Protein AF-0000000066237309 (afdb_homodimer)

Sequence (636 aa):
MANTLEQLKLYTTIVADTGDIEAIKRYQPEDATTNPSLILKAAQIPEYESLIDNAIDWAKSQSANLAQQLDDASDKLAVNIGVEILKLVPGRISTEVDARLSFDKEQSIAKAHKLVRLYQEAGVDKSRILIKLASTWEGICAARELEKEGINCNLTLLFSFAQARACAEAGAYLISPFVGRILDWYKKDTGKDYDAVNDPGVVSVTEIYNYYKQHGFNTVVMGASFRNIGEIIELAGCDRLTIGPSLLEELANSQIDITPKLVAATSTVAAEAPLTEAQFRWDFNQDPMAVDKLAEGIRNFAIDQGKLEVMLTAKLANMANTLEQLKLYTTIVADTGDIEAIKRYQPEDATTNPSLILKAAQIPEYESLIDNAIDWAKSQSANLAQQLDDASDKLAVNIGVEILKLVPGRISTEVDARLSFDKEQSIAKAHKLVRLYQEAGVDKSRILIKLASTWEGICAARELEKEGINCNLTLLFSFAQARACAEAGAYLISPFVGRILDWYKKDTGKDYDAVNDPGVVSVTEIYNYYKQHGFNTVVMGASFRNIGEIIELAGCDRLTIGPSLLEELANSQIDITPKLVAATSTVAAEAPLTEAQFRWDFNQDPMAVDKLAEGIRNFAIDQGKLEVMLTAKLAN

Foldseek 3Di:
DAFLLSQLVVQAQEEAAALDLVLCQVLQGQEYEYFLQRLLVVCPDPVLVVLLVVLQVVLVVVDVDLVSSLVSSLLSSQLSSLVSNCVRHVAAYEGEDQLVCQQPLVVLLVSLVVSQVSNVVVVHHLRRYAYEHELDPSRLQSQLVCVVVVRAYEHELAAALLSLLSNLVSLHQEYEHEQVLLQVLCCVVPVDDDFQLRRVSLVGLLVSLAQCLQAVRNYAYEYEHDDACSVVLQQRNGHHYHDYSVRSVVRNPHHDRGDHNRDGDPHHDHDDDRDDPVRSVVRQVVDPSSVVSSVVVSVVSNVSSVVVSVVSSVVSVD/DAFLLSQLVVQAQEEAAALDLVLCLVLQGQEYEYFLQRLLVNCPDPVLVVLLVVLQVVLVVVDVDLVSSLVSSLLSSQLSSLVSNCVRHVAAYEGEDQLVCQQPLVVLLVSLVVSQVSNVVVVHHLRRYAYEHELDPSRLQSQLVCVVVVRAYEHELAAALLSLLSNLVSLHQEYEHEQVLLQVLCCVVPVDDDFQLRRVSLVGLLVSLAQCLQAVRNYAYEYEHDDACSVVLQQRNGHYYHDYSVRSVVRSPHHDRGDHNRDGDPHHDHDDDRDDSVRSVVRQVVDPSSVVSSVVVSVVSNVSSVVVSVVSSVVSVD

Nearest PDB structures (foldseek):
  1ucw-assembly1_B  TM=9.942E-01  e=8.548E-46  Escherichia coli
  1i2q-assembly1_B  TM=9.937E-01  e=9.531E-46  Escherichia coli
  1onr-assembly2_B  TM=9.940E-01  e=1.556E-45  Escherichia coli
  2cwn-assembly2_B  TM=9.593E-01  e=3.914E-38  Mus musculus
  3cq0-assembly3_B  TM=9.584E-01  e=5.860E-36  Saccharomyces cerevisiae

pLDDT: mean 97.41, std 2.62, range [72.19, 98.94]

InterPro domains:
  IPR001585 Transaldolase/Fructose-6-phosphate aldolase [PF00923] (14-309)
  IPR001585 Transaldolase/Fructose-6-phosphate aldolase [PTHR10683] (3-315)
  IPR004730 Transaldolase type 1 [MF_00492] (2-316)
  IPR004730 Transaldolase type 1 [TIGR00874] (3-316)
  IPR004730 Transaldolase type 1 [cd00957] (3-312)
  IPR013785 Aldolase-type TIM barrel [G3DSA:3.20.20.70] (2-315)
  IPR018225 Transaldolase, active site [PS00958] (129-146)
  IPR018225 Transaldolase, active site [PS01054] (31-39)

Structure (mmCIF, N/CA/C/O backbone):
data_AF-0000000066237309-model_v1
#
loop_
_entity.id
_entity.type
_entity.pdbx_description
1 polymer Transaldolase
#
loop_
_atom_site.group_PDB
_atom_site.id
_atom_site.type_symbol
_atom_site.label_atom_id
_atom_site.label_alt_id
_atom_site.label_comp_id
_atom_site.label_asym_id
_atom_site.label_entity_id
_atom_site.label_seq_id
_atom_site.pdbx_PDB_ins_code
_atom_site.Cartn_x
_atom_site.Cartn_y
_atom_site.Cartn_z
_atom_site.occupancy
_atom_site.B_iso_or_equiv
_atom_site.auth_seq_id
_atom_site.auth_comp_id
_atom_site.auth_asym_id
_atom_site.auth_atom_id
_atom_site.pdbx_PDB_model_num
ATOM 1 N N . MET A 1 1 ? -18.328 -45.688 -1.471 1 72.19 1 MET A N 1
ATOM 2 C CA . MET A 1 1 ? -18.891 -44.344 -1.416 1 72.19 1 MET A CA 1
ATOM 3 C C . MET A 1 1 ? -17.859 -43.281 -1.819 1 72.19 1 MET A C 1
ATOM 5 O O . MET A 1 1 ? -16.656 -43.469 -1.579 1 72.19 1 MET A O 1
ATOM 9 N N . ALA A 1 2 ? -18.297 -42.281 -2.594 1 91.94 2 ALA A N 1
ATOM 10 C CA . ALA A 1 2 ? -17.344 -41.25 -3.051 1 91.94 2 ALA A CA 1
ATOM 11 C C . ALA A 1 2 ? -16.734 -40.5 -1.873 1 91.94 2 ALA A C 1
ATOM 13 O O . ALA A 1 2 ? -17.453 -40.094 -0.95 1 91.94 2 ALA A O 1
ATOM 14 N N . ASN A 1 3 ? -15.414 -40.438 -1.745 1 95.88 3 ASN A N 1
ATOM 15 C CA . ASN A 1 3 ? -14.773 -39.656 -0.685 1 95.88 3 ASN A CA 1
ATOM 16 C C . ASN A 1 3 ? -15.016 -38.156 -0.855 1 95.88 3 ASN A C 1
ATOM 18 O O . ASN A 1 3 ? -15.703 -37.75 -1.793 1 95.88 3 ASN A O 1
ATOM 22 N N . THR A 1 4 ? -14.656 -37.406 0.113 1 97.88 4 THR A N 1
ATOM 23 C CA . THR A 1 4 ? -14.961 -35.969 0.14 1 97.88 4 THR A CA 1
ATOM 24 C C . THR A 1 4 ? -14.406 -35.281 -1.102 1 97.88 4 THR A C 1
ATOM 26 O O . THR A 1 4 ? -15.055 -34.406 -1.671 1 97.88 4 THR A O 1
ATOM 29 N N . LEU A 1 5 ? -13.203 -35.625 -1.544 1 98 5 LEU A N 1
ATOM 30 C CA . LEU A 1 5 ? -12.594 -35.031 -2.727 1 98 5 LEU A CA 1
ATOM 31 C C . LEU A 1 5 ? -13.406 -35.344 -3.977 1 98 5 LEU A C 1
ATOM 33 O O . LEU A 1 5 ? -13.648 -34.469 -4.801 1 98 5 LEU A O 1
ATOM 37 N N . GLU A 1 6 ? -13.789 -36.594 -4.125 1 97.38 6 GLU A N 1
ATOM 38 C CA . GLU A 1 6 ? -14.602 -37 -5.262 1 97.38 6 GLU A CA 1
ATOM 39 C C . GLU A 1 6 ? -15.93 -36.25 -5.293 1 97.38 6 GLU A C 1
ATOM 41 O O . GLU A 1 6 ? -16.406 -35.875 -6.359 1 97.38 6 GLU A O 1
ATOM 46 N N . GLN A 1 7 ? -16.5 -36.125 -4.117 1 97.88 7 GLN A N 1
ATOM 47 C CA . GLN A 1 7 ? -17.75 -35.344 -4.031 1 97.88 7 GLN A CA 1
ATOM 48 C C . GLN A 1 7 ? -17.531 -33.906 -4.453 1 97.88 7 GLN A C 1
ATOM 50 O O . GLN A 1 7 ? -18.344 -33.344 -5.188 1 97.88 7 GLN A O 1
ATOM 55 N N . LEU A 1 8 ? -16.453 -33.25 -3.947 1 98 8 LEU A N 1
ATOM 56 C CA . LEU A 1 8 ? -16.141 -31.875 -4.23 1 98 8 LEU A CA 1
ATOM 57 C C . LEU A 1 8 ? -16 -31.641 -5.734 1 98 8 LEU A C 1
ATOM 59 O O . LEU A 1 8 ? -16.438 -30.609 -6.25 1 98 8 LEU A O 1
ATOM 63 N N . LYS A 1 9 ? -15.438 -32.594 -6.473 1 97.06 9 LYS A N 1
ATOM 64 C CA . LYS A 1 9 ? -15.164 -32.5 -7.902 1 97.06 9 LYS A CA 1
ATOM 65 C C . LYS A 1 9 ? -16.453 -32.375 -8.703 1 97.06 9 LYS A C 1
ATOM 67 O O . LYS A 1 9 ? -16.453 -31.953 -9.859 1 97.06 9 LYS A O 1
ATOM 72 N N . LEU A 1 10 ? -17.531 -32.75 -8.141 1 96.81 10 LEU A N 1
ATOM 73 C CA . LEU A 1 10 ? -18.828 -32.688 -8.82 1 96.81 10 LEU A CA 1
ATOM 74 C C . LEU A 1 10 ? -19.312 -31.25 -8.906 1 96.81 10 LEU A C 1
ATOM 76 O O . LEU A 1 10 ? -20.141 -30.922 -9.766 1 96.81 10 LEU A O 1
ATOM 80 N N . TYR A 1 11 ? -18.75 -30.406 -8.016 1 97.19 11 TYR A N 1
ATOM 81 C CA . TYR A 1 11 ? -19.312 -29.062 -7.891 1 97.19 11 TYR A CA 1
ATOM 82 C C . TYR A 1 11 ? -18.281 -28 -8.242 1 97.19 11 TYR A C 1
ATOM 84 O O . TYR A 1 11 ? -18.625 -26.859 -8.57 1 97.19 11 TYR A O 1
ATOM 92 N N . THR A 1 12 ? -17.031 -28.328 -8.047 1 98.44 12 THR A N 1
ATOM 93 C CA . THR A 1 12 ? -15.938 -27.359 -8.18 1 98.44 12 THR A CA 1
ATOM 94 C C . THR A 1 12 ? -14.758 -27.984 -8.93 1 98.44 12 THR A C 1
ATOM 96 O O . THR A 1 12 ? -14.398 -29.141 -8.68 1 98.44 12 THR A O 1
ATOM 99 N N . THR A 1 13 ? -14.227 -27.234 -9.859 1 98.62 13 THR A N 1
ATOM 100 C CA . THR A 1 13 ? -13.031 -27.703 -10.547 1 98.62 13 THR A CA 1
ATOM 101 C C . THR A 1 13 ? -11.82 -27.672 -9.617 1 98.62 13 THR A C 1
ATOM 103 O O . THR A 1 13 ? -11.531 -26.641 -9.008 1 98.62 13 THR A O 1
ATOM 106 N N . ILE A 1 14 ? -11.109 -28.766 -9.562 1 98.44 14 ILE A N 1
ATOM 107 C CA . ILE A 1 14 ? -9.984 -28.875 -8.648 1 98.44 14 ILE A CA 1
ATOM 108 C C . ILE A 1 14 ? -8.688 -28.531 -9.391 1 98.44 14 ILE A C 1
ATOM 110 O O . ILE A 1 14 ? -8.422 -29.078 -10.469 1 98.44 14 ILE A O 1
ATOM 114 N N . VAL A 1 15 ? -7.938 -27.641 -8.852 1 98.62 15 VAL A N 1
ATOM 115 C CA . VAL A 1 15 ? -6.621 -27.219 -9.32 1 98.62 15 VAL A CA 1
ATOM 116 C C . VAL A 1 15 ? -5.566 -27.562 -8.273 1 98.62 15 VAL A C 1
ATOM 118 O O . VAL A 1 15 ? -5.805 -27.438 -7.074 1 98.62 15 VAL A O 1
ATOM 121 N N . ALA A 1 16 ? -4.422 -28.094 -8.672 1 97.81 16 ALA A N 1
ATOM 122 C CA . ALA A 1 16 ? -3.354 -28.406 -7.73 1 97.81 16 ALA A CA 1
ATOM 123 C C . ALA A 1 16 ? -2.424 -27.219 -7.535 1 97.81 16 ALA A C 1
ATOM 125 O O . ALA A 1 16 ? -1.987 -26.594 -8.508 1 97.81 16 ALA A O 1
ATOM 126 N N . ASP A 1 17 ? -2.154 -26.891 -6.301 1 97.31 17 ASP A N 1
ATOM 127 C CA . ASP A 1 17 ? -1.239 -25.812 -5.941 1 97.31 17 ASP A CA 1
ATOM 128 C C . ASP A 1 17 ? 0.15 -26.359 -5.617 1 97.31 17 ASP A C 1
ATOM 130 O O . ASP A 1 17 ? 0.591 -26.297 -4.465 1 97.31 17 ASP A O 1
ATOM 134 N N . THR A 1 18 ? 0.823 -26.828 -6.586 1 94.75 18 THR A N 1
ATOM 135 C CA . THR A 1 18 ? 2.109 -27.469 -6.355 1 94.75 18 THR A CA 1
ATOM 136 C C . THR A 1 18 ? 2.896 -27.594 -7.656 1 94.75 18 THR A C 1
ATOM 138 O O . THR A 1 18 ? 2.311 -27.609 -8.742 1 94.75 18 THR A O 1
ATOM 141 N N . GLY A 1 19 ? 4.207 -27.594 -7.535 1 90.31 19 GLY A N 1
ATOM 142 C CA . GLY A 1 19 ? 5.074 -27.984 -8.633 1 90.31 19 GLY A CA 1
ATOM 143 C C . GLY A 1 19 ? 5.512 -29.438 -8.555 1 90.31 19 GLY A C 1
ATOM 144 O O . GLY A 1 19 ? 6.289 -29.906 -9.391 1 90.31 19 GLY A O 1
ATOM 145 N N . ASP A 1 20 ? 4.973 -30.125 -7.605 1 90.56 20 ASP A N 1
ATOM 146 C CA . ASP A 1 20 ? 5.336 -31.531 -7.375 1 90.56 20 ASP A CA 1
ATOM 147 C C . ASP A 1 20 ? 4.594 -32.469 -8.336 1 90.56 20 ASP A C 1
ATOM 149 O O . ASP A 1 20 ? 3.424 -32.781 -8.117 1 90.56 20 ASP A O 1
ATOM 153 N N . ILE A 1 21 ? 5.297 -33 -9.242 1 89.88 21 ILE A N 1
ATOM 154 C CA . ILE A 1 21 ? 4.723 -33.781 -10.336 1 89.88 21 ILE A CA 1
ATOM 155 C C . ILE A 1 21 ? 4.059 -35.062 -9.781 1 89.88 21 ILE A C 1
ATOM 157 O O . ILE A 1 21 ? 3.043 -35.5 -10.312 1 89.88 21 ILE A O 1
ATOM 161 N N . GLU A 1 22 ? 4.621 -35.594 -8.695 1 90.62 22 GLU A N 1
ATOM 162 C CA . GLU A 1 22 ? 4.043 -36.812 -8.125 1 90.62 22 GLU A CA 1
ATOM 163 C C . GLU A 1 22 ? 2.66 -36.562 -7.539 1 90.62 22 GLU A C 1
ATOM 165 O O . GLU A 1 22 ? 1.753 -37.375 -7.672 1 90.62 22 GLU A O 1
ATOM 170 N N . ALA A 1 23 ? 2.549 -35.469 -6.863 1 90.88 23 ALA A N 1
ATOM 171 C CA . ALA A 1 23 ? 1.246 -35.062 -6.324 1 90.88 23 ALA A CA 1
ATOM 172 C C . ALA A 1 23 ? 0.232 -34.875 -7.445 1 90.88 23 ALA A C 1
ATOM 174 O O . ALA A 1 23 ? -0.938 -35.219 -7.309 1 90.88 23 ALA A O 1
ATOM 175 N N . ILE A 1 24 ? 0.676 -34.312 -8.531 1 93.94 24 ILE A N 1
ATOM 176 C CA . ILE A 1 24 ? -0.199 -34.031 -9.664 1 93.94 24 ILE A CA 1
ATOM 177 C C . ILE A 1 24 ? -0.647 -35.344 -10.305 1 93.94 24 ILE A C 1
ATOM 179 O O . ILE A 1 24 ? -1.818 -35.5 -10.656 1 93.94 24 ILE A O 1
ATOM 183 N N . LYS A 1 25 ? 0.236 -36.281 -10.422 1 93.94 25 LYS A N 1
ATOM 184 C CA . LYS A 1 25 ? -0.105 -37.594 -10.969 1 93.94 25 LYS A CA 1
ATOM 185 C C . LYS A 1 25 ? -1.142 -38.281 -10.094 1 93.94 25 LYS A C 1
ATOM 187 O O . LYS A 1 25 ? -2.061 -38.938 -10.609 1 93.94 25 LYS A O 1
ATOM 192 N N . ARG A 1 26 ? -0.981 -38.125 -8.891 1 93.94 26 ARG A N 1
ATOM 193 C CA . ARG A 1 26 ? -1.795 -38.844 -7.926 1 93.94 26 ARG A CA 1
ATOM 194 C C . ARG A 1 26 ? -3.227 -38.312 -7.902 1 93.94 26 ARG A C 1
ATOM 196 O O . ARG A 1 26 ? -4.18 -39.094 -7.883 1 93.94 26 ARG A O 1
ATOM 203 N N . TYR A 1 27 ? -3.414 -37 -7.949 1 93.69 27 TYR A N 1
ATOM 204 C CA . TYR A 1 27 ? -4.73 -36.469 -7.66 1 93.69 27 TYR A CA 1
ATOM 205 C C . TYR A 1 27 ? -5.41 -35.969 -8.938 1 93.69 27 TYR A C 1
ATOM 207 O O . TYR A 1 27 ? -6.574 -35.562 -8.906 1 93.69 27 TYR A O 1
ATOM 215 N N . GLN A 1 28 ? -4.766 -36 -10.008 1 92.62 28 GLN A N 1
ATOM 216 C CA . GLN A 1 28 ? -5.273 -35.75 -11.352 1 92.62 28 GLN A CA 1
ATOM 217 C C . GLN A 1 28 ? -6.129 -34.469 -11.391 1 92.62 28 GLN A C 1
ATOM 219 O O . GLN A 1 28 ? -7.273 -34.5 -11.844 1 92.62 28 GLN A O 1
ATOM 224 N N . PRO A 1 29 ? -5.574 -33.375 -10.977 1 96.56 29 PRO A N 1
ATOM 225 C CA . PRO A 1 29 ? -6.305 -32.094 -11.047 1 96.56 29 PRO A CA 1
ATOM 226 C C . PRO A 1 29 ? -6.527 -31.625 -12.484 1 96.56 29 PRO A C 1
ATOM 228 O O . PRO A 1 29 ? -5.863 -32.125 -13.406 1 96.56 29 PRO A O 1
ATOM 231 N N . GLU A 1 30 ? -7.504 -30.766 -12.672 1 97.75 30 GLU A N 1
ATOM 232 C CA . GLU A 1 30 ? -7.777 -30.188 -13.984 1 97.75 30 GLU A CA 1
ATOM 233 C C . GLU A 1 30 ? -6.656 -29.25 -14.422 1 97.75 30 GLU A C 1
ATOM 235 O O . GLU A 1 30 ? -6.246 -29.266 -15.586 1 97.75 30 GLU A O 1
ATOM 240 N N . ASP A 1 31 ? -6.219 -28.359 -13.578 1 98.06 31 ASP A N 1
ATOM 241 C CA . ASP A 1 31 ? -5.195 -27.344 -13.766 1 98.06 31 ASP A CA 1
ATOM 242 C C . ASP A 1 31 ? -4.152 -27.391 -12.656 1 98.06 31 ASP A C 1
ATOM 244 O O . ASP A 1 31 ? -4.301 -28.156 -11.688 1 98.06 31 ASP A O 1
ATOM 248 N N . ALA A 1 32 ? -3.088 -26.656 -12.773 1 97.88 32 ALA A N 1
ATOM 249 C CA . ALA A 1 32 ? -2.084 -26.484 -11.727 1 97.88 32 ALA A CA 1
ATOM 250 C C . ALA A 1 32 ? -1.626 -25.031 -11.633 1 97.88 32 ALA A C 1
ATOM 252 O O . ALA A 1 32 ? -1.638 -24.297 -12.633 1 97.88 32 ALA A O 1
ATOM 253 N N . THR A 1 33 ? -1.374 -24.609 -10.461 1 97.69 33 THR A N 1
ATOM 254 C CA . THR A 1 33 ? -0.82 -23.281 -10.25 1 97.69 33 THR A CA 1
ATOM 255 C C . THR A 1 33 ? 0.576 -23.359 -9.641 1 97.69 33 THR A C 1
ATOM 257 O O . THR A 1 33 ? 0.844 -24.234 -8.812 1 97.69 33 THR A O 1
ATOM 260 N N . THR A 1 34 ? 1.423 -22.469 -10.102 1 95.38 34 THR A N 1
ATOM 261 C CA . THR A 1 34 ? 2.727 -22.312 -9.461 1 95.38 34 THR A CA 1
ATOM 262 C C . THR A 1 34 ? 2.908 -20.875 -8.961 1 95.38 34 THR A C 1
ATOM 264 O O . THR A 1 34 ? 2.096 -20 -9.258 1 95.38 34 THR A O 1
ATOM 267 N N . ASN A 1 35 ? 3.83 -20.672 -8.125 1 95.38 35 ASN A N 1
ATOM 268 C CA . ASN A 1 35 ? 4.348 -19.391 -7.641 1 95.38 35 ASN A CA 1
ATOM 269 C C . ASN A 1 35 ? 5.82 -19.5 -7.258 1 95.38 35 ASN A C 1
ATOM 271 O O . ASN A 1 35 ? 6.414 -20.578 -7.332 1 95.38 35 ASN A O 1
ATOM 275 N N . PRO A 1 36 ? 6.469 -18.391 -7.023 1 94.81 36 PRO A N 1
ATOM 276 C CA . PRO A 1 36 ? 7.902 -18.438 -6.738 1 94.81 36 PRO A CA 1
ATOM 277 C C . PRO A 1 36 ? 8.25 -19.406 -5.613 1 94.81 36 PRO A C 1
ATOM 279 O O . PRO A 1 36 ? 9.266 -20.109 -5.695 1 94.81 36 PRO A O 1
ATOM 282 N N . SER A 1 37 ? 7.41 -19.547 -4.664 1 95.62 37 SER A N 1
ATOM 283 C CA . SER A 1 37 ? 7.668 -20.469 -3.555 1 95.62 37 SER A CA 1
ATOM 284 C C . SER A 1 37 ? 7.605 -21.922 -4.016 1 95.62 37 SER A C 1
ATOM 286 O O . SER A 1 37 ? 8.438 -22.734 -3.617 1 95.62 37 SER A O 1
ATOM 288 N N . LEU A 1 38 ? 6.664 -22.203 -4.805 1 95.44 38 LEU A N 1
ATOM 289 C CA . LEU A 1 38 ? 6.48 -23.578 -5.266 1 95.44 38 LEU A CA 1
ATOM 290 C C . LEU A 1 38 ? 7.562 -23.969 -6.266 1 95.44 38 LEU A C 1
ATOM 292 O O . LEU A 1 38 ? 7.992 -25.125 -6.305 1 95.44 38 LEU A O 1
ATOM 296 N N . ILE A 1 39 ? 7.988 -23 -7.086 1 95 39 ILE A N 1
ATOM 297 C CA . ILE A 1 39 ? 9.078 -23.25 -8.023 1 95 39 ILE A CA 1
ATOM 298 C C . ILE A 1 39 ? 10.375 -23.516 -7.254 1 95 39 ILE A C 1
ATOM 300 O O . ILE A 1 39 ? 11.141 -24.422 -7.594 1 95 39 ILE A O 1
ATOM 304 N N . LEU A 1 40 ? 10.625 -22.656 -6.191 1 95.56 40 LEU A N 1
ATOM 305 C CA . LEU A 1 40 ? 11.789 -22.844 -5.34 1 95.56 40 LEU A CA 1
ATOM 306 C C . LEU A 1 40 ? 11.789 -24.234 -4.715 1 95.56 40 LEU A C 1
ATOM 308 O O . LEU A 1 40 ? 12.812 -24.938 -4.719 1 95.56 40 LEU A O 1
ATOM 312 N N . LYS A 1 41 ? 10.641 -24.672 -4.242 1 94.19 41 LYS A N 1
ATOM 313 C CA . LYS A 1 41 ? 10.516 -26 -3.643 1 94.19 41 LYS A CA 1
ATOM 314 C C . LYS A 1 41 ? 10.742 -27.094 -4.68 1 94.19 41 LYS A C 1
ATOM 316 O O . LYS A 1 41 ? 11.43 -28.078 -4.41 1 94.19 41 LYS A O 1
ATOM 321 N N . ALA A 1 42 ? 10.172 -26.906 -5.84 1 91.88 42 ALA A N 1
ATOM 322 C CA . ALA A 1 42 ? 10.312 -27.906 -6.906 1 91.88 42 ALA A CA 1
ATOM 323 C C . ALA A 1 42 ? 11.773 -28.016 -7.348 1 91.88 42 ALA A C 1
ATOM 325 O O . ALA A 1 42 ? 12.242 -29.125 -7.672 1 91.88 42 ALA A O 1
ATOM 326 N N . ALA A 1 43 ? 12.469 -26.891 -7.332 1 92.25 43 ALA A N 1
ATOM 327 C CA . ALA A 1 43 ? 13.859 -26.844 -7.781 1 92.25 43 ALA A CA 1
ATOM 328 C C . ALA A 1 43 ? 14.758 -27.672 -6.859 1 92.25 43 ALA A C 1
ATOM 330 O O . ALA A 1 43 ? 15.883 -2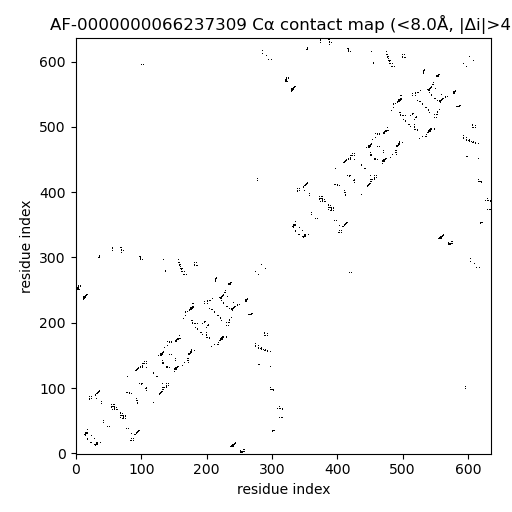8 -7.223 1 92.25 43 ALA A O 1
ATOM 331 N N . GLN A 1 44 ? 14.25 -27.953 -5.73 1 92.06 44 GLN A N 1
ATOM 332 C CA . GLN A 1 44 ? 15.031 -28.719 -4.766 1 92.06 44 GLN A CA 1
ATOM 333 C C . GLN A 1 44 ? 14.797 -30.219 -4.938 1 92.06 44 GLN A C 1
ATOM 335 O O . GLN A 1 44 ? 15.477 -31.031 -4.312 1 92.06 44 GLN A O 1
ATOM 340 N N . ILE A 1 45 ? 13.859 -30.594 -5.793 1 90.69 45 ILE A N 1
ATOM 341 C CA . ILE A 1 45 ? 13.562 -32 -6.059 1 90.69 45 ILE A CA 1
ATOM 342 C C . ILE A 1 45 ? 14.609 -32.562 -7.012 1 90.69 45 ILE A C 1
ATOM 344 O O . ILE A 1 45 ? 14.82 -32.031 -8.102 1 90.69 45 ILE A O 1
ATOM 348 N N . PRO A 1 46 ? 15.242 -33.656 -6.656 1 91.69 46 PRO A N 1
ATOM 349 C CA . PRO A 1 46 ? 16.312 -34.25 -7.48 1 91.69 46 PRO A CA 1
ATOM 350 C C . PRO A 1 46 ? 15.859 -34.531 -8.914 1 91.69 46 PRO A C 1
ATOM 352 O O . PRO A 1 46 ? 16.641 -34.344 -9.852 1 91.69 46 PRO A O 1
ATOM 355 N N . GLU A 1 47 ? 14.641 -34.875 -9.086 1 89.88 47 GLU A N 1
ATOM 356 C CA . GLU A 1 47 ? 14.094 -35.219 -10.398 1 89.88 47 GLU A CA 1
ATOM 357 C C . GLU A 1 47 ? 14.055 -34 -11.312 1 89.88 47 GLU A C 1
ATOM 359 O O . GLU A 1 47 ? 13.906 -34.156 -12.531 1 89.88 47 GLU A O 1
ATOM 364 N N . TYR A 1 48 ? 14.227 -32.812 -10.727 1 92.94 48 TYR A N 1
ATOM 365 C CA . TYR A 1 48 ? 14.109 -31.594 -11.523 1 92.94 48 TYR A CA 1
ATOM 366 C C . TYR A 1 48 ? 15.484 -31.078 -11.922 1 92.94 48 TYR A C 1
ATOM 368 O O . TYR A 1 48 ? 15.594 -30.031 -12.578 1 92.94 48 TYR A O 1
ATOM 376 N N . GLU A 1 49 ? 16.531 -31.797 -11.562 1 95.19 49 GLU A N 1
ATOM 377 C CA . GLU A 1 49 ? 17.906 -31.359 -11.828 1 95.19 49 GLU A CA 1
ATOM 378 C C . GLU A 1 49 ? 18.125 -31.125 -13.32 1 95.19 49 GLU A C 1
ATOM 380 O O . GLU A 1 49 ? 18.781 -30.172 -13.711 1 95.19 49 GLU A O 1
ATOM 385 N N . SER A 1 50 ? 17.609 -32.031 -14.109 1 96.69 50 SER A N 1
ATOM 386 C CA . SER A 1 50 ? 17.797 -31.922 -15.555 1 96.69 50 SER A CA 1
ATOM 387 C C . SER A 1 50 ? 17.109 -30.672 -16.109 1 96.69 50 SER A C 1
ATOM 389 O O . SER A 1 50 ? 17.578 -30.078 -17.078 1 96.69 50 SER A O 1
ATOM 391 N N . LEU A 1 51 ? 15.977 -30.312 -15.516 1 97.06 51 LEU A N 1
ATOM 392 C CA . LEU A 1 51 ? 15.258 -29.109 -15.93 1 97.06 51 LEU A CA 1
ATOM 393 C C . LEU A 1 51 ? 16.062 -27.859 -15.609 1 97.06 51 LEU A C 1
ATOM 395 O O . LEU A 1 51 ? 16.047 -26.891 -16.359 1 97.06 51 LEU A O 1
ATOM 399 N N . ILE A 1 52 ? 16.781 -27.906 -14.492 1 97.38 52 ILE A N 1
ATOM 400 C CA . ILE A 1 52 ? 17.641 -26.812 -14.078 1 97.38 52 ILE A CA 1
ATOM 401 C C . ILE A 1 52 ? 18.828 -26.688 -15.031 1 97.38 52 ILE A C 1
ATOM 403 O O . ILE A 1 52 ? 19.141 -25.594 -15.508 1 97.38 52 ILE A O 1
ATOM 407 N N . ASP A 1 53 ? 19.406 -27.812 -15.32 1 97.56 53 ASP A N 1
ATOM 408 C CA . ASP A 1 53 ? 20.547 -27.812 -16.234 1 97.56 53 ASP A CA 1
ATOM 409 C C . ASP A 1 53 ? 20.172 -27.281 -17.594 1 97.56 53 ASP A C 1
ATOM 411 O O . ASP A 1 53 ? 20.906 -26.5 -18.203 1 97.56 53 ASP A O 1
ATOM 415 N N . ASN A 1 54 ? 19.047 -27.719 -18.031 1 98.19 54 ASN A N 1
ATOM 416 C CA . ASN A 1 54 ? 18.547 -27.234 -19.312 1 98.19 54 ASN A CA 1
ATOM 417 C C . ASN A 1 54 ? 18.375 -25.719 -19.312 1 98.19 54 ASN A C 1
ATOM 419 O O . ASN A 1 54 ? 18.75 -25.047 -20.266 1 98.19 54 ASN A O 1
ATOM 423 N N . ALA A 1 55 ? 17.797 -25.172 -18.25 1 98.44 55 ALA A N 1
ATOM 424 C CA . ALA A 1 55 ? 17.562 -23.734 -18.125 1 98.44 55 ALA A CA 1
ATOM 425 C C . ALA A 1 55 ? 18.891 -22.969 -18.125 1 98.44 55 ALA A C 1
ATOM 427 O O . ALA A 1 55 ? 19 -21.922 -18.766 1 98.44 55 ALA A O 1
ATOM 428 N N . ILE A 1 56 ? 19.859 -23.531 -17.453 1 98.06 56 ILE A N 1
ATOM 429 C CA . ILE A 1 56 ? 21.172 -22.922 -17.344 1 98.06 56 ILE A CA 1
ATOM 430 C C . ILE A 1 56 ? 21.844 -22.891 -18.719 1 98.06 56 ILE A C 1
ATOM 432 O O . ILE A 1 56 ? 22.328 -21.844 -19.156 1 98.06 56 ILE A O 1
ATOM 436 N N . ASP A 1 57 ? 21.844 -24 -19.344 1 98.06 57 ASP A N 1
ATOM 437 C CA . ASP A 1 57 ? 22.469 -24.094 -20.641 1 98.06 57 ASP A CA 1
ATOM 438 C C . ASP A 1 57 ? 21.812 -23.156 -21.656 1 98.06 57 ASP A C 1
ATOM 440 O O . ASP A 1 57 ? 22.484 -22.484 -22.422 1 98.06 57 ASP A O 1
ATOM 444 N N . TRP A 1 58 ? 20.547 -23.172 -21.625 1 98.31 58 TRP A N 1
ATOM 445 C CA . TRP A 1 58 ? 19.812 -22.281 -22.531 1 98.31 58 TRP A CA 1
ATOM 446 C C . TRP A 1 58 ? 20.156 -20.828 -22.266 1 98.31 58 TRP A C 1
ATOM 448 O O . TRP A 1 58 ? 20.422 -20.062 -23.203 1 98.31 58 TRP A O 1
ATOM 458 N N . ALA A 1 59 ? 20.156 -20.422 -21 1 98.38 59 ALA A N 1
ATOM 459 C CA . ALA A 1 59 ? 20.438 -19.047 -20.625 1 98.38 59 ALA A CA 1
ATOM 460 C C . ALA A 1 59 ? 21.828 -18.625 -21.094 1 98.38 59 ALA A C 1
ATOM 462 O O . ALA A 1 59 ? 22.016 -17.516 -21.594 1 98.38 59 ALA A O 1
ATOM 463 N N . LYS A 1 60 ? 22.766 -19.531 -20.906 1 97.62 60 LYS A N 1
ATOM 464 C CA . LYS A 1 60 ? 24.125 -19.266 -21.344 1 97.62 60 LYS A CA 1
ATOM 465 C C . LYS A 1 60 ? 24.203 -19.062 -22.859 1 97.62 60 LYS A C 1
ATOM 467 O O . LYS A 1 60 ? 25.031 -18.297 -23.344 1 97.62 60 LYS A O 1
ATOM 472 N N . SER A 1 61 ? 23.359 -19.734 -23.547 1 97.94 61 SER A N 1
ATOM 473 C CA . SER A 1 61 ? 23.359 -19.625 -25 1 97.94 61 SER A CA 1
ATOM 474 C C . SER A 1 61 ? 22.688 -18.312 -25.453 1 97.94 61 SER A C 1
ATOM 476 O O . SER A 1 61 ? 22.891 -17.891 -26.578 1 97.94 61 SER A O 1
ATOM 478 N N . GLN A 1 62 ? 21.891 -17.688 -24.625 1 97.44 62 GLN A N 1
ATOM 479 C CA . GLN A 1 62 ? 21.125 -16.5 -25 1 97.44 62 GLN A CA 1
ATOM 480 C C . GLN A 1 62 ? 21.938 -15.227 -24.812 1 97.44 62 GLN A C 1
ATOM 482 O O . GLN A 1 62 ? 21.703 -14.227 -25.5 1 97.44 62 GLN A O 1
ATOM 487 N N . SER A 1 63 ? 22.844 -15.25 -23.828 1 97 63 SER A N 1
ATOM 488 C CA . SER A 1 63 ? 23.562 -14.031 -23.484 1 97 63 SER A CA 1
ATOM 489 C C . SER A 1 63 ? 24.875 -14.344 -22.766 1 97 63 SER A C 1
ATOM 491 O O . SER A 1 63 ? 24.984 -15.375 -22.109 1 97 63 SER A O 1
ATOM 493 N N . ALA A 1 64 ? 25.828 -13.367 -22.891 1 95.88 64 ALA A N 1
ATOM 494 C CA . ALA A 1 64 ? 27.094 -13.484 -22.156 1 95.88 64 ALA A CA 1
ATOM 495 C C . ALA A 1 64 ? 27.016 -12.711 -20.828 1 95.88 64 ALA A C 1
ATOM 497 O O . ALA A 1 64 ? 27.891 -12.859 -19.969 1 95.88 64 ALA A O 1
ATOM 498 N N . ASN A 1 65 ? 26 -12.008 -20.672 1 96.88 65 ASN A N 1
ATOM 499 C CA . ASN A 1 65 ? 25.812 -11.211 -19.453 1 96.88 65 ASN A CA 1
ATOM 500 C C . ASN A 1 65 ? 25.234 -12.039 -18.312 1 96.88 65 ASN A C 1
ATOM 502 O O . ASN A 1 65 ? 24.141 -12.586 -18.438 1 96.88 65 ASN A O 1
ATOM 506 N N . LEU A 1 66 ? 25.938 -12.055 -17.219 1 95.88 66 LEU A N 1
ATOM 507 C CA . LEU A 1 66 ? 25.562 -12.93 -16.109 1 95.88 66 LEU A CA 1
ATOM 508 C C . LEU A 1 66 ? 24.219 -12.539 -15.531 1 95.88 66 LEU A C 1
ATOM 510 O O . LEU A 1 66 ? 23.422 -13.406 -15.164 1 95.88 66 LEU A O 1
ATOM 514 N N . ALA A 1 67 ? 23.969 -11.258 -15.406 1 96.06 67 ALA A N 1
ATOM 515 C CA . ALA A 1 67 ? 22.688 -10.805 -14.875 1 96.06 67 ALA A CA 1
ATOM 516 C C . ALA A 1 67 ? 21.531 -11.227 -15.789 1 96.06 67 ALA A C 1
ATOM 518 O O . ALA A 1 67 ? 20.469 -11.633 -15.312 1 96.06 67 ALA A O 1
ATOM 519 N N . GLN A 1 68 ? 21.781 -11.102 -17.062 1 97.25 68 GLN A N 1
ATOM 520 C CA . GLN A 1 68 ? 20.781 -11.523 -18.031 1 97.25 68 GLN A CA 1
ATOM 521 C C . GLN A 1 68 ? 20.609 -13.039 -18.016 1 97.25 68 GLN A C 1
ATOM 523 O O . GLN A 1 68 ? 19.484 -13.539 -18.141 1 97.25 68 GLN A O 1
ATOM 528 N N . GLN A 1 69 ? 21.703 -13.758 -17.875 1 98.12 69 GLN A N 1
ATOM 529 C CA . GLN A 1 69 ? 21.625 -15.211 -17.797 1 98.12 69 GLN A CA 1
ATOM 530 C C . GLN A 1 69 ? 20.781 -15.648 -16.609 1 98.12 69 GLN A C 1
ATOM 532 O O . GLN A 1 69 ? 19.984 -16.594 -16.719 1 98.12 69 GLN A O 1
ATOM 537 N N . LEU A 1 70 ? 20.953 -14.977 -15.508 1 98.06 70 LEU A N 1
ATOM 538 C CA . LEU A 1 70 ? 20.219 -15.312 -14.305 1 98.06 70 LEU A CA 1
ATOM 539 C C . LEU A 1 70 ? 18.719 -15.109 -14.508 1 98.06 70 LEU A C 1
ATOM 541 O O . LEU A 1 70 ? 17.922 -15.969 -14.133 1 98.06 70 LEU A O 1
ATOM 545 N N . ASP A 1 71 ? 18.391 -13.992 -15.062 1 97.69 71 ASP A N 1
ATOM 546 C CA . ASP A 1 71 ? 17 -13.695 -15.367 1 97.69 71 ASP A CA 1
ATOM 547 C C . ASP A 1 71 ? 16.406 -14.734 -16.328 1 97.69 71 ASP A C 1
ATOM 549 O O . ASP A 1 71 ? 15.312 -15.242 -16.094 1 97.69 71 ASP A O 1
ATOM 553 N N . ASP A 1 72 ? 17.141 -15.047 -17.344 1 98.25 72 ASP A N 1
ATOM 554 C CA . ASP A 1 72 ? 16.719 -16 -18.375 1 98.25 72 ASP A CA 1
ATOM 555 C C . ASP A 1 72 ? 16.578 -17.406 -17.781 1 98.25 72 ASP A C 1
ATOM 557 O O . ASP A 1 72 ? 15.617 -18.109 -18.078 1 98.25 72 ASP A O 1
ATOM 561 N N . ALA A 1 73 ? 17.547 -17.781 -16.969 1 98.44 73 ALA A N 1
ATOM 562 C CA . ALA A 1 73 ? 17.516 -19.125 -16.375 1 98.44 73 ALA A CA 1
ATOM 563 C C . ALA A 1 73 ? 16.297 -19.281 -15.461 1 98.44 73 ALA A C 1
ATOM 565 O O . ALA A 1 73 ? 15.672 -20.344 -15.438 1 98.44 73 ALA A O 1
ATOM 566 N N . SER A 1 74 ? 16.016 -18.266 -14.742 1 98.12 74 SER A N 1
ATOM 567 C CA . SER A 1 74 ? 14.859 -18.281 -13.844 1 98.12 74 SER A CA 1
ATOM 568 C C . SER A 1 74 ? 13.562 -18.484 -14.617 1 98.12 74 SER A C 1
ATOM 570 O O . SER A 1 74 ? 12.742 -19.344 -14.273 1 98.12 74 SER A O 1
ATOM 572 N N . ASP A 1 75 ? 13.391 -17.734 -15.656 1 98.31 75 ASP A N 1
ATOM 573 C CA . ASP A 1 75 ? 12.188 -17.812 -16.469 1 98.31 75 ASP A CA 1
ATOM 574 C C . ASP A 1 75 ? 12.086 -19.172 -17.156 1 98.31 75 ASP A C 1
ATOM 576 O O . ASP A 1 75 ? 11.016 -19.797 -17.172 1 98.31 75 ASP A O 1
ATOM 580 N N . LYS A 1 76 ? 13.203 -19.594 -17.719 1 98.62 76 LYS A N 1
ATOM 581 C CA . LYS A 1 76 ? 13.234 -20.859 -18.438 1 98.62 76 LYS A CA 1
ATOM 582 C C . LYS A 1 76 ? 12.93 -22.031 -17.516 1 98.62 76 LYS A C 1
ATOM 584 O O . LYS A 1 76 ? 12.234 -22.969 -17.891 1 98.62 76 LYS A O 1
ATOM 589 N N . LEU A 1 77 ? 13.453 -21.984 -16.328 1 98.06 77 LEU A N 1
ATOM 590 C CA . LEU A 1 77 ? 13.18 -23.047 -15.367 1 98.06 77 LEU A CA 1
ATOM 591 C C . LEU A 1 77 ? 11.695 -23.109 -15.031 1 98.06 77 LEU A C 1
ATOM 593 O O . LEU A 1 77 ? 11.109 -24.188 -14.992 1 98.06 77 LEU A O 1
ATOM 597 N N . ALA A 1 78 ? 11.102 -21.953 -14.75 1 97.88 78 ALA A N 1
ATOM 598 C CA . ALA A 1 78 ? 9.672 -21.922 -14.469 1 97.88 78 ALA A CA 1
ATOM 599 C C . ALA A 1 78 ? 8.867 -22.531 -15.617 1 97.88 78 ALA A C 1
ATOM 601 O O . ALA A 1 78 ? 7.93 -23.297 -15.383 1 97.88 78 ALA A O 1
ATOM 602 N N . VAL A 1 79 ? 9.25 -22.234 -16.812 1 98.5 79 VAL A N 1
ATOM 603 C CA . VAL A 1 79 ? 8.555 -22.734 -17.984 1 98.5 79 VAL A CA 1
ATOM 604 C C . VAL A 1 79 ? 8.805 -24.234 -18.141 1 98.5 79 VAL A C 1
ATOM 606 O O . VAL A 1 79 ? 7.891 -25 -18.453 1 98.5 79 VAL A O 1
ATOM 609 N N . ASN A 1 80 ? 10.078 -24.672 -17.906 1 98.12 80 ASN A N 1
ATOM 610 C CA . ASN A 1 80 ? 10.375 -26.094 -17.953 1 98.12 80 ASN A CA 1
ATOM 611 C C . ASN A 1 80 ? 9.477 -26.891 -17.016 1 98.12 80 ASN A C 1
ATOM 613 O O . ASN A 1 80 ? 8.945 -27.938 -17.391 1 98.12 80 ASN A O 1
ATOM 617 N N . ILE A 1 81 ? 9.344 -26.406 -15.844 1 96.75 81 ILE A N 1
ATOM 618 C CA . ILE A 1 81 ? 8.508 -27.062 -14.852 1 96.75 81 ILE A CA 1
ATOM 619 C C . ILE A 1 81 ? 7.047 -27.031 -15.305 1 96.75 81 ILE A C 1
ATOM 621 O O . ILE A 1 81 ? 6.34 -28.031 -15.219 1 96.75 81 ILE A O 1
ATOM 625 N N . GLY A 1 82 ? 6.633 -25.891 -15.836 1 97.5 82 GLY A N 1
ATOM 626 C CA . GLY A 1 82 ? 5.285 -25.781 -16.375 1 97.5 82 GLY A CA 1
ATOM 627 C C . GLY A 1 82 ? 5 -26.766 -17.484 1 97.5 82 GLY A C 1
ATOM 628 O O . GLY A 1 82 ? 3.922 -27.359 -17.531 1 97.5 82 GLY A O 1
ATOM 629 N N . VAL A 1 83 ? 5.93 -26.953 -18.375 1 97.75 83 VAL A N 1
ATOM 630 C CA . VAL A 1 83 ? 5.777 -27.875 -19.5 1 97.75 83 VAL A CA 1
ATOM 631 C C . VAL A 1 83 ? 5.621 -29.297 -18.969 1 97.75 83 VAL A C 1
ATOM 633 O O . VAL A 1 83 ? 4.789 -30.062 -19.469 1 97.75 83 VAL A O 1
ATOM 636 N N . GLU A 1 84 ? 6.418 -29.656 -17.984 1 96.06 84 GLU A N 1
ATOM 637 C CA . GLU A 1 84 ? 6.316 -30.984 -17.391 1 96.06 84 GLU A CA 1
ATOM 638 C C . GLU A 1 84 ? 4.949 -31.203 -16.75 1 96.06 84 GLU A C 1
ATOM 640 O O . GLU A 1 84 ? 4.359 -32.281 -16.906 1 96.06 84 GLU A O 1
ATOM 645 N N . ILE A 1 85 ? 4.504 -30.203 -16.094 1 96.69 85 ILE A N 1
ATOM 646 C CA . ILE A 1 85 ? 3.211 -30.281 -15.422 1 96.69 85 ILE A CA 1
ATOM 647 C C . ILE A 1 85 ? 2.098 -30.406 -16.453 1 96.69 85 ILE A C 1
ATOM 649 O O . ILE A 1 85 ? 1.146 -31.172 -16.266 1 96.69 85 ILE A O 1
ATOM 653 N N . LEU A 1 86 ? 2.211 -29.75 -17.562 1 97.81 86 LEU A N 1
ATOM 654 C CA . LEU A 1 86 ? 1.193 -29.734 -18.609 1 97.81 86 LEU A CA 1
ATOM 655 C C . LEU A 1 86 ? 1.062 -31.094 -19.266 1 97.81 86 LEU A C 1
ATOM 657 O O . LEU A 1 86 ? 0.045 -31.391 -19.891 1 97.81 86 LEU A O 1
ATOM 661 N N . LYS A 1 87 ? 2.053 -31.953 -19.141 1 96.88 87 LYS A N 1
ATOM 662 C CA . LYS A 1 87 ? 1.963 -33.312 -19.641 1 96.88 87 LYS A CA 1
ATOM 663 C C . LYS A 1 87 ? 0.996 -34.156 -18.812 1 96.88 87 LYS A C 1
ATOM 665 O O . LYS A 1 87 ? 0.517 -35.188 -19.266 1 96.88 87 LYS A O 1
ATOM 670 N N . LEU A 1 88 ? 0.719 -33.656 -17.625 1 96.56 88 LEU A N 1
ATOM 671 C CA . LEU A 1 88 ? -0.037 -34.469 -16.688 1 96.56 88 LEU A CA 1
ATOM 672 C C . LEU A 1 88 ? -1.439 -33.906 -16.484 1 96.56 88 LEU A C 1
ATOM 674 O O . LEU A 1 88 ? -2.357 -34.625 -16.094 1 96.56 88 LEU A O 1
ATOM 678 N N . VAL A 1 89 ? -1.644 -32.625 -16.672 1 97.44 89 VAL A N 1
ATOM 679 C CA . VAL A 1 89 ? -2.951 -32 -16.453 1 97.44 89 VAL A CA 1
ATOM 680 C C . VAL A 1 89 ? -3.617 -31.719 -17.797 1 97.44 89 VAL A C 1
ATOM 682 O O . VAL A 1 89 ? -2.951 -31.297 -18.75 1 97.44 89 VAL A O 1
ATOM 685 N N . PRO A 1 90 ? -4.875 -31.906 -17.891 1 97.88 90 PRO A N 1
ATOM 686 C CA . PRO A 1 90 ? -5.562 -31.656 -19.172 1 97.88 90 PRO A CA 1
ATOM 687 C C . PRO A 1 90 ? -5.82 -30.172 -19.422 1 97.88 90 PRO A C 1
ATOM 689 O O . PRO A 1 90 ? -6.062 -29.766 -20.547 1 97.88 90 PRO A O 1
ATOM 692 N N . GLY A 1 91 ? -5.805 -29.344 -18.391 1 98.12 91 GLY A N 1
ATOM 693 C CA . GLY A 1 91 ? -6.172 -27.938 -18.5 1 98.12 91 GLY A CA 1
ATOM 694 C C . GLY A 1 91 ? -4.973 -27.031 -18.656 1 98.12 91 GLY A C 1
ATOM 695 O O . GLY A 1 91 ? -4.176 -27.188 -19.578 1 98.12 91 GLY A O 1
ATOM 696 N N . ARG A 1 92 ? -4.797 -26.172 -17.656 1 98.5 92 ARG A N 1
ATOM 697 C CA . ARG A 1 92 ? -3.859 -25.062 -17.828 1 98.5 92 ARG A CA 1
ATOM 698 C C . ARG A 1 92 ? -2.854 -25.016 -16.672 1 98.5 92 ARG A C 1
ATOM 700 O O . ARG A 1 92 ? -3.072 -25.625 -15.633 1 98.5 92 ARG A O 1
ATOM 707 N N . ILE A 1 93 ? -1.729 -24.328 -16.922 1 98.44 93 ILE A N 1
ATOM 708 C CA . ILE A 1 93 ? -0.73 -24.062 -15.891 1 98.44 93 ILE A CA 1
ATOM 709 C C . ILE A 1 93 ? -0.602 -22.562 -15.672 1 98.44 93 ILE A C 1
ATOM 711 O O . ILE A 1 93 ? -0.56 -21.797 -16.641 1 98.44 93 ILE A O 1
ATOM 715 N N . SER A 1 94 ? -0.66 -22.125 -14.414 1 98.69 94 SER A N 1
ATOM 716 C CA . SER A 1 94 ? -0.362 -20.734 -14.062 1 98.69 94 SER A CA 1
ATOM 717 C C . SER A 1 94 ? 1.121 -20.547 -13.758 1 98.69 94 SER A C 1
ATOM 719 O O . SER A 1 94 ? 1.66 -21.188 -12.859 1 98.69 94 SER A O 1
ATOM 721 N N . THR A 1 95 ? 1.763 -19.688 -14.469 1 98.5 95 THR A N 1
ATOM 722 C CA . THR A 1 95 ? 3.152 -19.312 -14.227 1 98.5 95 THR A CA 1
ATOM 723 C C . THR A 1 95 ? 3.254 -17.844 -13.836 1 98.5 95 THR A C 1
ATOM 725 O O . THR A 1 95 ? 2.723 -16.969 -14.523 1 98.5 95 THR A O 1
ATOM 728 N N . GLU A 1 96 ? 3.93 -17.594 -12.734 1 98.19 96 GLU A N 1
ATOM 729 C CA . GLU A 1 96 ? 3.854 -16.266 -12.109 1 98.19 96 GLU A CA 1
ATOM 730 C C . GLU A 1 96 ? 5.008 -15.383 -12.562 1 98.19 96 GLU A C 1
ATOM 732 O O . G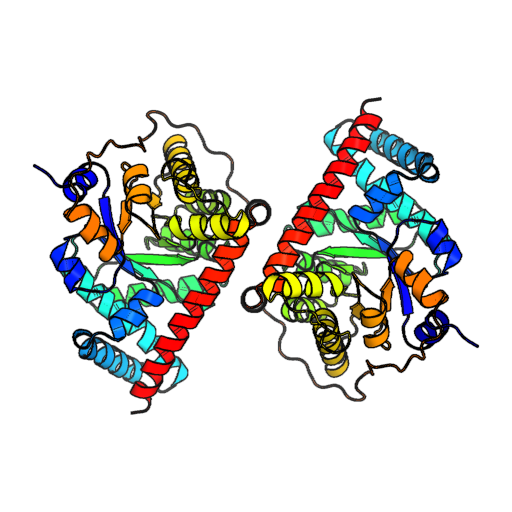LU A 1 96 ? 6.16 -15.82 -12.609 1 98.19 96 GLU A O 1
ATOM 737 N N . VAL A 1 97 ? 4.688 -14.188 -12.969 1 98.31 97 VAL A N 1
ATOM 738 C CA . VAL A 1 97 ? 5.656 -13.133 -13.25 1 98.31 97 VAL A CA 1
ATOM 739 C C . VAL A 1 97 ? 6.379 -12.742 -11.961 1 98.31 97 VAL A C 1
ATOM 741 O O . VAL A 1 97 ? 5.781 -12.734 -10.883 1 98.31 97 VAL A O 1
ATOM 744 N N . ASP A 1 98 ? 7.684 -12.406 -12.102 1 97.88 98 ASP A N 1
ATOM 745 C CA . ASP A 1 98 ? 8.523 -11.992 -10.984 1 97.88 98 ASP A CA 1
ATOM 746 C C . ASP A 1 98 ? 7.836 -10.914 -10.148 1 97.88 98 ASP A C 1
ATOM 748 O O . ASP A 1 98 ? 7.453 -9.867 -10.672 1 97.88 98 ASP A O 1
ATOM 752 N N . ALA A 1 99 ? 7.789 -11.172 -8.82 1 98.19 99 ALA A N 1
ATOM 753 C CA . ALA A 1 99 ? 7.059 -10.289 -7.91 1 98.19 99 ALA A CA 1
ATOM 754 C C . ALA A 1 99 ? 7.707 -8.914 -7.844 1 98.19 99 ALA A C 1
ATOM 756 O O . ALA A 1 99 ? 7.047 -7.922 -7.531 1 98.19 99 ALA A O 1
ATOM 757 N N . ARG A 1 100 ? 9.008 -8.781 -8.211 1 98.5 100 ARG A N 1
ATOM 758 C CA . ARG A 1 100 ? 9.719 -7.504 -8.203 1 98.5 100 ARG A CA 1
ATOM 759 C C . ARG A 1 100 ? 9.141 -6.543 -9.234 1 98.5 100 ARG A C 1
ATOM 761 O O . ARG A 1 100 ? 9.375 -5.336 -9.164 1 98.5 100 ARG A O 1
ATOM 768 N N . LEU A 1 101 ? 8.289 -7.043 -10.164 1 98.75 101 LEU A N 1
ATOM 769 C CA . LEU A 1 101 ? 7.707 -6.25 -11.242 1 98.75 101 LEU A CA 1
ATOM 770 C C . LEU A 1 101 ? 6.27 -5.863 -10.906 1 98.75 101 LEU A C 1
ATOM 772 O O . LEU A 1 101 ? 5.586 -5.242 -11.727 1 98.75 101 LEU A O 1
ATOM 776 N N . SER A 1 102 ? 5.793 -6.164 -9.695 1 98.81 102 SER A N 1
ATOM 777 C CA . SER A 1 102 ? 4.387 -6.055 -9.32 1 98.81 102 SER A CA 1
ATOM 778 C C . SER A 1 102 ? 3.883 -4.621 -9.469 1 98.81 102 SER A C 1
ATOM 780 O O . SER A 1 102 ? 2.676 -4.387 -9.547 1 98.81 102 SER A O 1
ATOM 782 N N . PHE A 1 103 ? 4.793 -3.635 -9.5 1 98.88 103 PHE A N 1
ATOM 783 C CA . PHE A 1 103 ? 4.367 -2.242 -9.578 1 98.88 103 PHE A CA 1
ATOM 784 C C . PHE A 1 103 ? 4.777 -1.622 -10.906 1 98.88 103 PHE A C 1
ATOM 786 O O . PHE A 1 103 ? 4.762 -0.399 -11.055 1 98.88 103 PHE A O 1
ATOM 793 N N . ASP A 1 104 ? 5.164 -2.428 -11.867 1 98.81 104 ASP A N 1
ATOM 794 C CA . ASP A 1 104 ? 5.598 -1.984 -13.188 1 98.81 104 ASP A CA 1
ATOM 795 C C . ASP A 1 104 ? 4.773 -2.646 -14.289 1 98.81 104 ASP A C 1
ATOM 797 O O . ASP A 1 104 ? 5.09 -3.75 -14.734 1 98.81 104 ASP A O 1
ATOM 801 N N . LYS A 1 105 ? 3.766 -1.894 -14.734 1 98.81 105 LYS A N 1
ATOM 802 C CA . LYS A 1 105 ? 2.846 -2.432 -15.727 1 98.81 105 LYS A CA 1
ATOM 803 C C . LYS A 1 105 ? 3.594 -2.902 -16.969 1 98.81 105 LYS A C 1
ATOM 805 O O . LYS A 1 105 ? 3.436 -4.047 -17.406 1 98.81 105 LYS A O 1
ATOM 810 N N . GLU A 1 106 ? 4.461 -2.088 -17.5 1 98.88 106 GLU A N 1
ATOM 811 C CA . GLU A 1 106 ? 5.125 -2.365 -18.766 1 98.88 106 GLU A CA 1
ATOM 812 C C . GLU A 1 106 ? 6.078 -3.551 -18.656 1 98.88 106 GLU A C 1
ATOM 814 O O . GLU A 1 106 ? 6.113 -4.418 -19.531 1 98.88 106 GLU A O 1
ATOM 819 N N . GLN A 1 107 ? 6.812 -3.57 -17.562 1 98.81 107 GLN A N 1
ATOM 820 C CA . GLN A 1 107 ? 7.754 -4.672 -17.406 1 98.81 107 GLN A CA 1
ATOM 821 C C . GLN A 1 107 ? 7.027 -5.98 -17.109 1 98.81 107 GLN A C 1
ATOM 823 O O . GLN A 1 107 ? 7.5 -7.059 -17.469 1 98.81 107 GLN A O 1
ATOM 828 N N . SER A 1 108 ? 5.883 -5.906 -16.438 1 98.88 108 SER A N 1
ATOM 829 C CA . SER A 1 108 ? 5.062 -7.098 -16.234 1 98.88 108 SER A CA 1
ATOM 830 C C . SER A 1 108 ? 4.594 -7.672 -17.578 1 98.88 108 SER A C 1
ATOM 832 O O . SER A 1 108 ? 4.633 -8.891 -17.781 1 98.88 108 SER A O 1
ATOM 834 N N . ILE A 1 109 ? 4.156 -6.785 -18.453 1 98.94 109 ILE A N 1
ATOM 835 C CA . ILE A 1 109 ? 3.689 -7.203 -19.781 1 98.94 109 ILE A CA 1
ATOM 836 C C . ILE A 1 109 ? 4.844 -7.824 -20.562 1 98.94 109 ILE A C 1
ATOM 838 O O . ILE A 1 109 ? 4.688 -8.883 -21.172 1 98.94 109 ILE A O 1
ATOM 842 N N . ALA A 1 110 ? 5.984 -7.16 -20.516 1 98.88 110 ALA A N 1
ATOM 843 C CA . ALA A 1 110 ? 7.152 -7.668 -21.219 1 98.88 110 ALA A CA 1
ATOM 844 C C . ALA A 1 110 ? 7.539 -9.062 -20.734 1 98.88 110 ALA A C 1
ATOM 846 O O . ALA A 1 110 ? 7.863 -9.945 -21.531 1 98.88 110 ALA A O 1
ATOM 847 N N . LYS A 1 111 ? 7.543 -9.219 -19.438 1 98.81 111 LYS A N 1
ATOM 848 C CA . LYS A 1 111 ? 7.867 -10.516 -18.844 1 98.81 111 LYS A CA 1
ATOM 849 C C . LYS A 1 111 ? 6.84 -11.578 -19.25 1 98.81 111 LYS A C 1
ATOM 851 O O . LYS A 1 111 ? 7.199 -12.727 -19.516 1 98.81 111 LYS A O 1
ATOM 856 N N . ALA A 1 112 ? 5.578 -11.203 -19.25 1 98.88 112 ALA A N 1
ATOM 857 C CA . ALA A 1 112 ? 4.516 -12.109 -19.688 1 98.88 112 ALA A CA 1
ATOM 858 C C . ALA A 1 112 ? 4.754 -12.578 -21.125 1 98.88 112 ALA A C 1
ATOM 860 O O . ALA A 1 112 ? 4.637 -13.766 -21.422 1 98.88 112 ALA A O 1
ATOM 861 N N . HIS A 1 113 ? 5.066 -11.664 -22 1 98.88 113 HIS A N 1
ATOM 862 C CA . HIS A 1 113 ? 5.355 -12 -23.391 1 98.88 113 HIS A CA 1
ATOM 863 C C . HIS A 1 113 ? 6.523 -12.984 -23.484 1 98.88 113 HIS A C 1
ATOM 865 O O . HIS A 1 113 ? 6.488 -13.922 -24.297 1 98.88 113 HIS A O 1
ATOM 871 N N . LYS A 1 114 ? 7.512 -12.719 -22.688 1 98.75 114 LYS A N 1
ATOM 872 C CA . LYS A 1 114 ? 8.664 -13.609 -22.688 1 98.75 114 LYS A CA 1
ATOM 873 C C . LYS A 1 114 ? 8.273 -15.023 -22.266 1 98.75 114 LYS A C 1
ATOM 875 O O . LYS A 1 114 ? 8.672 -16 -22.906 1 98.75 114 LYS A O 1
ATOM 880 N N . LEU A 1 115 ? 7.531 -15.164 -21.203 1 98.81 115 LEU A N 1
ATOM 881 C CA . LEU A 1 115 ? 7.098 -16.469 -20.719 1 98.81 115 LEU A CA 1
ATOM 882 C C . LEU A 1 115 ? 6.27 -17.188 -21.766 1 98.81 115 LEU A C 1
ATOM 884 O O . LEU A 1 115 ? 6.484 -18.375 -22.016 1 98.81 115 LEU A O 1
ATOM 888 N N . VAL A 1 116 ? 5.332 -16.469 -22.391 1 98.88 116 VAL A N 1
ATOM 889 C CA . VAL A 1 116 ? 4.48 -17.078 -23.406 1 98.88 116 VAL A CA 1
ATOM 890 C C . VAL A 1 116 ? 5.336 -17.562 -24.578 1 98.88 116 VAL A C 1
ATOM 892 O O . VAL A 1 116 ? 5.105 -18.641 -25.109 1 98.88 116 VAL A O 1
ATOM 895 N N . ARG A 1 117 ? 6.32 -16.75 -24.953 1 98.75 117 ARG A N 1
ATOM 896 C CA . ARG A 1 117 ? 7.223 -17.141 -26.031 1 98.75 117 ARG A CA 1
ATOM 897 C C . ARG A 1 117 ? 7.984 -18.422 -25.672 1 98.75 117 ARG A C 1
ATOM 899 O O . ARG A 1 117 ? 8.133 -19.312 -26.516 1 98.75 117 ARG A O 1
ATOM 906 N N . LEU A 1 118 ? 8.484 -18.5 -24.484 1 98.81 118 LEU A N 1
ATOM 907 C CA . LEU A 1 118 ? 9.219 -19.672 -24.031 1 98.81 118 LEU A CA 1
ATOM 908 C C . LEU A 1 118 ? 8.336 -20.922 -24.078 1 98.81 118 LEU A C 1
ATOM 910 O O . LEU A 1 118 ? 8.789 -22 -24.469 1 98.81 118 LEU A O 1
ATOM 914 N N . TYR A 1 119 ? 7.102 -20.797 -23.656 1 98.88 119 TYR A N 1
ATOM 915 C CA . TYR A 1 119 ? 6.164 -21.922 -23.75 1 98.88 119 TYR A CA 1
ATOM 916 C C . TYR A 1 119 ? 5.934 -22.312 -25.203 1 98.88 119 TYR A C 1
ATOM 918 O O . TYR A 1 119 ? 5.91 -23.5 -25.531 1 98.88 119 TYR A O 1
ATOM 926 N N . GLN A 1 120 ? 5.73 -21.281 -26.031 1 98.69 120 GLN A N 1
ATOM 927 C CA . GLN A 1 120 ? 5.504 -21.531 -27.453 1 98.69 120 GLN A CA 1
ATOM 928 C C . GLN A 1 120 ? 6.68 -22.281 -28.078 1 98.69 120 GLN A C 1
ATOM 930 O O . GLN A 1 120 ? 6.484 -23.219 -28.859 1 98.69 120 GLN A O 1
ATOM 935 N N . GLU A 1 121 ? 7.828 -21.906 -27.719 1 98.31 121 GLU A N 1
ATOM 936 C CA . GLU A 1 121 ? 9.039 -22.547 -28.219 1 98.31 121 GLU A CA 1
ATOM 937 C C . GLU A 1 121 ? 9.109 -24 -27.75 1 98.31 121 GLU A C 1
ATOM 939 O O . GLU A 1 121 ? 9.742 -24.844 -28.406 1 98.31 121 GLU A O 1
ATOM 944 N N . ALA A 1 122 ? 8.484 -24.266 -26.672 1 98.38 122 ALA A N 1
ATOM 945 C CA . ALA A 1 122 ? 8.453 -25.625 -26.141 1 98.38 122 ALA A CA 1
ATOM 946 C C . ALA A 1 122 ? 7.254 -26.406 -26.688 1 98.38 122 ALA A C 1
ATOM 948 O O . ALA A 1 122 ? 6.98 -27.516 -26.25 1 98.38 122 ALA A O 1
ATOM 949 N N . GLY A 1 123 ? 6.449 -25.812 -27.516 1 98.38 123 GLY A N 1
ATOM 950 C CA . GLY A 1 123 ? 5.352 -26.484 -28.188 1 98.38 123 GLY A CA 1
ATOM 951 C C . GLY A 1 123 ? 4.027 -26.344 -27.453 1 98.38 123 GLY A C 1
ATOM 952 O O . GLY A 1 123 ? 3.098 -27.109 -27.703 1 98.38 123 GLY A O 1
ATOM 953 N N . VAL A 1 124 ? 3.951 -25.422 -26.578 1 98.69 124 VAL A N 1
ATOM 954 C CA . VAL A 1 124 ? 2.73 -25.234 -25.797 1 98.69 124 VAL A CA 1
ATOM 955 C C . VAL A 1 124 ? 2 -23.984 -26.281 1 98.69 124 VAL A C 1
ATOM 957 O O . VAL A 1 124 ? 2.578 -22.891 -26.328 1 98.69 124 VAL A O 1
ATOM 960 N N . ASP A 1 125 ? 0.774 -24.141 -26.656 1 98.19 125 ASP A N 1
ATOM 961 C CA . ASP A 1 125 ? -0.05 -23.016 -27.094 1 98.19 125 ASP A CA 1
ATOM 962 C C . ASP A 1 125 ? -0.443 -22.125 -25.906 1 98.19 125 ASP A C 1
ATOM 964 O O . ASP A 1 125 ? -0.667 -22.625 -24.797 1 98.19 125 ASP A O 1
ATOM 968 N N . LYS A 1 126 ? -0.593 -20.828 -26.141 1 98.06 126 LYS A N 1
ATOM 969 C CA . LYS A 1 126 ? -0.901 -19.875 -25.078 1 98.06 126 LYS A CA 1
ATOM 970 C C . LYS A 1 126 ? -2.252 -20.188 -24.438 1 98.06 126 LYS A C 1
ATOM 972 O O . LYS A 1 126 ? -2.525 -19.766 -23.312 1 98.06 126 LYS A O 1
ATOM 977 N N . SER A 1 127 ? -3.098 -20.906 -25.109 1 98.31 127 SER A N 1
ATOM 978 C CA . SER A 1 127 ? -4.406 -21.25 -24.562 1 98.31 127 SER A CA 1
ATOM 979 C C . SER A 1 127 ? -4.273 -22.188 -23.359 1 98.31 127 SER A C 1
ATOM 981 O O . SER A 1 127 ? -5.23 -22.375 -22.609 1 98.31 127 SER A O 1
ATOM 983 N N . ARG A 1 128 ? -3.123 -22.797 -23.125 1 98.5 128 ARG A N 1
ATOM 984 C CA . ARG A 1 128 ? -2.891 -23.719 -22 1 98.5 128 ARG A CA 1
ATOM 985 C C . ARG A 1 128 ? -2.148 -23.016 -20.875 1 98.5 128 ARG A C 1
ATOM 987 O O . ARG A 1 128 ? -1.777 -23.656 -19.875 1 98.5 128 ARG A O 1
ATOM 994 N N . ILE A 1 129 ? -1.949 -21.688 -21.078 1 98.38 129 ILE A N 1
ATOM 995 C CA . ILE A 1 129 ? -1.111 -20.938 -20.141 1 98.38 129 ILE A CA 1
ATOM 996 C C . ILE A 1 129 ? -1.926 -19.828 -19.484 1 98.38 129 ILE A C 1
ATOM 998 O O . ILE A 1 129 ? -2.701 -19.141 -20.156 1 98.38 129 ILE A O 1
ATOM 1002 N N . LEU A 1 130 ? -1.789 -19.688 -18.188 1 98.88 130 LEU A N 1
ATOM 1003 C CA . LEU A 1 130 ? -2.205 -18.469 -17.469 1 98.88 130 LEU A CA 1
ATOM 1004 C C . LEU A 1 130 ? -0.995 -17.719 -16.922 1 98.88 130 LEU A C 1
ATOM 1006 O O . LEU A 1 130 ? -0.168 -18.297 -16.219 1 98.88 130 LEU A O 1
ATOM 1010 N N . ILE A 1 131 ? -0.871 -16.484 -17.312 1 98.94 131 ILE A N 1
ATOM 1011 C CA . ILE A 1 131 ? 0.143 -15.625 -16.719 1 98.94 131 ILE A CA 1
ATOM 1012 C C . ILE A 1 131 ? -0.358 -15.094 -15.375 1 98.94 131 ILE A C 1
ATOM 1014 O O . ILE A 1 131 ? -1.388 -14.414 -15.32 1 98.94 131 ILE A O 1
ATOM 1018 N N . LYS A 1 132 ? 0.34 -15.461 -14.352 1 98.88 132 LYS A N 1
ATOM 1019 C CA . LYS A 1 132 ? -0.045 -15.078 -12.992 1 98.88 132 LYS A CA 1
ATOM 1020 C C . LYS A 1 132 ? 0.611 -13.766 -12.586 1 98.88 132 LYS A C 1
ATOM 1022 O O . LYS A 1 132 ? 1.833 -13.625 -12.664 1 98.88 132 LYS A O 1
ATOM 1027 N N . LEU A 1 133 ? -0.18 -12.789 -12.219 1 98.88 133 LEU A N 1
ATOM 1028 C CA . LEU A 1 133 ? 0.262 -11.453 -11.828 1 98.88 133 LEU A CA 1
ATOM 1029 C C . LEU A 1 133 ? -0.316 -11.062 -10.469 1 98.88 133 LEU A C 1
ATOM 1031 O O . LEU A 1 133 ? -1.438 -11.453 -10.133 1 98.88 133 LEU A O 1
ATOM 1035 N N . ALA A 1 134 ? 0.47 -10.281 -9.672 1 98.88 134 ALA A N 1
ATOM 1036 C CA . ALA A 1 134 ? -0.063 -9.742 -8.422 1 98.88 134 ALA A CA 1
ATOM 1037 C C . ALA A 1 134 ? -1.188 -8.75 -8.688 1 98.88 134 ALA A C 1
ATOM 1039 O O . ALA A 1 134 ? -1.129 -7.98 -9.648 1 98.88 134 ALA A O 1
ATOM 1040 N N . SER A 1 135 ? -2.189 -8.734 -7.793 1 98.94 135 SER A N 1
ATOM 1041 C CA . SER A 1 135 ? -3.352 -7.867 -7.984 1 98.94 135 SER A CA 1
ATOM 1042 C C . SER A 1 135 ? -3.092 -6.465 -7.441 1 98.94 135 SER A C 1
ATOM 1044 O O . SER A 1 135 ? -3.883 -5.941 -6.652 1 98.94 135 SER A O 1
ATOM 1046 N N . THR A 1 136 ? -1.971 -5.855 -7.75 1 98.94 136 THR A N 1
ATOM 1047 C CA . THR A 1 136 ? -1.78 -4.414 -7.648 1 98.94 136 THR A CA 1
ATOM 1048 C C . THR A 1 136 ? -2.506 -3.693 -8.781 1 98.94 136 THR A C 1
ATOM 1050 O O . THR A 1 136 ? -2.957 -4.324 -9.742 1 98.94 136 THR A O 1
ATOM 1053 N N . TRP A 1 137 ? -2.701 -2.379 -8.633 1 98.88 137 TRP A N 1
ATOM 1054 C CA . TRP A 1 137 ? -3.301 -1.638 -9.734 1 98.88 137 TRP A CA 1
ATOM 1055 C C . TRP A 1 137 ? -2.52 -1.856 -11.031 1 98.88 137 TRP A C 1
ATOM 1057 O O . TRP A 1 137 ? -3.109 -2.062 -12.094 1 98.88 137 TRP A O 1
ATOM 1067 N N . GLU A 1 138 ? -1.186 -1.839 -10.938 1 98.94 138 GLU A N 1
ATOM 1068 C CA . GLU A 1 138 ? -0.314 -2.014 -12.094 1 98.94 138 GLU A CA 1
ATOM 1069 C C . GLU A 1 138 ? -0.46 -3.41 -12.688 1 98.94 138 GLU A C 1
ATOM 1071 O O . GLU A 1 138 ? -0.506 -3.568 -13.914 1 98.94 138 GLU A O 1
ATOM 1076 N N . GLY A 1 139 ? -0.516 -4.422 -11.789 1 98.94 139 GLY A N 1
ATOM 1077 C CA . GLY A 1 139 ? -0.744 -5.777 -12.266 1 98.94 139 GLY A CA 1
ATOM 1078 C C . GLY A 1 139 ? -2.076 -5.945 -12.969 1 98.94 139 GLY A C 1
ATOM 1079 O O . GLY A 1 139 ? -2.16 -6.629 -13.992 1 98.94 139 GLY A O 1
ATOM 1080 N N . ILE A 1 140 ? -3.105 -5.32 -12.453 1 98.94 140 ILE A N 1
ATOM 1081 C CA . ILE A 1 140 ? -4.441 -5.387 -13.031 1 98.94 140 ILE A CA 1
ATOM 1082 C C . ILE A 1 140 ? -4.445 -4.703 -14.398 1 98.94 140 ILE A C 1
ATOM 1084 O O . ILE A 1 140 ? -5.039 -5.215 -15.352 1 98.94 140 ILE A O 1
ATOM 1088 N N . CYS A 1 141 ? -3.766 -3.605 -14.477 1 98.94 141 CYS A N 1
ATOM 1089 C CA . CYS A 1 141 ? -3.656 -2.912 -15.75 1 98.94 141 CYS A CA 1
ATOM 1090 C C . CYS A 1 141 ? -2.885 -3.752 -16.766 1 98.94 141 CYS A C 1
ATOM 1092 O O . CYS A 1 141 ? -3.223 -3.768 -17.953 1 98.94 141 CYS A O 1
ATOM 1094 N N . ALA A 1 142 ? -1.823 -4.395 -16.312 1 98.94 142 ALA A N 1
ATOM 1095 C CA . ALA A 1 142 ? -1.087 -5.301 -17.203 1 98.94 142 ALA A CA 1
ATOM 1096 C C . ALA A 1 142 ? -1.988 -6.418 -17.719 1 98.94 142 ALA A C 1
ATOM 1098 O O . ALA A 1 142 ? -1.972 -6.734 -18.906 1 98.94 142 ALA A O 1
ATOM 1099 N N . ALA A 1 143 ? -2.771 -6.973 -16.828 1 98.94 143 ALA A N 1
ATOM 1100 C CA . ALA A 1 143 ? -3.684 -8.047 -17.203 1 98.94 143 ALA A CA 1
ATOM 1101 C C . ALA A 1 143 ? -4.695 -7.57 -18.25 1 98.94 143 ALA A C 1
ATOM 1103 O O . ALA A 1 143 ? -5.023 -8.305 -19.188 1 98.94 143 ALA A O 1
ATOM 1104 N N . ARG A 1 144 ? -5.242 -6.363 -18.047 1 98.88 144 ARG A N 1
ATOM 1105 C CA . ARG A 1 144 ? -6.191 -5.793 -19 1 98.88 144 ARG A CA 1
ATOM 1106 C C . ARG A 1 144 ? -5.617 -5.797 -20.422 1 98.88 144 ARG A C 1
ATOM 1108 O O . ARG A 1 144 ? -6.301 -6.172 -21.375 1 98.88 144 ARG A O 1
ATOM 1115 N N . GLU A 1 145 ? -4.398 -5.414 -20.547 1 98.88 145 GLU A N 1
ATOM 1116 C CA . GLU A 1 145 ? -3.748 -5.344 -21.859 1 98.88 145 GLU A CA 1
ATOM 1117 C C . GLU A 1 145 ? -3.461 -6.738 -22.406 1 98.88 145 GLU A C 1
ATOM 1119 O O . GLU A 1 145 ? -3.676 -7 -23.594 1 98.88 145 GLU A O 1
ATOM 1124 N N . LEU A 1 146 ? -2.938 -7.586 -21.562 1 98.94 146 LEU A N 1
ATOM 1125 C CA . LEU A 1 146 ? -2.586 -8.938 -21.969 1 98.94 146 LEU A CA 1
ATOM 1126 C C . LEU A 1 146 ? -3.82 -9.703 -22.438 1 98.94 146 LEU A C 1
ATOM 1128 O O . LEU A 1 146 ? -3.76 -10.438 -23.438 1 98.94 146 LEU A O 1
ATOM 1132 N N . GLU A 1 147 ? -4.938 -9.5 -21.734 1 98.88 147 GLU A N 1
ATOM 1133 C CA . GLU A 1 147 ? -6.176 -10.172 -22.109 1 98.88 147 GLU A CA 1
ATOM 1134 C C . GLU A 1 147 ? -6.613 -9.766 -23.516 1 98.88 147 GLU A C 1
ATOM 1136 O O . GLU A 1 147 ? -7.152 -10.586 -24.266 1 98.88 147 GLU A O 1
ATOM 1141 N N . LYS A 1 148 ? -6.402 -8.555 -23.906 1 98.62 148 LYS A N 1
ATOM 1142 C CA . LYS A 1 148 ? -6.738 -8.078 -25.25 1 98.62 148 LYS A CA 1
ATOM 1143 C C . LYS A 1 148 ? -5.91 -8.797 -26.312 1 98.62 148 LYS A C 1
ATOM 1145 O O . LYS A 1 148 ? -6.332 -8.914 -27.469 1 98.62 148 LYS A O 1
ATOM 1150 N N . GLU A 1 149 ? -4.762 -9.289 -25.906 1 98.44 149 GLU A N 1
ATOM 1151 C CA . GLU A 1 149 ? -3.863 -10 -26.812 1 98.44 149 GLU A CA 1
ATOM 1152 C C . GLU A 1 149 ? -4.176 -11.492 -26.844 1 98.44 149 GLU A C 1
ATOM 1154 O O . GLU A 1 149 ? -3.535 -12.25 -27.578 1 98.44 149 GLU A O 1
ATOM 1159 N N . GLY A 1 150 ? -5.09 -11.883 -26.031 1 98.5 150 GLY A N 1
ATOM 1160 C CA . GLY A 1 150 ? -5.426 -13.297 -25.938 1 98.5 150 GLY A CA 1
ATOM 1161 C C . GLY A 1 150 ? -4.559 -14.055 -24.953 1 98.5 150 GLY A C 1
ATOM 1162 O O . GLY A 1 150 ? -4.555 -15.289 -24.938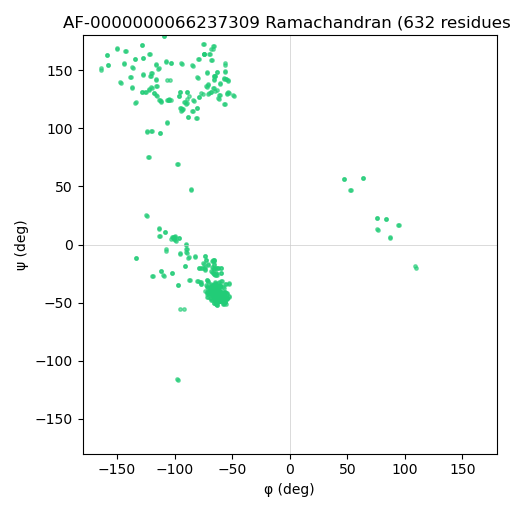 1 98.5 150 GLY A O 1
ATOM 1163 N N . ILE A 1 151 ? -3.73 -13.359 -24.219 1 98.88 151 ILE A N 1
ATOM 1164 C CA . ILE A 1 151 ? -2.963 -13.961 -23.125 1 98.88 151 ILE A CA 1
ATOM 1165 C C . ILE A 1 151 ? -3.766 -13.906 -21.828 1 98.88 151 ILE A C 1
ATOM 1167 O O . ILE A 1 151 ? -3.936 -12.836 -21.25 1 98.88 151 ILE A O 1
ATOM 1171 N N . ASN A 1 152 ? -4.219 -15.031 -21.375 1 98.88 152 ASN A N 1
ATOM 1172 C CA . ASN A 1 152 ? -5.086 -15.078 -20.203 1 98.88 152 ASN A CA 1
ATOM 1173 C C . ASN A 1 152 ? -4.281 -14.977 -18.906 1 98.88 152 ASN A C 1
ATOM 1175 O O . ASN A 1 152 ? -3.18 -15.516 -18.812 1 98.88 152 ASN A O 1
ATOM 1179 N N . CYS A 1 153 ? -4.879 -14.297 -17.953 1 98.94 153 CYS A N 1
ATOM 1180 C CA . CYS A 1 153 ? -4.145 -13.977 -16.734 1 98.94 153 CYS A CA 1
ATOM 1181 C C . CYS A 1 153 ? -4.844 -14.555 -15.516 1 98.94 153 CYS A C 1
ATOM 1183 O O . CYS A 1 153 ? -6.066 -14.695 -15.508 1 98.94 153 CYS A O 1
ATOM 1185 N N . ASN A 1 154 ? -4.059 -14.992 -14.523 1 98.94 154 ASN A N 1
ATOM 1186 C CA . ASN A 1 154 ? -4.441 -15.336 -13.156 1 98.94 154 ASN A CA 1
ATOM 1187 C C . ASN A 1 154 ? -3.975 -14.281 -12.156 1 98.94 154 ASN A C 1
ATOM 1189 O O . ASN A 1 154 ? -2.791 -14.211 -11.828 1 98.94 154 ASN A O 1
ATOM 1193 N N . LEU A 1 155 ? -4.875 -13.453 -11.672 1 98.94 155 LEU A N 1
ATOM 1194 C CA . LEU A 1 155 ? -4.5 -12.398 -10.734 1 98.94 155 LEU A CA 1
ATOM 1195 C C . LEU A 1 155 ? -4.449 -12.93 -9.305 1 98.94 155 LEU A C 1
ATOM 1197 O O . LEU A 1 155 ? -5.477 -13.32 -8.75 1 98.94 155 LEU A O 1
ATOM 1201 N N . THR A 1 156 ? -3.264 -12.93 -8.727 1 98.88 156 THR A N 1
ATOM 1202 C CA . THR A 1 156 ? -2.977 -13.523 -7.426 1 98.88 156 THR A CA 1
ATOM 1203 C C . THR A 1 156 ? -2.713 -12.438 -6.383 1 98.88 156 THR A C 1
ATOM 1205 O O . THR A 1 156 ? -2.836 -11.242 -6.676 1 98.88 156 THR A O 1
ATOM 1208 N N . LEU A 1 157 ? -2.445 -12.852 -5.145 1 98.81 157 LEU A N 1
ATOM 1209 C CA . LEU A 1 157 ? -2.287 -11.922 -4.035 1 98.81 157 LEU A CA 1
ATOM 1210 C C . LEU A 1 157 ? -3.48 -10.977 -3.943 1 98.81 157 LEU A C 1
ATOM 1212 O O . LEU A 1 157 ? -3.312 -9.758 -3.92 1 98.81 157 LEU A O 1
ATOM 1216 N N . LEU A 1 158 ? -4.602 -11.617 -4.031 1 98.94 158 LEU A N 1
ATOM 1217 C CA . LEU A 1 158 ? -5.875 -10.906 -3.965 1 98.94 158 LEU A CA 1
ATOM 1218 C C . LEU A 1 158 ? -6.543 -11.109 -2.607 1 98.94 158 LEU A C 1
ATOM 1220 O O . LEU A 1 158 ? -6.809 -12.242 -2.205 1 98.94 158 LEU A O 1
ATOM 1224 N N . PHE A 1 159 ? -6.871 -9.977 -1.912 1 98.94 159 PHE A N 1
ATOM 1225 C CA . PHE A 1 159 ? -7.277 -10.047 -0.514 1 98.94 159 PHE A CA 1
ATOM 1226 C C . PHE A 1 159 ? -8.523 -9.203 -0.267 1 98.94 159 PHE A C 1
ATOM 1228 O O . PHE A 1 159 ? -9.148 -9.297 0.792 1 98.94 159 PHE A O 1
ATOM 1235 N N . SER A 1 160 ? -8.922 -8.344 -1.255 1 98.75 160 SER A N 1
ATOM 1236 C CA . SER A 1 160 ? -10.016 -7.418 -0.975 1 98.75 160 SER A CA 1
ATOM 1237 C C . SER A 1 160 ? -11.023 -7.395 -2.115 1 98.75 160 SER A C 1
ATOM 1239 O O . SER A 1 160 ? -10.711 -7.793 -3.238 1 98.75 160 SER A O 1
ATOM 1241 N N . PHE A 1 161 ? -12.188 -6.938 -1.78 1 98.81 161 PHE A N 1
ATOM 1242 C CA . PHE A 1 161 ? -13.242 -6.777 -2.775 1 98.81 161 PHE A CA 1
ATOM 1243 C C . PHE A 1 161 ? -12.836 -5.762 -3.836 1 98.81 161 PHE A C 1
ATOM 1245 O O . PHE A 1 161 ? -13.172 -5.914 -5.012 1 98.81 161 PHE A O 1
ATOM 1252 N N . ALA A 1 162 ? -12.117 -4.688 -3.471 1 98.81 162 ALA A N 1
ATOM 1253 C CA . ALA A 1 162 ? -11.656 -3.688 -4.43 1 98.81 162 ALA A CA 1
ATOM 1254 C C . ALA A 1 162 ? -10.766 -4.32 -5.5 1 98.81 162 ALA A C 1
ATOM 1256 O O . ALA A 1 162 ? -10.906 -4.023 -6.688 1 98.81 162 ALA A O 1
ATOM 1257 N N . GLN A 1 163 ? -9.875 -5.145 -5.082 1 98.94 163 GLN A N 1
ATOM 1258 C CA . GLN A 1 163 ? -9.031 -5.863 -6.035 1 98.94 163 GLN A CA 1
ATOM 1259 C C . GLN A 1 163 ? -9.875 -6.727 -6.969 1 98.94 163 GLN A C 1
ATOM 1261 O O . GLN A 1 163 ? -9.688 -6.703 -8.188 1 98.94 163 GLN A O 1
ATOM 1266 N N . ALA A 1 164 ? -10.766 -7.484 -6.332 1 98.94 164 ALA A N 1
ATOM 1267 C CA . ALA A 1 164 ? -11.594 -8.406 -7.109 1 98.94 164 ALA A CA 1
ATOM 1268 C C . ALA A 1 164 ? -12.414 -7.656 -8.156 1 98.94 164 ALA A C 1
ATOM 1270 O O . ALA A 1 164 ? -12.461 -8.055 -9.32 1 98.94 164 ALA A O 1
ATOM 1271 N N . ARG A 1 165 ? -13.047 -6.594 -7.727 1 98.88 165 ARG A N 1
ATOM 1272 C CA . ARG A 1 165 ? -13.852 -5.789 -8.633 1 98.88 165 ARG A CA 1
ATOM 1273 C C . ARG A 1 165 ? -13.008 -5.258 -9.789 1 98.88 165 ARG A C 1
ATOM 1275 O O . ARG A 1 165 ? -13.406 -5.367 -10.953 1 98.88 165 ARG A O 1
ATOM 1282 N N . ALA A 1 166 ? -11.867 -4.727 -9.469 1 98.94 166 ALA A N 1
ATOM 1283 C CA . ALA A 1 166 ? -10.992 -4.156 -10.5 1 98.94 166 ALA A CA 1
ATOM 1284 C C . ALA A 1 166 ? -10.531 -5.227 -11.484 1 98.94 166 ALA A C 1
ATOM 1286 O O . ALA A 1 166 ? -10.406 -4.965 -12.68 1 98.94 166 ALA A O 1
ATOM 1287 N N . CYS A 1 167 ? -10.25 -6.418 -11 1 98.94 167 CYS A N 1
ATOM 1288 C CA . CYS A 1 167 ? -9.805 -7.508 -11.867 1 98.94 167 CYS A CA 1
ATOM 1289 C C . CYS A 1 167 ? -10.906 -7.902 -12.844 1 98.94 167 CYS A C 1
ATOM 1291 O O . CYS A 1 167 ? -10.641 -8.094 -14.031 1 98.94 167 CYS A O 1
ATOM 1293 N N . ALA A 1 168 ? -12.125 -8.047 -12.32 1 98.81 168 ALA A N 1
ATOM 1294 C CA . ALA A 1 168 ? -13.25 -8.383 -13.195 1 98.81 168 ALA A CA 1
ATOM 1295 C C . ALA A 1 168 ? -13.461 -7.309 -14.258 1 98.81 168 ALA A C 1
ATOM 1297 O O . ALA A 1 168 ? -13.672 -7.617 -15.43 1 98.81 168 ALA A O 1
ATOM 1298 N N . GLU A 1 169 ? -13.391 -6.105 -13.844 1 98.75 169 GLU A N 1
ATOM 1299 C CA . GLU A 1 169 ? -13.602 -4.973 -14.734 1 98.75 169 GLU A CA 1
ATOM 1300 C C . GLU A 1 169 ? -12.5 -4.887 -15.789 1 98.75 169 GLU A C 1
ATOM 1302 O O . GLU A 1 169 ? -12.711 -4.355 -16.875 1 98.75 169 GLU A O 1
ATOM 1307 N N . ALA A 1 170 ? -11.32 -5.426 -15.477 1 98.69 170 ALA A N 1
ATOM 1308 C CA . ALA A 1 170 ? -10.195 -5.461 -16.406 1 98.69 170 ALA A CA 1
ATOM 1309 C C . ALA A 1 170 ? -10.312 -6.637 -17.375 1 98.69 170 ALA A C 1
ATOM 1311 O O . ALA A 1 170 ? -9.539 -6.75 -18.328 1 98.69 170 ALA A O 1
ATOM 1312 N N . GLY A 1 171 ? -11.242 -7.512 -17.109 1 98.69 171 GLY A N 1
ATOM 1313 C CA . GLY A 1 171 ? -11.453 -8.648 -18 1 98.69 171 GLY A CA 1
ATOM 1314 C C . GLY A 1 171 ? -10.508 -9.805 -17.719 1 98.69 171 GLY A C 1
ATOM 1315 O O . GLY A 1 171 ? -10.242 -10.617 -18.609 1 98.69 171 GLY A O 1
ATOM 1316 N N . ALA A 1 172 ? -9.961 -9.867 -16.531 1 98.88 172 ALA A N 1
ATOM 1317 C CA . ALA A 1 172 ? -9.07 -10.969 -16.188 1 98.88 172 ALA A CA 1
ATOM 1318 C C . ALA A 1 172 ? -9.766 -12.312 -16.359 1 98.88 172 ALA A C 1
ATOM 1320 O O . ALA A 1 172 ? -10.945 -12.453 -16.016 1 98.88 172 ALA A O 1
ATOM 1321 N N . TYR A 1 173 ? -9.047 -13.289 -16.812 1 98.88 173 TYR A N 1
ATOM 1322 C CA . TYR A 1 173 ? -9.609 -14.625 -17 1 98.88 173 TYR A CA 1
ATOM 1323 C C . TYR A 1 173 ? -9.969 -15.258 -15.664 1 98.88 173 TYR A C 1
ATOM 1325 O O . TYR A 1 173 ? -11.055 -15.836 -15.516 1 98.88 173 TYR A O 1
ATOM 1333 N N . LEU A 1 174 ? -9.094 -15.125 -14.742 1 98.88 174 LEU A N 1
ATOM 1334 C CA . LEU A 1 174 ? -9.172 -15.836 -13.469 1 98.88 174 LEU A CA 1
ATOM 1335 C C . LEU A 1 174 ? -8.594 -14.984 -12.336 1 98.88 174 LEU A C 1
ATOM 1337 O O . LEU A 1 174 ? -7.621 -14.258 -12.539 1 98.88 174 LEU A O 1
ATOM 1341 N N . ILE A 1 175 ? -9.25 -14.992 -11.156 1 98.94 175 ILE A N 1
ATOM 1342 C CA . ILE A 1 175 ? -8.633 -14.438 -9.961 1 98.94 175 ILE A CA 1
ATOM 1343 C C . ILE A 1 175 ? -8.414 -15.539 -8.93 1 98.94 175 ILE A C 1
ATOM 1345 O O . ILE A 1 175 ? -9.148 -16.531 -8.898 1 98.94 175 ILE A O 1
ATOM 1349 N N . SER A 1 176 ? -7.422 -15.281 -8.062 1 98.88 176 SER A N 1
ATOM 1350 C CA . SER A 1 176 ? -7.109 -16.188 -6.969 1 98.88 176 SER A CA 1
ATOM 1351 C C . SER A 1 176 ? -7.199 -15.484 -5.621 1 98.88 176 SER A C 1
ATOM 1353 O O . SER A 1 176 ? -6.176 -15.211 -4.988 1 98.88 176 SER A O 1
ATOM 1355 N N . PRO A 1 177 ? -8.398 -15.227 -5.113 1 98.94 177 PRO A N 1
ATOM 1356 C CA . PRO A 1 177 ? -8.492 -14.672 -3.76 1 98.94 177 PRO A CA 1
ATOM 1357 C C . PRO A 1 177 ? -7.973 -15.641 -2.695 1 98.94 177 PRO A C 1
ATOM 1359 O O . PRO A 1 177 ? -8.289 -16.828 -2.73 1 98.94 177 PRO A O 1
ATOM 1362 N N . PHE A 1 178 ? -7.152 -15.164 -1.812 1 98.88 178 PHE A N 1
ATOM 1363 C CA . PHE A 1 178 ? -6.488 -15.984 -0.814 1 98.88 178 PHE A CA 1
ATOM 1364 C C . PHE A 1 178 ? -7.355 -16.141 0.431 1 98.88 178 PHE A C 1
ATOM 1366 O O . PHE A 1 178 ? -7.746 -15.141 1.044 1 98.88 178 PHE A O 1
ATOM 1373 N N . VAL A 1 179 ? -7.598 -17.312 0.879 1 98.88 179 VAL A N 1
ATOM 1374 C CA . VAL A 1 179 ? -8.508 -17.609 1.979 1 98.88 179 VAL A CA 1
ATOM 1375 C C . VAL A 1 179 ? -7.723 -17.703 3.287 1 98.88 179 VAL A C 1
ATOM 1377 O O . VAL A 1 179 ? -8 -16.969 4.238 1 98.88 179 VAL A O 1
ATOM 1380 N N . GLY A 1 180 ? -6.73 -18.562 3.27 1 98.69 180 GLY A N 1
ATOM 1381 C CA . GLY A 1 180 ? -5.996 -18.859 4.484 1 98.69 180 GLY A CA 1
ATOM 1382 C C . GLY A 1 180 ? -5.191 -17.688 5.012 1 98.69 180 GLY A C 1
ATOM 1383 O O . GLY A 1 180 ? -5.09 -17.5 6.223 1 98.69 180 GLY A O 1
ATOM 1384 N N . ARG A 1 181 ? -4.586 -16.922 4.141 1 98.75 181 ARG A N 1
ATOM 1385 C CA . ARG A 1 181 ? -3.779 -15.781 4.57 1 98.75 181 ARG A CA 1
ATOM 1386 C C . ARG A 1 181 ? -4.648 -14.703 5.195 1 98.75 181 ARG A C 1
ATOM 1388 O O . ARG A 1 181 ? -4.219 -14.008 6.117 1 98.75 181 ARG A O 1
ATOM 1395 N N . ILE A 1 182 ? -5.875 -14.516 4.641 1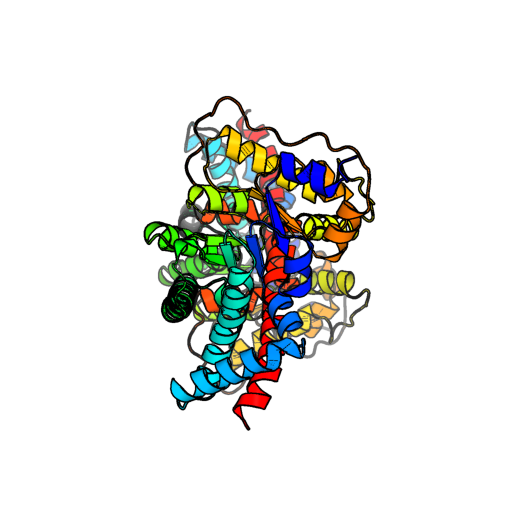 98.88 182 ILE A N 1
ATOM 1396 C CA . ILE A 1 182 ? -6.824 -13.617 5.281 1 98.88 182 ILE A CA 1
ATOM 1397 C C . ILE A 1 182 ? -7.117 -14.094 6.703 1 98.88 182 ILE A C 1
ATOM 1399 O O . ILE A 1 182 ? -7.074 -13.305 7.648 1 98.88 182 ILE A O 1
ATOM 1403 N N . LEU A 1 183 ? -7.352 -15.375 6.875 1 98.81 183 LEU A N 1
ATOM 1404 C CA . LEU A 1 183 ? -7.598 -15.961 8.188 1 98.81 183 LEU A CA 1
ATOM 1405 C C . LEU A 1 183 ? -6.422 -15.695 9.133 1 98.81 183 LEU A C 1
ATOM 1407 O O . LEU A 1 183 ? -6.621 -15.297 10.281 1 98.81 183 LEU A O 1
ATOM 1411 N N . ASP A 1 184 ? -5.199 -15.93 8.609 1 98.69 184 ASP A N 1
ATOM 1412 C CA . ASP A 1 184 ? -4 -15.711 9.414 1 98.69 184 ASP A CA 1
ATOM 1413 C C . ASP A 1 184 ? -3.963 -14.297 9.969 1 98.69 184 ASP A C 1
ATOM 1415 O O . ASP A 1 184 ? -3.645 -14.094 11.148 1 98.69 184 ASP A O 1
ATOM 1419 N N . TRP A 1 185 ? -4.242 -13.328 9.148 1 98.5 185 TRP A N 1
ATOM 1420 C CA . TRP A 1 185 ? -4.184 -11.93 9.562 1 98.5 185 TRP A CA 1
ATOM 1421 C C . TRP A 1 185 ? -5.203 -11.641 10.656 1 98.5 185 TRP A C 1
ATOM 1423 O O . TRP A 1 185 ? -4.875 -11.016 11.664 1 98.5 185 TRP A O 1
ATOM 1433 N N . TYR A 1 186 ? -6.434 -12.055 10.461 1 98.56 186 TYR A N 1
ATOM 1434 C CA . TYR A 1 186 ? -7.496 -11.75 11.414 1 98.56 186 TYR A CA 1
ATOM 1435 C C . TYR A 1 186 ? -7.258 -12.469 12.742 1 98.56 186 TYR A C 1
ATOM 1437 O O . TYR A 1 186 ? -7.551 -11.922 13.812 1 98.56 186 TYR A O 1
ATOM 1445 N N . LYS A 1 187 ? -6.758 -13.734 12.68 1 98.38 187 LYS A N 1
ATOM 1446 C CA . LYS A 1 187 ? -6.418 -14.422 13.922 1 98.38 187 LYS A CA 1
ATOM 1447 C C . LYS A 1 187 ? -5.367 -13.648 14.711 1 98.38 187 LYS A C 1
ATOM 1449 O O . LYS A 1 187 ? -5.477 -13.5 15.93 1 98.38 187 LYS A O 1
ATOM 1454 N N . LYS A 1 188 ? -4.363 -13.172 14.023 1 96.75 188 LYS A N 1
ATOM 1455 C CA . LYS A 1 188 ? -3.307 -12.398 14.672 1 96.75 188 LYS A CA 1
ATOM 1456 C C . LYS A 1 188 ? -3.846 -11.078 15.211 1 96.75 188 LYS A C 1
ATOM 1458 O O . LYS A 1 188 ? -3.484 -10.656 16.312 1 96.75 188 LYS A O 1
ATOM 1463 N N . ASP A 1 189 ? -4.672 -10.461 14.445 1 96 189 ASP A N 1
ATOM 1464 C CA . ASP A 1 189 ? -5.18 -9.133 14.781 1 96 189 ASP A CA 1
ATOM 1465 C C . ASP A 1 189 ? -6.16 -9.195 15.945 1 96 189 ASP A C 1
ATOM 1467 O O . ASP A 1 189 ? -6.109 -8.367 16.859 1 96 189 ASP A O 1
ATOM 1471 N N . THR A 1 190 ? -7.047 -10.219 15.977 1 97.12 190 THR A N 1
ATOM 1472 C CA . THR A 1 190 ? -8.148 -10.242 16.938 1 97.12 190 THR A CA 1
ATOM 1473 C C . THR A 1 190 ? -7.84 -11.18 18.094 1 97.12 190 THR A C 1
ATOM 1475 O O . THR A 1 190 ? -8.469 -11.102 19.141 1 97.12 190 THR A O 1
ATOM 1478 N N . GLY A 1 191 ? -6.984 -12.133 17.859 1 96.75 191 GLY A N 1
ATOM 1479 C CA . GLY A 1 191 ? -6.715 -13.172 18.844 1 96.75 191 GLY A CA 1
ATOM 1480 C C . GLY A 1 191 ? -7.809 -14.219 18.922 1 96.75 191 GLY A C 1
ATOM 1481 O O . GLY A 1 191 ? -7.82 -15.047 19.828 1 96.75 191 GLY A O 1
ATOM 1482 N N . LYS A 1 192 ? -8.664 -14.188 17.953 1 97.25 192 LYS A N 1
ATOM 1483 C CA . LYS A 1 192 ? -9.82 -15.086 17.984 1 97.25 192 LYS A CA 1
ATOM 1484 C C . LYS A 1 192 ? -9.625 -16.266 17.031 1 97.25 192 LYS A C 1
ATOM 1486 O O . LYS A 1 192 ? -8.781 -16.203 16.125 1 97.25 192 LYS A O 1
ATOM 1491 N N . ASP A 1 193 ? -10.32 -17.312 17.344 1 96.75 193 ASP A N 1
ATOM 1492 C CA . ASP A 1 193 ? -10.461 -18.391 16.375 1 96.75 193 ASP A CA 1
ATOM 1493 C C . ASP A 1 193 ? -11.742 -18.219 15.547 1 96.75 193 ASP A C 1
ATOM 1495 O O . ASP A 1 193 ? -12.664 -17.516 15.961 1 96.75 193 ASP A O 1
ATOM 1499 N N . TYR A 1 194 ? -11.68 -18.812 14.383 1 97.81 194 TYR A N 1
ATOM 1500 C CA . TYR A 1 194 ? -12.82 -18.719 13.477 1 97.81 194 TYR A CA 1
ATOM 1501 C C . TYR A 1 194 ? -13.25 -20.094 12.992 1 97.81 194 TYR A C 1
ATOM 1503 O O . TYR A 1 194 ? -12.406 -20.938 12.641 1 97.81 194 TYR A O 1
ATOM 1511 N N . ASP A 1 195 ? -14.523 -20.375 13.07 1 97.25 195 ASP A N 1
ATOM 1512 C CA . ASP A 1 195 ? -15 -21.594 12.414 1 97.25 195 ASP A CA 1
ATOM 1513 C C . ASP A 1 195 ? -15.055 -21.422 10.898 1 97.25 195 ASP A C 1
ATOM 1515 O O . ASP A 1 195 ? -14.867 -20.312 10.391 1 97.25 195 ASP A O 1
ATOM 1519 N N . ALA A 1 196 ? -15.32 -22.453 10.172 1 95.94 196 ALA A N 1
ATOM 1520 C CA . ALA A 1 196 ? -15.203 -22.469 8.719 1 95.94 196 ALA A CA 1
ATOM 1521 C C . ALA A 1 196 ? -16.188 -21.5 8.086 1 95.94 196 ALA A C 1
ATOM 1523 O O . ALA A 1 196 ? -15.859 -20.812 7.113 1 95.94 196 ALA A O 1
ATOM 1524 N N . VAL A 1 197 ? -17.406 -21.391 8.602 1 96.06 197 VAL A N 1
ATOM 1525 C CA . VAL A 1 197 ? -18.469 -20.578 8.016 1 96.06 197 VAL A CA 1
ATOM 1526 C C . VAL A 1 197 ? -18.156 -19.094 8.211 1 96.06 197 VAL A C 1
ATOM 1528 O O . VAL A 1 197 ? -18.422 -18.281 7.324 1 96.06 197 VAL A O 1
ATOM 1531 N N . ASN A 1 198 ? -17.562 -18.766 9.367 1 97.69 198 ASN A N 1
ATOM 1532 C CA . ASN A 1 198 ? -17.281 -17.375 9.703 1 97.69 198 ASN A CA 1
ATOM 1533 C C . ASN A 1 198 ? -15.828 -17.016 9.43 1 97.69 198 ASN A C 1
ATOM 1535 O O . ASN A 1 198 ? -15.352 -15.953 9.836 1 97.69 198 ASN A O 1
ATOM 1539 N N . ASP A 1 199 ? -15.156 -17.969 8.82 1 98.62 199 ASP A N 1
ATOM 1540 C CA . ASP A 1 199 ? -13.789 -17.688 8.398 1 98.62 199 ASP A CA 1
ATOM 1541 C C . ASP A 1 199 ? -13.734 -16.469 7.473 1 98.62 199 ASP A C 1
ATOM 1543 O O . ASP A 1 199 ? -14.367 -16.469 6.414 1 98.62 199 ASP A O 1
ATOM 1547 N N . PRO A 1 200 ? -12.969 -15.422 7.867 1 98.81 200 PRO A N 1
ATOM 1548 C CA . PRO A 1 200 ? -12.977 -14.195 7.066 1 98.81 200 PRO A CA 1
ATOM 1549 C C . PRO A 1 200 ? -12.531 -14.422 5.629 1 98.81 200 PRO A C 1
ATOM 1551 O O . PRO A 1 200 ? -12.945 -13.695 4.723 1 98.81 200 PRO A O 1
ATOM 1554 N N . GLY A 1 201 ? -11.641 -15.375 5.395 1 98.88 201 GLY A N 1
ATOM 1555 C CA . GLY A 1 201 ? -11.281 -15.734 4.031 1 98.88 201 GLY A CA 1
ATOM 1556 C C . GLY A 1 201 ? -12.438 -16.328 3.252 1 98.88 201 GLY A C 1
ATOM 1557 O O . GLY A 1 201 ? -12.633 -16.016 2.078 1 98.88 201 GLY A O 1
ATOM 1558 N N . VAL A 1 202 ? -13.188 -17.203 3.889 1 98.88 202 VAL A N 1
ATOM 1559 C CA . VAL A 1 202 ? -14.359 -17.812 3.27 1 98.88 202 VAL A CA 1
ATOM 1560 C C . VAL A 1 202 ? -15.398 -16.75 2.967 1 98.88 202 VAL A C 1
ATOM 1562 O O . VAL A 1 202 ? -15.977 -16.719 1.878 1 98.88 202 VAL A O 1
ATOM 1565 N N . VAL A 1 203 ? -15.641 -15.844 3.904 1 98.88 203 VAL A N 1
ATOM 1566 C CA . VAL A 1 203 ? -16.594 -14.758 3.734 1 98.88 203 VAL A CA 1
ATOM 1567 C C . VAL A 1 203 ? -16.188 -13.891 2.543 1 98.88 203 VAL A C 1
ATOM 1569 O O . VAL A 1 203 ? -17.031 -13.508 1.726 1 98.88 203 VAL A O 1
ATOM 1572 N N . SER A 1 204 ? -14.914 -13.641 2.443 1 98.81 204 SER A N 1
ATOM 1573 C CA . SER A 1 204 ? -14.398 -12.797 1.368 1 98.81 204 SER A CA 1
ATOM 1574 C C . SER A 1 204 ? -14.641 -13.438 0.003 1 98.81 204 SER A C 1
ATOM 1576 O O . SER A 1 204 ? -15.172 -12.789 -0.901 1 98.81 204 SER A O 1
ATOM 1578 N N . VAL A 1 205 ? -14.266 -14.68 -0.161 1 98.88 205 VAL A N 1
ATOM 1579 C CA . VAL A 1 205 ? -14.406 -15.367 -1.442 1 98.88 205 VAL A CA 1
ATOM 1580 C C . VAL A 1 205 ? -15.883 -15.508 -1.795 1 98.88 205 VAL A C 1
ATOM 1582 O O . VAL A 1 205 ? -16.266 -15.367 -2.959 1 98.88 205 VAL A O 1
ATOM 1585 N N . THR A 1 206 ? -16.688 -15.781 -0.796 1 98.88 206 THR A N 1
ATOM 1586 C CA . THR A 1 206 ? -18.125 -15.898 -1.009 1 98.88 206 THR A CA 1
ATOM 1587 C C . THR A 1 206 ? -18.703 -14.594 -1.546 1 98.88 206 THR A C 1
ATOM 1589 O O . THR A 1 206 ? -19.484 -14.594 -2.508 1 98.88 206 THR A O 1
ATOM 1592 N N . GLU A 1 207 ? -18.328 -13.516 -0.926 1 98.69 207 GLU A N 1
ATOM 1593 C CA . GLU A 1 207 ? -18.812 -12.211 -1.366 1 98.69 207 GLU A CA 1
ATOM 1594 C C . GLU A 1 207 ? -18.375 -11.914 -2.797 1 98.69 207 GLU A C 1
ATOM 1596 O O . GLU A 1 207 ? -19.156 -11.414 -3.604 1 98.69 207 GLU A O 1
ATOM 1601 N N . ILE A 1 208 ? -17.156 -12.203 -3.127 1 98.88 208 ILE A N 1
ATOM 1602 C CA . ILE A 1 208 ? -16.594 -11.953 -4.449 1 98.88 208 ILE A CA 1
ATOM 1603 C C . ILE A 1 208 ? -17.312 -12.805 -5.488 1 98.88 208 ILE A C 1
ATOM 1605 O O . ILE A 1 208 ? -17.766 -12.289 -6.52 1 98.88 208 ILE A O 1
ATOM 1609 N N . TYR A 1 209 ? -17.453 -14.086 -5.18 1 98.81 209 TYR A N 1
ATOM 1610 C CA . TYR A 1 209 ? -18.141 -15.008 -6.086 1 98.81 209 TYR A CA 1
ATOM 1611 C C . TYR A 1 209 ? -19.547 -14.531 -6.387 1 98.81 209 TYR A C 1
ATOM 1613 O O . TYR A 1 209 ? -19.953 -14.445 -7.551 1 98.81 209 TYR A O 1
ATOM 1621 N N . ASN A 1 210 ? -20.266 -14.203 -5.336 1 98.56 210 ASN A N 1
ATOM 1622 C CA . ASN A 1 210 ? -21.641 -13.758 -5.5 1 98.56 210 ASN A CA 1
ATOM 1623 C C . ASN A 1 210 ? -21.719 -12.477 -6.328 1 98.56 210 ASN A C 1
ATOM 1625 O O . ASN A 1 210 ? -22.594 -12.344 -7.191 1 98.56 210 ASN A O 1
ATOM 1629 N N . TYR A 1 211 ? -20.859 -11.57 -6.066 1 98.44 211 TYR A N 1
ATOM 1630 C CA . TYR A 1 211 ? -20.844 -10.32 -6.828 1 98.44 211 TYR A CA 1
ATOM 1631 C C . TYR A 1 211 ? -20.594 -10.594 -8.305 1 98.44 211 TYR A C 1
ATOM 1633 O O . TYR A 1 211 ? -21.266 -10.031 -9.172 1 98.44 211 TYR A O 1
ATOM 1641 N N . TYR A 1 212 ? -19.547 -11.43 -8.617 1 98.56 212 TYR A N 1
ATOM 1642 C CA . TYR A 1 212 ? -19.203 -11.734 -10 1 98.56 212 TYR A CA 1
ATOM 1643 C C . TYR A 1 212 ? -20.391 -12.359 -10.727 1 98.56 212 TYR A C 1
ATOM 1645 O O . TYR A 1 212 ? -20.734 -11.938 -11.836 1 98.56 212 TYR A O 1
ATOM 1653 N N . LYS A 1 213 ? -21.031 -13.32 -10.102 1 98.25 213 LYS A N 1
ATOM 1654 C CA . LYS A 1 213 ? -22.141 -14.023 -10.727 1 98.25 213 LYS A CA 1
ATOM 1655 C C . LYS A 1 213 ? -23.359 -13.102 -10.867 1 98.25 213 LYS A C 1
ATOM 1657 O O . LYS A 1 213 ? -24.031 -13.109 -11.906 1 98.25 213 LYS A O 1
ATOM 1662 N N . GLN A 1 214 ? -23.562 -12.297 -9.852 1 97.94 214 GLN A N 1
ATOM 1663 C CA . GLN A 1 214 ? -24.703 -11.391 -9.859 1 97.94 214 GLN A CA 1
ATOM 1664 C C . GLN A 1 214 ? -24.562 -10.336 -10.961 1 97.94 214 GLN A C 1
ATOM 1666 O O . GLN A 1 214 ? -25.562 -9.859 -11.508 1 97.94 214 GLN A O 1
ATOM 1671 N N . HIS A 1 215 ? -23.406 -10.055 -11.344 1 98.12 215 HIS A N 1
ATOM 1672 C CA . HIS A 1 215 ? -23.219 -8.969 -12.297 1 98.12 215 HIS A CA 1
ATOM 1673 C C . HIS A 1 215 ? -22.719 -9.492 -13.641 1 98.12 215 HIS A C 1
ATOM 1675 O O . HIS A 1 215 ? -22.297 -8.711 -14.5 1 98.12 215 HIS A O 1
ATOM 1681 N N . GLY A 1 216 ? -22.672 -10.742 -13.812 1 97.25 216 GLY A N 1
ATOM 1682 C CA . GLY A 1 216 ? -22.422 -11.383 -15.094 1 97.25 216 GLY A CA 1
ATOM 1683 C C . GLY A 1 216 ? -20.969 -11.32 -15.531 1 97.25 216 GLY A C 1
ATOM 1684 O O . GLY A 1 216 ? -20.688 -11.281 -16.719 1 97.25 216 GLY A O 1
ATOM 1685 N N . PHE A 1 217 ? -20.078 -11.148 -14.547 1 97.88 217 PHE A N 1
ATOM 1686 C CA . PHE A 1 217 ? -18.656 -11.195 -14.898 1 97.88 217 PHE A CA 1
ATOM 1687 C C . PHE A 1 217 ? -18.234 -12.617 -15.258 1 97.88 217 PHE A C 1
ATOM 1689 O O . PHE A 1 217 ? -18.641 -13.578 -14.602 1 97.88 217 PHE A O 1
ATOM 1696 N N . ASN A 1 218 ? -17.453 -12.758 -16.266 1 97.12 218 ASN A N 1
ATOM 1697 C CA . ASN A 1 218 ? -17.016 -14.062 -16.75 1 97.12 218 ASN A CA 1
ATOM 1698 C C . ASN A 1 218 ? -15.742 -14.516 -16.047 1 97.12 218 ASN A C 1
ATOM 1700 O O . ASN A 1 218 ? -15.344 -15.672 -16.172 1 97.12 218 ASN A O 1
ATOM 1704 N N . THR A 1 219 ? -15.078 -13.648 -15.32 1 98.81 219 THR A N 1
ATOM 1705 C CA . THR A 1 219 ? -13.852 -13.969 -14.609 1 98.81 219 THR A CA 1
ATOM 1706 C C . THR A 1 219 ? -14.055 -15.164 -13.688 1 98.81 219 THR A C 1
ATOM 1708 O O . THR A 1 219 ? -15 -15.188 -12.891 1 98.81 219 THR A O 1
ATOM 1711 N N . VAL A 1 220 ? -13.18 -16.141 -13.766 1 98.88 220 VAL A N 1
ATOM 1712 C CA . VAL A 1 220 ? -13.242 -17.344 -12.938 1 98.88 220 VAL A CA 1
ATOM 1713 C C . VAL A 1 220 ? -12.75 -17.031 -11.531 1 98.88 220 VAL A C 1
ATOM 1715 O O . VAL A 1 220 ? -11.711 -16.391 -11.352 1 98.88 220 VAL A O 1
ATOM 1718 N N . VAL A 1 221 ? -13.508 -17.406 -10.516 1 98.94 221 VAL A N 1
ATOM 1719 C CA . VAL A 1 221 ? -13.086 -17.25 -9.125 1 98.94 221 VAL A CA 1
ATOM 1720 C C . VAL A 1 221 ? -12.445 -18.547 -8.633 1 98.94 221 VAL A C 1
ATOM 1722 O O . VAL A 1 221 ? -13.109 -19.578 -8.578 1 98.94 221 VAL A O 1
ATOM 1725 N N . MET A 1 222 ? -11.156 -18.469 -8.266 1 98.94 222 MET A N 1
ATOM 1726 C CA . MET A 1 222 ? -10.445 -19.641 -7.762 1 98.94 222 MET A CA 1
ATOM 1727 C C . MET A 1 222 ? -9.93 -19.391 -6.352 1 98.94 222 MET A C 1
ATOM 1729 O O . MET A 1 222 ? -8.891 -18.75 -6.168 1 98.94 222 MET A O 1
ATOM 1733 N N . GLY A 1 223 ? -10.711 -19.891 -5.395 1 98.88 223 GLY A N 1
ATOM 1734 C CA . GLY A 1 223 ? -10.18 -19.812 -4.043 1 98.88 223 GLY A CA 1
ATOM 1735 C C . GLY A 1 223 ? -8.797 -20.422 -3.9 1 98.88 223 GLY A C 1
ATOM 1736 O O . GLY A 1 223 ? -8.508 -21.453 -4.508 1 98.88 223 GLY A O 1
ATOM 1737 N N . ALA A 1 224 ? -7.934 -19.781 -3.104 1 98.75 224 ALA A N 1
ATOM 1738 C CA . ALA A 1 224 ? -6.535 -20.188 -3.002 1 98.75 224 ALA A CA 1
ATOM 1739 C C . ALA A 1 224 ? -6.023 -20.047 -1.571 1 98.75 224 ALA A C 1
ATOM 1741 O O . ALA A 1 224 ? -6.688 -19.438 -0.725 1 98.75 224 ALA A O 1
ATOM 1742 N N . SER A 1 225 ? -4.871 -20.641 -1.282 1 98.31 225 SER A N 1
ATOM 1743 C CA . SER A 1 225 ? -4.141 -20.438 -0.036 1 98.31 225 SER A CA 1
ATOM 1744 C C . SER A 1 225 ? -4.941 -20.938 1.162 1 98.31 225 SER A C 1
ATOM 1746 O O . SER A 1 225 ? -5.168 -20.188 2.117 1 98.31 225 SER A O 1
ATOM 1748 N N . PHE A 1 226 ? -5.297 -22.172 1.147 1 98.75 226 PHE A N 1
ATOM 1749 C CA . PHE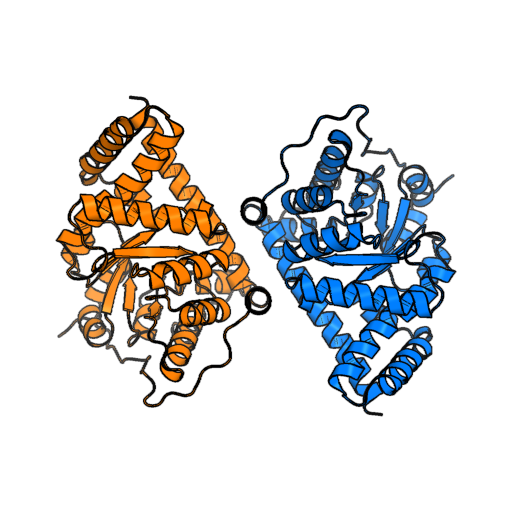 A 1 226 ? -6.117 -22.75 2.201 1 98.75 226 PHE A CA 1
ATOM 1750 C C . PHE A 1 226 ? -5.254 -23.203 3.375 1 98.75 226 PHE A C 1
ATOM 1752 O O . PHE A 1 226 ? -4.102 -23.594 3.189 1 98.75 226 PHE A O 1
ATOM 1759 N N . ARG A 1 227 ? -5.887 -23.234 4.57 1 98.25 227 ARG A N 1
ATOM 1760 C CA . ARG A 1 227 ? -5.227 -23.688 5.789 1 98.25 227 ARG A CA 1
ATOM 1761 C C . ARG A 1 227 ? -5.828 -25 6.277 1 98.25 227 ARG A C 1
ATOM 1763 O O . ARG A 1 227 ? -5.184 -25.75 7.016 1 98.25 227 ARG A O 1
ATOM 1770 N N . ASN A 1 228 ? -7.062 -25.281 5.879 1 98.44 228 ASN A N 1
ATOM 1771 C CA . ASN A 1 228 ? -7.762 -26.469 6.359 1 98.44 228 ASN A CA 1
ATOM 1772 C C . ASN A 1 228 ? -8.898 -26.875 5.418 1 98.44 228 ASN A C 1
ATOM 1774 O O . ASN A 1 228 ? -9.328 -26.078 4.586 1 98.44 228 ASN A O 1
ATOM 1778 N N . ILE A 1 229 ? -9.375 -28.078 5.531 1 98.44 229 ILE A N 1
ATOM 1779 C CA . ILE A 1 229 ? -10.359 -28.594 4.586 1 98.44 229 ILE A CA 1
ATOM 1780 C C . ILE A 1 229 ? -11.727 -27.969 4.867 1 98.44 229 ILE A C 1
ATOM 1782 O O . ILE A 1 229 ? -12.609 -27.984 4.012 1 98.44 229 ILE A O 1
ATOM 1786 N N . GLY A 1 230 ? -11.953 -27.406 6.137 1 98.38 230 GLY A N 1
ATOM 1787 C CA . GLY A 1 230 ? -13.188 -26.688 6.41 1 98.38 230 GLY A CA 1
ATOM 1788 C C . GLY A 1 230 ? -13.414 -25.516 5.473 1 98.38 230 GLY A C 1
ATOM 1789 O O . GLY A 1 230 ? -14.523 -25.297 4.996 1 98.38 230 GLY A O 1
ATOM 1790 N N . GLU A 1 231 ? -12.344 -24.719 5.238 1 98.75 231 GLU A N 1
ATOM 1791 C CA . GLU A 1 231 ? -12.398 -23.625 4.273 1 98.75 231 GLU A CA 1
ATOM 1792 C C . GLU A 1 231 ? -12.844 -24.109 2.902 1 98.75 231 GLU A C 1
ATOM 1794 O O . GLU A 1 231 ? -13.703 -23.5 2.262 1 98.75 231 GLU A O 1
ATOM 1799 N N . ILE A 1 232 ? -12.25 -25.203 2.471 1 98.81 232 ILE A N 1
ATOM 1800 C CA . ILE A 1 232 ? -12.461 -25.766 1.144 1 98.81 232 ILE A CA 1
ATOM 1801 C C . ILE A 1 232 ? -13.906 -26.234 1.008 1 98.81 232 ILE A C 1
ATOM 1803 O O . ILE A 1 232 ? -14.578 -25.922 0.019 1 98.81 232 ILE A O 1
ATOM 1807 N N . ILE A 1 233 ? -14.367 -26.938 2.012 1 98.56 233 ILE A N 1
ATOM 1808 C CA . ILE A 1 233 ? -15.711 -27.5 1.996 1 98.56 233 ILE A CA 1
ATOM 1809 C C . ILE A 1 233 ? -16.734 -26.375 1.98 1 98.56 233 ILE A C 1
ATOM 1811 O O . ILE A 1 233 ? -17.75 -26.453 1.275 1 98.56 233 ILE A O 1
ATOM 1815 N N . GLU A 1 234 ? -16.469 -25.266 2.689 1 98.5 234 GLU A N 1
ATOM 1816 C CA . GLU A 1 234 ? -17.391 -24.141 2.771 1 98.5 234 GLU A CA 1
ATOM 1817 C C . GLU A 1 234 ? -17.422 -23.359 1.466 1 98.5 234 GLU A C 1
ATOM 1819 O O . GLU A 1 234 ? -18.297 -22.516 1.263 1 98.5 234 GLU A O 1
ATOM 1824 N N . LEU A 1 235 ? -16.484 -23.609 0.601 1 98.81 235 LEU A N 1
ATOM 1825 C CA . LEU A 1 235 ? -16.438 -22.906 -0.672 1 98.81 235 LEU A CA 1
ATOM 1826 C C . LEU A 1 235 ? -16.812 -23.828 -1.824 1 98.81 235 LEU A C 1
ATOM 1828 O O . LEU A 1 235 ? -16.578 -23.5 -2.99 1 98.81 235 LEU A O 1
ATOM 1832 N N . ALA A 1 236 ? -17.344 -25.047 -1.476 1 98.69 236 ALA A N 1
ATOM 1833 C CA . ALA A 1 236 ? -17.859 -25.938 -2.516 1 98.69 236 ALA A CA 1
ATOM 1834 C C . ALA A 1 236 ? -18.875 -25.203 -3.391 1 98.69 236 ALA A C 1
ATOM 1836 O O . ALA A 1 236 ? -19.781 -24.547 -2.879 1 98.69 236 ALA A O 1
ATOM 1837 N N . GLY A 1 237 ? -18.703 -25.312 -4.648 1 98.62 237 GLY A N 1
ATOM 1838 C CA . GLY A 1 237 ? -19.516 -24.594 -5.605 1 98.62 237 GLY A CA 1
ATOM 1839 C C . GLY A 1 237 ? -18.766 -23.469 -6.301 1 98.62 237 GLY A C 1
ATOM 1840 O O . GLY A 1 237 ? -19.219 -22.969 -7.34 1 98.62 237 GLY A O 1
ATOM 1841 N N . CYS A 1 238 ? -17.641 -23.047 -5.703 1 98.75 238 CYS A N 1
ATOM 1842 C CA . CYS A 1 238 ? -16.781 -22.078 -6.359 1 98.75 238 CYS A CA 1
ATOM 1843 C C . CYS A 1 238 ? -16.344 -22.562 -7.734 1 98.75 238 CYS A C 1
ATOM 1845 O O . CYS A 1 238 ? -16.312 -23.766 -7.984 1 98.75 238 CYS A O 1
ATOM 1847 N N . ASP A 1 239 ? -16.016 -21.641 -8.641 1 98.75 239 ASP A N 1
ATOM 1848 C CA . ASP A 1 239 ? -15.617 -22.062 -9.984 1 98.75 239 ASP A CA 1
ATOM 1849 C C . ASP A 1 239 ? -14.445 -23.047 -9.922 1 98.75 239 ASP A C 1
ATOM 1851 O O . ASP A 1 239 ? -14.461 -24.078 -10.586 1 98.75 239 ASP A O 1
ATOM 1855 N N . ARG A 1 240 ? -13.438 -22.672 -9.211 1 98.88 240 ARG A N 1
ATOM 1856 C CA . ARG A 1 240 ? -12.234 -23.484 -9.016 1 98.88 240 ARG A CA 1
ATOM 1857 C C . ARG A 1 240 ? -11.68 -23.312 -7.613 1 98.88 240 ARG A C 1
ATOM 1859 O O . ARG A 1 240 ? -11.953 -22.312 -6.945 1 98.88 240 ARG A O 1
ATOM 1866 N N . LEU A 1 241 ? -10.953 -24.266 -7.141 1 98.88 241 LEU A N 1
ATOM 1867 C CA . LEU A 1 241 ? -10.156 -24.203 -5.926 1 98.88 241 LEU A CA 1
ATOM 1868 C C . LEU A 1 241 ? -8.758 -24.781 -6.16 1 98.88 241 LEU A C 1
ATOM 1870 O O . LEU A 1 241 ? -8.617 -25.891 -6.664 1 98.88 241 LEU A O 1
ATOM 1874 N N . THR A 1 242 ? -7.723 -23.984 -5.918 1 98.88 242 THR A N 1
ATOM 1875 C CA . THR A 1 242 ? -6.363 -24.5 -5.996 1 98.88 242 THR A CA 1
ATOM 1876 C C . THR A 1 242 ? -5.875 -24.953 -4.625 1 98.88 242 THR A C 1
ATOM 1878 O O . THR A 1 242 ? -5.754 -24.141 -3.705 1 98.88 242 THR A O 1
ATOM 1881 N N . ILE A 1 243 ? -5.629 -26.25 -4.504 1 98.69 243 ILE A N 1
ATOM 1882 C CA . ILE A 1 243 ? -5.477 -26.922 -3.217 1 98.69 243 ILE A CA 1
ATOM 1883 C C . ILE A 1 243 ? -4.109 -27.594 -3.146 1 98.69 243 ILE A C 1
ATOM 1885 O O . ILE A 1 243 ? -3.674 -28.234 -4.105 1 98.69 243 ILE A O 1
ATOM 1889 N N . GLY A 1 244 ? -3.4 -27.422 -2.055 1 97.88 244 GLY A N 1
ATOM 1890 C CA . GLY A 1 244 ? -2.109 -28.062 -1.857 1 97.88 244 GLY A CA 1
ATOM 1891 C C . GLY A 1 244 ? -2.211 -29.562 -1.662 1 97.88 244 GLY A C 1
ATOM 1892 O O . GLY A 1 244 ? -3.275 -30.078 -1.311 1 97.88 244 GLY A O 1
ATOM 1893 N N . PRO A 1 245 ? -1.094 -30.219 -1.81 1 96.88 245 PRO A N 1
ATOM 1894 C CA . PRO A 1 245 ? -1.107 -31.688 -1.773 1 96.88 245 PRO A CA 1
ATOM 1895 C C . PRO A 1 245 ? -1.572 -32.25 -0.429 1 96.88 245 PRO A C 1
ATOM 1897 O O . PRO A 1 245 ? -2.301 -33.25 -0.385 1 96.88 245 PRO A O 1
ATOM 1900 N N . SER A 1 246 ? -1.18 -31.609 0.658 1 97.75 246 SER A N 1
ATOM 1901 C CA . SER A 1 246 ? -1.548 -32.094 1.982 1 97.75 246 SER A CA 1
ATOM 1902 C C . SER A 1 246 ? -3.059 -32.062 2.191 1 97.75 246 SER A C 1
ATOM 1904 O O . SER A 1 246 ? -3.645 -33 2.746 1 97.75 246 SER A O 1
ATOM 1906 N N . LEU A 1 247 ? -3.68 -31.016 1.731 1 98.56 247 LEU A N 1
ATOM 1907 C CA . LEU A 1 247 ? -5.121 -30.875 1.899 1 98.56 247 LEU A CA 1
ATOM 1908 C C . LEU A 1 247 ? -5.879 -31.75 0.904 1 98.56 247 LEU A C 1
ATOM 1910 O O . LEU A 1 247 ? -6.965 -32.25 1.209 1 98.56 247 LEU A O 1
ATOM 1914 N N . LEU A 1 248 ? -5.332 -31.969 -0.311 1 98.06 248 LEU A N 1
ATOM 1915 C CA . LEU A 1 248 ? -5.91 -32.906 -1.245 1 98.06 248 LEU A CA 1
ATOM 1916 C C . LEU A 1 248 ? -5.953 -34.312 -0.636 1 98.06 248 LEU A C 1
ATOM 1918 O O . LEU A 1 248 ? -6.965 -35 -0.745 1 98.06 248 LEU A O 1
ATOM 1922 N N . GLU A 1 249 ? -4.855 -34.656 -0.017 1 97.88 249 GLU A N 1
ATOM 1923 C CA . GLU A 1 249 ? -4.773 -35.969 0.639 1 97.88 249 GLU A CA 1
ATOM 1924 C C . GLU A 1 249 ? -5.816 -36.094 1.747 1 97.88 249 GLU A C 1
ATOM 1926 O O . GLU A 1 249 ? -6.488 -37.125 1.86 1 97.88 249 GLU A O 1
ATOM 1931 N N . GLU A 1 250 ? -5.902 -35.062 2.516 1 98.56 250 GLU A N 1
ATOM 1932 C CA . GLU A 1 250 ? -6.879 -35.062 3.6 1 98.56 250 GLU A CA 1
ATOM 1933 C C . GLU A 1 250 ? -8.297 -35.219 3.062 1 98.56 250 GLU A C 1
ATOM 1935 O O . GLU A 1 250 ? -9.102 -35.969 3.6 1 98.56 250 GLU A O 1
ATOM 1940 N N . LEU A 1 251 ? -8.641 -34.5 2.047 1 98.44 251 LEU A N 1
ATOM 1941 C CA . LEU A 1 251 ? -9.961 -34.562 1.425 1 98.44 251 LEU A CA 1
ATOM 1942 C C . LEU A 1 251 ? -10.219 -35.969 0.867 1 98.44 251 LEU A C 1
ATOM 1944 O O . LEU A 1 251 ? -11.32 -36.5 1.009 1 98.44 251 LEU A O 1
ATOM 1948 N N . ALA A 1 252 ? -9.203 -36.562 0.263 1 97.31 252 ALA A N 1
ATOM 1949 C CA . ALA A 1 252 ? -9.32 -37.875 -0.348 1 97.31 252 ALA A CA 1
ATOM 1950 C C . ALA A 1 252 ? -9.531 -38.969 0.711 1 97.31 252 ALA A C 1
ATOM 1952 O O . ALA A 1 252 ? -10.109 -40 0.429 1 97.31 252 ALA A O 1
ATOM 1953 N N . ASN A 1 253 ? -9.094 -38.656 1.923 1 97.62 253 ASN A N 1
ATOM 1954 C CA . ASN A 1 253 ? -9.188 -39.625 3.012 1 97.62 253 ASN A CA 1
ATOM 1955 C C . ASN A 1 253 ? -10.367 -39.312 3.934 1 97.62 253 ASN A C 1
ATOM 1957 O O . ASN A 1 253 ? -10.492 -39.906 5.004 1 97.62 253 ASN A O 1
ATOM 1961 N N . SER A 1 254 ? -11.102 -38.375 3.531 1 97.12 254 SER A N 1
ATOM 1962 C CA . SER A 1 254 ? -12.258 -37.969 4.32 1 97.12 254 SER A CA 1
ATOM 1963 C C . SER A 1 254 ? -13.555 -38.406 3.662 1 97.12 254 SER A C 1
ATOM 1965 O O . SER A 1 254 ? -13.586 -38.688 2.463 1 97.12 254 SER A O 1
ATOM 1967 N N . GLN A 1 255 ? -14.656 -38.531 4.539 1 97 255 GLN A N 1
ATOM 1968 C CA . GLN A 1 255 ? -15.961 -38.969 4.047 1 97 255 GLN A CA 1
ATOM 1969 C C . GLN A 1 255 ? -17.031 -37.938 4.402 1 97 255 GLN A C 1
ATOM 1971 O O . GLN A 1 255 ? -18.203 -38.281 4.551 1 97 255 GLN A O 1
ATOM 1976 N N . ILE A 1 256 ? -16.578 -36.719 4.586 1 97 256 ILE A N 1
ATOM 1977 C CA . ILE A 1 256 ? -17.516 -35.656 4.887 1 97 256 ILE A CA 1
ATOM 1978 C C . ILE A 1 256 ? -18.391 -35.375 3.668 1 97 256 ILE A C 1
ATOM 1980 O O . ILE A 1 256 ? -17.891 -35.219 2.555 1 97 256 ILE A O 1
ATOM 1984 N N . ASP A 1 257 ? -19.688 -35.312 3.918 1 96.56 257 ASP A N 1
ATOM 1985 C CA . ASP A 1 257 ? -20.625 -35.031 2.836 1 96.56 257 ASP A CA 1
ATOM 1986 C C . ASP A 1 257 ? -20.516 -33.562 2.402 1 96.56 257 ASP A C 1
ATOM 1988 O O . ASP A 1 257 ? -20.453 -32.656 3.242 1 96.56 257 ASP A O 1
ATOM 1992 N N . ILE A 1 258 ? -20.5 -33.375 1.094 1 96.06 258 ILE A N 1
ATOM 1993 C CA . ILE A 1 258 ? -20.375 -32.031 0.534 1 96.06 258 ILE A CA 1
ATOM 1994 C C . ILE A 1 258 ? -21.734 -31.547 0.025 1 96.06 258 ILE A C 1
ATOM 1996 O O . ILE A 1 258 ? -22.422 -32.281 -0.701 1 96.06 258 ILE A O 1
ATOM 2000 N N . THR A 1 259 ? -22.141 -30.422 0.509 1 95 259 THR A N 1
ATOM 2001 C CA . THR A 1 259 ? -23.219 -29.641 -0.086 1 95 259 THR A CA 1
ATOM 2002 C C . THR A 1 259 ? -22.688 -28.328 -0.643 1 95 259 THR A C 1
ATOM 2004 O O . THR A 1 259 ? -22.047 -27.562 0.076 1 95 259 THR A O 1
ATOM 2007 N N . PRO A 1 260 ? -22.953 -28.094 -1.943 1 96.19 260 PRO A N 1
ATOM 2008 C CA . PRO A 1 260 ? -22.438 -26.828 -2.486 1 96.19 260 PRO A CA 1
ATOM 2009 C C . PRO A 1 260 ? -23 -25.609 -1.771 1 96.19 260 PRO A C 1
ATOM 2011 O O . PRO A 1 260 ? -24.219 -25.5 -1.582 1 96.19 260 PRO A O 1
ATOM 2014 N N . LYS A 1 261 ? -22.125 -24.734 -1.344 1 96.69 261 LYS A N 1
ATOM 2015 C CA . LYS A 1 261 ? -22.531 -23.516 -0.641 1 96.69 261 LYS A CA 1
ATOM 2016 C C . LYS A 1 261 ? -22.594 -22.328 -1.595 1 96.69 261 LYS A C 1
ATOM 2018 O O . LYS A 1 261 ? -23.359 -21.375 -1.375 1 96.69 261 LYS A O 1
ATOM 2023 N N . LEU A 1 262 ? -21.734 -22.25 -2.584 1 98 262 LEU A N 1
ATOM 2024 C CA . LEU A 1 262 ? -21.734 -21.203 -3.586 1 98 262 LEU A CA 1
ATOM 2025 C C . LEU A 1 262 ? -22.531 -21.609 -4.812 1 98 262 LEU A C 1
ATOM 2027 O O . LEU A 1 262 ? -22.203 -22.594 -5.473 1 98 262 LEU A O 1
ATOM 2031 N N . VAL A 1 263 ? -23.594 -20.906 -5.09 1 96.06 263 VAL A N 1
ATOM 2032 C CA . VAL A 1 263 ? -24.5 -21.172 -6.203 1 96.06 263 VAL A CA 1
ATOM 2033 C C . VAL A 1 263 ? -24.641 -19.922 -7.07 1 96.06 263 VAL A C 1
ATOM 2035 O O . VAL A 1 263 ? -24.922 -18.828 -6.559 1 96.06 263 VAL A O 1
ATOM 2038 N N . ALA A 1 264 ? -24.5 -20.109 -8.328 1 93.94 264 ALA A N 1
ATOM 2039 C CA . ALA A 1 264 ? -24.531 -18.984 -9.25 1 93.94 264 ALA A CA 1
ATOM 2040 C C . ALA A 1 264 ? -25.906 -18.328 -9.266 1 93.94 264 ALA A C 1
ATOM 2042 O O . ALA A 1 264 ? -26.938 -19.016 -9.219 1 93.94 264 ALA A O 1
ATOM 2043 N N . ALA A 1 265 ? -25.922 -17.016 -9.359 1 90.88 265 ALA A N 1
ATOM 2044 C CA . ALA A 1 265 ? -27.172 -16.266 -9.477 1 90.88 265 ALA A CA 1
ATOM 2045 C C . ALA A 1 265 ? -27.906 -16.625 -10.766 1 90.88 265 ALA A C 1
ATOM 2047 O O . ALA A 1 265 ? -27.281 -16.906 -11.789 1 90.88 265 ALA A O 1
ATOM 2048 N N . THR A 1 266 ? -29.172 -16.578 -10.742 1 91.88 266 THR A N 1
ATOM 2049 C CA . THR A 1 266 ? -30 -16.953 -11.883 1 91.88 266 THR A CA 1
ATOM 2050 C C . THR A 1 266 ? -30.281 -15.75 -12.773 1 91.88 266 THR A C 1
ATOM 2052 O O . THR A 1 266 ? -30.734 -15.906 -13.906 1 91.88 266 THR A O 1
ATOM 2055 N N . SER A 1 267 ? -30.109 -14.617 -12.281 1 93.94 267 SER A N 1
ATOM 2056 C CA . SER A 1 267 ? -30.25 -13.383 -13.047 1 93.94 267 SER A CA 1
ATOM 2057 C C . SER A 1 267 ? -29.125 -12.406 -12.727 1 93.94 267 SER A C 1
ATOM 2059 O O . SER A 1 267 ? -28.516 -12.484 -11.664 1 93.94 267 SER A O 1
ATOM 2061 N N . THR A 1 268 ? -28.875 -11.594 -13.758 1 94.88 268 THR A N 1
ATOM 2062 C CA . THR A 1 268 ? -27.781 -10.648 -13.57 1 94.88 268 THR A CA 1
ATOM 2063 C C . THR A 1 268 ? -28.297 -9.219 -13.547 1 94.88 268 THR A C 1
ATOM 2065 O O . THR A 1 268 ? -29.375 -8.93 -14.07 1 94.88 268 THR A O 1
ATOM 2068 N N . VAL A 1 269 ? -27.594 -8.391 -12.859 1 96.81 269 VAL A N 1
ATOM 2069 C CA . VAL A 1 269 ? -27.828 -6.949 -12.844 1 96.81 269 VAL A CA 1
ATOM 2070 C C . VAL A 1 269 ? -26.578 -6.219 -13.32 1 96.81 269 VAL A C 1
ATOM 2072 O O . VAL A 1 269 ? -25.453 -6.703 -13.133 1 96.81 269 VAL A O 1
ATOM 2075 N N . ALA A 1 270 ? -26.828 -5.086 -13.969 1 95.56 270 ALA A N 1
ATOM 2076 C CA . ALA A 1 270 ? -25.703 -4.32 -14.492 1 95.56 270 ALA A CA 1
ATOM 2077 C C . ALA A 1 270 ? -24.766 -3.885 -13.375 1 95.56 270 ALA A C 1
ATOM 2079 O O . ALA A 1 270 ? -25.219 -3.488 -12.297 1 95.56 270 ALA A O 1
ATOM 2080 N N . ALA A 1 271 ? -23.469 -3.984 -13.648 1 94.94 271 ALA A N 1
ATOM 2081 C CA . ALA A 1 271 ? -22.484 -3.51 -12.68 1 94.94 271 ALA A CA 1
ATOM 2082 C C . ALA A 1 271 ? -22.328 -1.995 -12.75 1 94.94 271 ALA A C 1
ATOM 2084 O O . ALA A 1 271 ? -22.688 -1.374 -13.75 1 94.94 271 ALA A O 1
ATOM 2085 N N . GLU A 1 272 ? -21.797 -1.392 -11.688 1 95.12 272 GLU A N 1
ATOM 2086 C CA . GLU A 1 272 ? -21.469 0.031 -11.68 1 95.12 272 GLU A CA 1
ATOM 2087 C C . GLU A 1 272 ? -20.312 0.336 -12.625 1 95.12 272 GLU A C 1
ATOM 2089 O O . GLU A 1 272 ? -19.688 -0.58 -13.156 1 95.12 272 GLU A O 1
ATOM 2094 N N . ALA A 1 273 ? -20.094 1.66 -12.875 1 97.25 273 ALA A N 1
ATOM 2095 C CA . ALA A 1 273 ? -18.953 2.086 -13.68 1 97.25 273 ALA A CA 1
ATOM 2096 C C . ALA A 1 273 ? -17.641 1.553 -13.109 1 97.25 273 ALA A C 1
ATOM 2098 O O . ALA A 1 273 ? -17.484 1.481 -11.891 1 97.25 273 ALA A O 1
ATOM 2099 N N . PRO A 1 274 ? -16.719 1.17 -13.977 1 97.94 274 PRO A N 1
ATOM 2100 C CA . PRO A 1 274 ? -15.438 0.644 -13.5 1 97.94 274 PRO A CA 1
ATOM 2101 C C . PRO A 1 274 ? -14.711 1.614 -12.578 1 97.94 274 PRO A C 1
ATOM 2103 O O . PRO A 1 274 ? -14.781 2.83 -12.773 1 97.94 274 PRO A O 1
ATOM 2106 N N . LEU A 1 275 ? -13.992 1.081 -11.68 1 98.5 275 LEU A N 1
ATOM 2107 C CA . LEU A 1 275 ? -13.211 1.888 -10.75 1 98.5 275 LEU A CA 1
ATOM 2108 C C . LEU A 1 275 ? -12.102 2.641 -11.484 1 98.5 275 LEU A C 1
ATOM 2110 O O . LEU A 1 275 ? -11.422 2.072 -12.336 1 98.5 275 LEU A O 1
ATOM 2114 N N . THR A 1 276 ? -11.961 3.902 -11.164 1 98.56 276 THR A N 1
ATOM 2115 C CA . THR A 1 276 ? -10.734 4.609 -11.531 1 98.56 276 THR A CA 1
ATOM 2116 C C . THR A 1 276 ? -9.578 4.18 -10.641 1 98.56 276 THR A C 1
ATOM 2118 O O . THR A 1 276 ? -9.781 3.543 -9.609 1 98.56 276 THR A O 1
ATOM 2121 N N . GLU A 1 277 ? -8.367 4.484 -11.07 1 98.75 277 GLU A N 1
ATOM 2122 C CA . GLU A 1 277 ? -7.203 4.172 -10.242 1 98.75 277 GLU A CA 1
ATOM 2123 C C . GLU A 1 277 ? -7.344 4.77 -8.844 1 98.75 277 GLU A C 1
ATOM 2125 O O . GLU A 1 277 ? -7.062 4.102 -7.848 1 98.75 277 GLU A O 1
ATOM 2130 N N . ALA A 1 278 ? -7.727 6.012 -8.773 1 98.75 278 ALA A N 1
ATOM 2131 C CA . ALA A 1 278 ? -7.871 6.691 -7.488 1 98.75 278 ALA A CA 1
ATOM 2132 C C . ALA A 1 278 ? -8.906 5.992 -6.609 1 98.75 278 ALA A C 1
ATOM 2134 O O . ALA A 1 278 ? -8.688 5.805 -5.41 1 98.75 278 ALA A O 1
ATOM 2135 N N . GLN A 1 279 ? -10.055 5.652 -7.211 1 98.69 279 GLN A N 1
ATOM 2136 C CA . GLN A 1 279 ? -11.094 4.953 -6.469 1 98.69 279 GLN A CA 1
ATOM 2137 C C . GLN A 1 279 ? -10.602 3.594 -5.977 1 98.69 279 GLN A C 1
ATOM 2139 O O . GLN A 1 279 ? -10.875 3.203 -4.844 1 98.69 279 GLN A O 1
ATOM 2144 N N . PHE A 1 280 ? -9.906 2.887 -6.875 1 98.88 280 PHE A N 1
ATOM 2145 C CA . PHE A 1 280 ? -9.352 1.591 -6.504 1 98.88 280 PHE A CA 1
ATOM 2146 C C . PHE A 1 280 ? -8.422 1.725 -5.305 1 98.88 280 PHE A C 1
ATOM 2148 O O . PHE A 1 280 ? -8.555 0.991 -4.324 1 98.88 280 PHE A O 1
ATOM 2155 N N . ARG A 1 281 ? -7.5 2.635 -5.395 1 98.88 281 ARG A N 1
ATOM 2156 C CA . ARG A 1 281 ? -6.496 2.783 -4.344 1 98.88 281 ARG A CA 1
ATOM 2157 C C . ARG A 1 281 ? -7.137 3.236 -3.035 1 98.88 281 ARG A C 1
ATOM 2159 O O . ARG A 1 281 ? -6.719 2.816 -1.954 1 98.88 281 ARG A O 1
ATOM 2166 N N . TRP A 1 282 ? -8.117 4.09 -3.09 1 98.81 282 TRP A N 1
ATOM 2167 C CA . TRP A 1 282 ? -8.836 4.516 -1.893 1 98.81 282 TRP A CA 1
ATOM 2168 C C . TRP A 1 282 ? -9.555 3.336 -1.243 1 98.81 282 TRP A C 1
ATOM 2170 O O . TRP A 1 282 ? -9.398 3.09 -0.045 1 98.81 282 TRP A O 1
ATOM 2180 N N . ASP A 1 283 ? -10.359 2.604 -2.084 1 98.75 283 ASP A N 1
ATOM 2181 C CA . ASP A 1 283 ? -11.117 1.465 -1.567 1 98.75 283 ASP A CA 1
ATOM 2182 C C . ASP A 1 283 ? -10.18 0.4 -0.997 1 98.75 283 ASP A C 1
ATOM 2184 O O . ASP A 1 283 ? -10.469 -0.193 0.044 1 98.75 283 ASP A O 1
ATOM 2188 N N . PHE A 1 284 ? -9.094 0.143 -1.696 1 98.88 284 PHE A N 1
ATOM 2189 C CA . PHE A 1 284 ? -8.109 -0.829 -1.234 1 98.88 284 PHE A CA 1
ATOM 2190 C C . PHE A 1 284 ? -7.512 -0.402 0.101 1 98.88 284 PHE A C 1
ATOM 2192 O O . PHE A 1 284 ? -7.359 -1.221 1.01 1 98.88 284 PHE A O 1
ATOM 2199 N N . ASN A 1 285 ? -7.172 0.851 0.256 1 98.88 285 ASN A N 1
ATOM 2200 C CA . ASN A 1 285 ? -6.574 1.401 1.469 1 98.88 285 ASN A CA 1
ATOM 2201 C C . ASN A 1 285 ? -7.492 1.22 2.676 1 98.88 285 ASN A C 1
ATOM 2203 O O . ASN A 1 285 ? -7.02 1.164 3.814 1 98.88 285 ASN A O 1
ATOM 2207 N N . GLN A 1 286 ? -8.797 1.091 2.484 1 98.56 286 GLN A N 1
ATOM 2208 C CA . GLN A 1 286 ? -9.773 1.003 3.568 1 98.56 286 GLN A CA 1
ATOM 2209 C C . GLN A 1 286 ? -9.711 -0.359 4.254 1 98.56 286 GLN A C 1
ATOM 2211 O O . GLN A 1 286 ? -10.281 -0.544 5.332 1 98.56 286 GLN A O 1
ATOM 2216 N N . ASP A 1 287 ? -8.969 -1.285 3.654 1 98.62 287 ASP A N 1
ATOM 2217 C CA . ASP A 1 287 ? -8.859 -2.637 4.199 1 98.62 287 ASP A CA 1
ATOM 2218 C C . ASP A 1 287 ? -7.441 -2.916 4.695 1 98.62 287 ASP A C 1
ATOM 2220 O O . ASP A 1 287 ? -6.602 -3.416 3.947 1 98.62 287 ASP A O 1
ATOM 2224 N N . PRO A 1 288 ? -7.227 -2.727 6.035 1 98.56 288 PRO A N 1
ATOM 2225 C CA . PRO A 1 288 ? -5.867 -2.891 6.555 1 98.56 288 PRO A CA 1
ATOM 2226 C C . PRO A 1 288 ? -5.312 -4.297 6.328 1 98.56 288 PRO A C 1
ATOM 2228 O O . PRO A 1 288 ? -4.113 -4.461 6.098 1 98.56 288 PRO A O 1
ATOM 2231 N N . MET A 1 289 ? -6.195 -5.285 6.414 1 98.81 289 MET A N 1
ATOM 2232 C CA . MET A 1 289 ? -5.781 -6.66 6.164 1 98.81 289 MET A CA 1
ATOM 2233 C C . MET A 1 289 ? -5.262 -6.82 4.738 1 98.81 289 MET A C 1
ATOM 2235 O O . MET A 1 289 ? -4.188 -7.391 4.523 1 98.81 289 MET A O 1
ATOM 2239 N N . ALA A 1 290 ? -5.945 -6.309 3.764 1 98.88 290 ALA A N 1
ATOM 2240 C CA . ALA A 1 290 ? -5.562 -6.438 2.359 1 98.88 290 ALA A CA 1
ATOM 2241 C C . ALA A 1 290 ? -4.262 -5.691 2.078 1 98.88 290 ALA A C 1
ATOM 2243 O O . ALA A 1 290 ? -3.393 -6.195 1.36 1 98.88 290 ALA A O 1
ATOM 2244 N N . VAL A 1 291 ? -4.133 -4.496 2.646 1 98.88 291 VAL A N 1
ATOM 2245 C CA . VAL A 1 291 ? -2.93 -3.691 2.469 1 98.88 291 VAL A CA 1
ATOM 2246 C C . VAL A 1 291 ? -1.714 -4.461 2.982 1 98.88 291 VAL A C 1
ATOM 2248 O O . VAL A 1 291 ? -0.707 -4.582 2.283 1 98.88 291 VAL A O 1
ATOM 2251 N N . ASP A 1 292 ? -1.875 -4.996 4.137 1 98.69 292 ASP A N 1
ATOM 2252 C CA . ASP A 1 292 ? -0.784 -5.723 4.781 1 98.69 292 ASP A CA 1
ATOM 2253 C C . ASP A 1 292 ? -0.418 -6.977 3.994 1 98.69 292 ASP A C 1
ATOM 2255 O O . ASP A 1 292 ? 0.757 -7.219 3.711 1 98.69 292 ASP A O 1
ATOM 2259 N N . LYS A 1 293 ? -1.375 -7.719 3.629 1 98.88 293 LYS A N 1
ATOM 2260 C CA . LYS A 1 293 ? -1.121 -9.047 3.078 1 98.88 293 LYS A CA 1
ATOM 2261 C C . LYS A 1 293 ? -0.638 -8.961 1.634 1 98.88 293 LYS A C 1
ATOM 2263 O O . LYS A 1 293 ? 0.169 -9.781 1.192 1 98.88 293 LYS A O 1
ATOM 2268 N N . LEU A 1 294 ? -1.141 -7.961 0.869 1 98.94 294 LEU A N 1
ATOM 2269 C CA . LEU A 1 294 ? -0.603 -7.781 -0.476 1 98.94 294 LEU A CA 1
ATOM 2270 C C . LEU A 1 294 ? 0.883 -7.445 -0.427 1 98.94 294 LEU A C 1
ATOM 2272 O O . LEU A 1 294 ? 1.688 -8.062 -1.125 1 98.94 294 LEU A O 1
ATOM 2276 N N . ALA A 1 295 ? 1.204 -6.469 0.419 1 98.94 295 ALA A N 1
ATOM 2277 C CA . ALA A 1 295 ? 2.592 -6.027 0.531 1 98.94 295 ALA A CA 1
ATOM 2278 C C . ALA A 1 295 ? 3.492 -7.164 1.003 1 98.94 295 ALA A C 1
ATOM 2280 O O . ALA A 1 295 ? 4.566 -7.391 0.441 1 98.94 295 ALA A O 1
ATOM 2281 N N . GLU A 1 296 ? 3.047 -7.844 1.983 1 98.81 296 GLU A N 1
ATOM 2282 C CA . GLU A 1 296 ? 3.809 -8.961 2.531 1 98.81 296 GLU A CA 1
ATOM 2283 C C . GLU A 1 296 ? 4.004 -10.062 1.489 1 98.81 296 GLU A C 1
ATOM 2285 O O . GLU A 1 296 ? 5.09 -10.633 1.378 1 98.81 296 GLU A O 1
ATOM 2290 N N . GLY A 1 297 ? 2.898 -10.367 0.779 1 98.75 297 GLY A N 1
ATOM 2291 C CA . GLY A 1 297 ? 2.982 -11.398 -0.245 1 98.75 297 GLY A CA 1
ATOM 2292 C C . GLY A 1 297 ? 4.008 -11.086 -1.32 1 98.75 297 GLY A C 1
ATOM 2293 O O . GLY A 1 297 ? 4.781 -11.961 -1.719 1 98.75 297 GLY A O 1
ATOM 2294 N N . ILE A 1 298 ? 4.031 -9.859 -1.758 1 98.88 298 ILE A N 1
ATOM 2295 C CA . ILE A 1 298 ? 4.977 -9.438 -2.785 1 98.88 298 ILE A CA 1
ATOM 2296 C C . ILE A 1 298 ? 6.402 -9.562 -2.256 1 98.88 298 ILE A C 1
ATOM 2298 O O . ILE A 1 298 ? 7.285 -10.078 -2.945 1 98.88 298 ILE A O 1
ATOM 2302 N N . ARG A 1 299 ? 6.637 -9.109 -1 1 98.75 299 ARG A N 1
ATOM 2303 C CA . ARG A 1 299 ? 7.965 -9.219 -0.405 1 98.75 299 ARG A CA 1
ATOM 2304 C C . ARG A 1 299 ? 8.406 -10.672 -0.305 1 98.75 299 ARG A C 1
ATOM 2306 O O . ARG A 1 299 ? 9.547 -11.008 -0.647 1 98.75 299 ARG A O 1
ATOM 2313 N N . ASN A 1 300 ? 7.516 -11.531 0.17 1 98.56 300 ASN A N 1
ATOM 2314 C CA . ASN A 1 300 ? 7.875 -12.93 0.398 1 98.56 300 ASN A CA 1
ATOM 2315 C C . ASN A 1 300 ? 8.164 -13.656 -0.913 1 98.56 300 ASN A C 1
ATOM 2317 O O . ASN A 1 300 ? 9.086 -14.469 -0.983 1 98.56 300 ASN A O 1
ATOM 2321 N N . PHE A 1 301 ? 7.383 -13.383 -1.958 1 98.56 301 PHE A N 1
ATOM 2322 C CA . PHE A 1 301 ? 7.629 -14.008 -3.252 1 98.56 301 PHE A CA 1
ATOM 2323 C C . PHE A 1 301 ? 8.953 -13.523 -3.84 1 98.56 301 PHE A C 1
ATOM 2325 O O . PHE A 1 301 ? 9.656 -14.297 -4.496 1 98.56 301 PHE A O 1
ATOM 2332 N N . ALA A 1 302 ? 9.281 -12.242 -3.639 1 98.38 302 ALA A N 1
ATOM 2333 C CA . ALA A 1 302 ? 10.57 -11.727 -4.086 1 98.38 302 ALA A CA 1
ATOM 2334 C C . ALA A 1 302 ? 11.719 -12.406 -3.34 1 98.38 302 ALA A C 1
ATOM 2336 O O . ALA A 1 302 ? 12.758 -12.703 -3.932 1 98.38 302 ALA A O 1
ATOM 2337 N N . ILE A 1 303 ? 11.539 -12.594 -2.047 1 98.31 303 ILE A N 1
ATOM 2338 C CA . ILE A 1 303 ? 12.547 -13.258 -1.233 1 98.31 303 ILE A CA 1
ATOM 2339 C C . ILE A 1 303 ? 12.781 -14.68 -1.758 1 98.31 303 ILE A C 1
ATOM 2341 O O . ILE A 1 303 ? 13.922 -15.109 -1.919 1 98.31 303 ILE A O 1
ATOM 2345 N N . ASP A 1 304 ? 11.68 -15.422 -2.037 1 97.94 304 ASP A N 1
ATOM 2346 C CA . ASP A 1 304 ? 11.789 -16.781 -2.533 1 97.94 304 ASP A CA 1
ATOM 2347 C C . ASP A 1 304 ? 12.445 -16.828 -3.912 1 97.94 304 ASP A C 1
ATOM 2349 O O . ASP A 1 304 ? 13.242 -17.719 -4.207 1 97.94 304 ASP A O 1
ATOM 2353 N N . GLN A 1 305 ? 12.086 -15.875 -4.789 1 97.5 305 GLN A N 1
ATOM 2354 C CA . GLN A 1 305 ? 12.758 -15.734 -6.078 1 97.5 305 GLN A CA 1
ATOM 2355 C C . GLN A 1 305 ? 14.258 -15.516 -5.895 1 97.5 305 GLN A C 1
ATOM 2357 O O . GLN A 1 305 ? 15.07 -16.062 -6.645 1 97.5 305 GLN A O 1
ATOM 2362 N N . GLY A 1 306 ? 14.609 -14.664 -4.902 1 97.69 306 GLY A N 1
ATOM 2363 C CA . GLY A 1 306 ? 16.016 -14.43 -4.602 1 97.69 306 GLY A CA 1
ATOM 2364 C C . GLY A 1 306 ? 16.75 -15.695 -4.191 1 97.69 306 GLY A C 1
ATOM 2365 O O . GLY A 1 306 ? 17.891 -15.914 -4.609 1 97.69 306 GLY A O 1
ATOM 2366 N N . LYS A 1 307 ? 16.125 -16.5 -3.369 1 97.62 307 LYS A N 1
ATOM 2367 C CA . LYS A 1 307 ? 16.719 -17.766 -2.959 1 97.62 307 LYS A CA 1
ATOM 2368 C C . LYS A 1 307 ? 16.969 -18.672 -4.16 1 97.62 307 LYS A C 1
ATOM 2370 O O . LYS A 1 307 ? 18.016 -19.328 -4.258 1 97.62 307 LYS A O 1
ATOM 2375 N N . LEU A 1 308 ? 15.969 -18.719 -5.027 1 97.25 308 LEU A N 1
ATOM 2376 C CA . LEU A 1 308 ? 16.125 -19.484 -6.254 1 97.25 308 LEU A CA 1
ATOM 2377 C C . LEU A 1 308 ? 17.297 -18.984 -7.07 1 97.25 308 LEU A C 1
ATOM 2379 O O . LEU A 1 308 ? 18.078 -19.766 -7.602 1 97.25 308 LEU A O 1
ATOM 2383 N N . GLU A 1 309 ? 17.453 -17.703 -7.164 1 97.5 309 GLU A N 1
ATOM 2384 C CA . GLU A 1 309 ? 18.5 -17.078 -7.973 1 97.5 309 GLU A CA 1
ATOM 2385 C C . GLU A 1 309 ? 19.875 -17.344 -7.383 1 97.5 309 GLU A C 1
ATOM 2387 O O . GLU A 1 309 ? 20.859 -17.484 -8.117 1 97.5 309 GLU A O 1
ATOM 2392 N N . VAL A 1 310 ? 19.938 -17.391 -6.066 1 96.81 310 VAL A N 1
ATOM 2393 C CA . VAL A 1 310 ? 21.203 -17.766 -5.43 1 96.81 310 VAL A CA 1
ATOM 2394 C C . VAL A 1 310 ? 21.625 -19.156 -5.883 1 96.81 310 VAL A C 1
ATOM 2396 O O . VAL A 1 310 ? 22.781 -19.375 -6.219 1 96.81 310 VAL A O 1
ATOM 2399 N N . MET A 1 311 ? 20.688 -20.031 -5.926 1 95 311 MET A N 1
ATOM 2400 C CA . MET A 1 311 ? 20.938 -21.391 -6.375 1 95 311 MET A CA 1
ATOM 2401 C C . MET A 1 311 ? 21.359 -21.406 -7.84 1 95 311 MET A C 1
ATOM 2403 O O . MET A 1 311 ? 22.312 -22.109 -8.211 1 95 311 MET A O 1
ATOM 2407 N N . LEU A 1 312 ? 20.703 -20.672 -8.688 1 97.06 312 LEU A N 1
ATOM 2408 C CA . LEU A 1 312 ? 20.984 -20.641 -10.117 1 97.06 312 LEU A CA 1
ATOM 2409 C C . LEU A 1 312 ? 22.328 -19.984 -10.391 1 97.06 312 LEU A C 1
ATOM 2411 O O . LEU A 1 312 ? 23.031 -20.375 -11.32 1 97.06 312 LEU A O 1
ATOM 2415 N N . THR A 1 313 ? 22.625 -18.969 -9.586 1 96.94 313 THR A N 1
ATOM 2416 C CA . THR A 1 313 ? 23.906 -18.281 -9.75 1 96.94 313 THR A CA 1
ATOM 2417 C C . THR A 1 313 ? 25.078 -19.234 -9.539 1 96.94 313 THR A C 1
ATOM 2419 O O . THR A 1 313 ? 26.062 -19.203 -10.273 1 96.94 313 THR A O 1
ATOM 2422 N N . ALA A 1 314 ? 24.953 -20.047 -8.57 1 94 314 ALA A N 1
ATOM 2423 C CA . ALA A 1 314 ? 25.984 -21.047 -8.297 1 94 314 ALA A CA 1
ATOM 2424 C C . ALA A 1 314 ? 26.188 -21.984 -9.484 1 94 314 ALA A C 1
ATOM 2426 O O . ALA A 1 314 ? 27.312 -22.375 -9.797 1 94 314 ALA A O 1
ATOM 2427 N N . LYS A 1 315 ? 25.141 -22.297 -10.18 1 93.12 315 LYS A N 1
ATOM 2428 C CA . LYS A 1 315 ? 25.203 -23.203 -11.32 1 93.12 315 LYS A CA 1
ATOM 2429 C C . LYS A 1 315 ? 25.688 -22.484 -12.57 1 93.12 315 LYS A C 1
ATOM 2431 O O . LYS A 1 315 ? 26.281 -23.109 -13.461 1 93.12 315 LYS A O 1
ATOM 2436 N N . LEU A 1 316 ? 25.391 -21.219 -12.68 1 95 316 LEU A N 1
ATOM 2437 C CA . LEU A 1 316 ? 25.812 -20.406 -13.828 1 95 316 LEU A CA 1
ATOM 2438 C C . LEU A 1 316 ? 27.312 -20.156 -13.781 1 95 316 LEU A C 1
ATOM 2440 O O . LEU A 1 316 ? 27.953 -19.969 -14.82 1 95 316 LEU A O 1
ATOM 2444 N N . ALA A 1 317 ? 27.906 -20.062 -12.625 1 89.44 317 ALA A N 1
ATOM 2445 C CA . ALA A 1 317 ? 29.328 -19.797 -12.445 1 89.44 317 ALA A CA 1
ATOM 2446 C C . ALA A 1 317 ? 30.156 -21.031 -12.773 1 89.44 317 ALA A C 1
ATOM 2448 O O . ALA A 1 317 ? 31.375 -20.922 -12.992 1 89.44 317 ALA A O 1
ATOM 2449 N N . ASN A 1 318 ? 29.547 -22.141 -12.812 1 80.62 318 ASN A N 1
ATOM 2450 C CA . ASN A 1 318 ? 30.266 -23.375 -13.133 1 80.62 318 ASN A CA 1
ATOM 2451 C C . ASN A 1 318 ? 30.156 -23.719 -14.617 1 80.62 318 ASN A C 1
ATOM 2453 O O . ASN A 1 318 ? 31.031 -24.359 -15.18 1 80.62 318 ASN A O 1
ATOM 2457 N N . MET B 1 1 ? 19.016 30.844 33.5 1 72.62 1 MET B N 1
ATOM 2458 C CA . MET B 1 1 ? 19.578 29.969 32.469 1 72.62 1 MET B CA 1
ATOM 2459 C C . MET B 1 1 ? 18.516 29.578 31.453 1 72.62 1 MET B C 1
ATOM 2461 O O . MET B 1 1 ? 17.328 29.484 31.781 1 72.62 1 MET B O 1
ATOM 2465 N N . ALA B 1 2 ? 18.906 29.531 30.156 1 91.69 2 ALA B N 1
ATOM 2466 C CA . ALA B 1 2 ? 17.922 29.219 29.125 1 91.69 2 ALA B CA 1
ATOM 2467 C C . ALA B 1 2 ? 17.344 27.812 29.328 1 91.69 2 ALA B C 1
ATOM 2469 O O . ALA B 1 2 ? 18.094 26.859 29.578 1 91.69 2 ALA B O 1
ATOM 2470 N N . ASN B 1 3 ? 16.031 27.656 29.406 1 95.88 3 ASN B N 1
ATOM 2471 C CA . ASN B 1 3 ? 15.422 26.344 29.516 1 95.88 3 ASN B CA 1
ATOM 2472 C C . ASN B 1 3 ? 15.633 25.516 28.25 1 95.88 3 ASN B C 1
ATOM 2474 O O . ASN B 1 3 ? 16.266 25.969 27.312 1 95.88 3 ASN B O 1
ATOM 2478 N N . THR B 1 4 ? 15.297 24.266 28.297 1 97.81 4 THR B N 1
ATOM 2479 C CA . THR B 1 4 ? 15.57 23.328 27.219 1 97.81 4 THR B CA 1
ATOM 2480 C C . THR B 1 4 ? 14.969 23.828 25.906 1 97.81 4 THR B C 1
ATOM 2482 O O . THR B 1 4 ? 15.578 23.703 24.844 1 97.81 4 THR B O 1
ATOM 2485 N N . LEU B 1 5 ? 13.758 24.375 25.938 1 97.94 5 LEU B N 1
ATOM 2486 C CA . LEU B 1 5 ? 13.094 24.875 24.75 1 97.94 5 LEU B CA 1
ATOM 2487 C C . LEU B 1 5 ? 13.875 26.047 24.156 1 97.94 5 LEU B C 1
ATOM 2489 O O . LEU B 1 5 ? 14.07 26.125 22.938 1 97.94 5 LEU B O 1
ATOM 2493 N N . GLU B 1 6 ? 14.266 26.969 25 1 97.25 6 GLU B N 1
ATOM 2494 C CA . GLU B 1 6 ? 15.047 28.125 24.562 1 97.25 6 GLU B CA 1
ATOM 2495 C C . GLU B 1 6 ? 16.359 27.688 23.922 1 97.25 6 GLU B C 1
ATOM 2497 O O . GLU B 1 6 ? 16.797 28.266 22.922 1 97.25 6 GLU B O 1
ATOM 2502 N N . GLN B 1 7 ? 16.969 26.719 24.547 1 97.81 7 GLN B N 1
ATOM 2503 C CA . GLN B 1 7 ? 18.203 26.172 23.969 1 97.81 7 GLN B CA 1
ATOM 2504 C C . GLN B 1 7 ? 17.953 25.562 22.594 1 97.81 7 GLN B C 1
ATOM 2506 O O . GLN B 1 7 ? 18.719 25.766 21.656 1 97.81 7 GLN B O 1
ATOM 2511 N N . LEU B 1 8 ? 16.891 24.75 22.469 1 98 8 LEU B N 1
ATOM 2512 C CA . LEU B 1 8 ? 16.547 24.062 21.234 1 98 8 LEU B CA 1
ATOM 2513 C C . LEU B 1 8 ? 16.344 25.062 20.094 1 98 8 LEU B C 1
ATOM 2515 O O . LEU B 1 8 ? 16.75 24.812 18.953 1 98 8 LEU B O 1
ATOM 2519 N N . LYS B 1 9 ? 15.773 26.234 20.359 1 97 9 LYS B N 1
ATOM 2520 C CA . LYS B 1 9 ? 15.461 27.266 19.391 1 97 9 LYS B CA 1
ATOM 2521 C C . LYS B 1 9 ? 16.719 27.828 18.75 1 97 9 LYS B C 1
ATOM 2523 O O . LYS B 1 9 ? 16.672 28.438 17.672 1 97 9 LYS B O 1
ATOM 2528 N N . LEU B 1 10 ? 17.828 27.656 19.359 1 96.75 10 LEU B N 1
ATOM 2529 C CA . LEU B 1 10 ? 19.094 28.141 18.828 1 96.75 10 LEU B CA 1
ATOM 2530 C C . LEU B 1 10 ? 19.562 27.297 17.656 1 96.75 10 LEU B C 1
ATOM 2532 O O . LEU B 1 10 ? 20.344 27.75 16.828 1 96.75 10 LEU B O 1
ATOM 2536 N N . TYR B 1 11 ? 19 26.062 17.578 1 97.12 11 TYR B N 1
ATOM 2537 C CA . TYR B 1 11 ? 19.547 25.109 16.609 1 97.12 11 TYR B CA 1
ATOM 2538 C C . TYR B 1 11 ? 18.484 24.688 15.609 1 97.12 11 TYR B C 1
ATOM 2540 O O . TYR B 1 11 ? 18.797 24.219 14.516 1 97.12 11 TYR B O 1
ATOM 2548 N N . THR B 1 12 ? 17.25 24.734 16.031 1 98.44 12 THR B N 1
ATOM 2549 C CA . THR B 1 12 ? 16.141 24.203 15.242 1 98.44 12 THR B CA 1
ATOM 2550 C C . THR B 1 12 ? 14.945 25.156 15.281 1 98.44 12 THR B C 1
ATOM 2552 O O . THR B 1 12 ? 14.609 25.688 16.328 1 98.44 12 THR B O 1
ATOM 2555 N N . THR B 1 13 ? 14.367 25.375 14.125 1 98.56 13 THR B N 1
ATOM 2556 C CA . THR B 1 13 ? 13.156 26.188 14.086 1 98.56 13 THR B CA 1
ATOM 2557 C C . THR B 1 13 ? 11.977 25.438 14.695 1 98.56 13 THR B C 1
ATOM 2559 O O . THR B 1 13 ? 11.695 24.297 14.305 1 98.56 13 THR B O 1
ATOM 2562 N N . ILE B 1 14 ? 11.289 26.078 15.594 1 98.38 14 ILE B N 1
ATOM 2563 C CA . ILE B 1 14 ? 10.195 25.422 16.297 1 98.38 14 ILE B CA 1
ATOM 2564 C C . ILE B 1 14 ? 8.875 25.766 15.617 1 98.38 14 ILE B C 1
ATOM 2566 O O . ILE B 1 14 ? 8.578 26.922 15.352 1 98.38 14 ILE B O 1
ATOM 2570 N N . VAL B 1 15 ? 8.133 24.75 15.297 1 98.56 15 VAL B N 1
ATOM 2571 C CA . VAL B 1 15 ? 6.793 24.812 14.719 1 98.56 15 VAL B CA 1
ATOM 2572 C C . VAL B 1 15 ? 5.777 24.219 15.695 1 98.56 15 VAL B C 1
ATOM 2574 O O . VAL B 1 15 ? 6.062 23.234 16.375 1 98.56 15 VAL B O 1
ATOM 2577 N N . ALA B 1 16 ? 4.617 24.859 15.875 1 97.69 16 ALA B N 1
ATOM 2578 C CA . ALA B 1 16 ? 3.588 24.312 16.75 1 97.69 16 ALA B CA 1
ATOM 2579 C C . ALA B 1 16 ? 2.643 23.391 16 1 97.69 16 ALA B C 1
ATOM 2581 O O . ALA B 1 16 ? 2.162 23.734 14.914 1 97.69 16 ALA B O 1
ATOM 2582 N N . ASP B 1 17 ? 2.412 22.219 16.547 1 97.19 17 ASP B N 1
ATOM 2583 C CA . ASP B 1 17 ? 1.491 21.234 15.984 1 97.19 17 ASP B CA 1
ATOM 2584 C C . ASP B 1 17 ? 0.124 21.312 16.656 1 97.19 17 ASP B C 1
ATOM 2586 O O . ASP B 1 17 ? -0.276 20.406 17.375 1 97.19 17 ASP B O 1
ATOM 2590 N N . THR B 1 18 ? -0.569 22.359 16.406 1 94.5 18 THR B N 1
ATOM 2591 C CA . THR B 1 18 ? -1.835 22.578 17.109 1 94.5 18 THR B CA 1
ATOM 2592 C C . THR B 1 18 ? -2.664 23.641 16.391 1 94.5 18 THR B C 1
ATOM 2594 O O . THR B 1 18 ? -2.117 24.5 15.68 1 94.5 18 THR B O 1
ATOM 2597 N N . GLY B 1 19 ? -3.971 23.531 16.5 1 89.88 19 GLY B N 1
ATOM 2598 C CA . GLY B 1 19 ? -4.871 24.609 16.125 1 89.88 19 GLY B CA 1
ATOM 2599 C C . GLY B 1 19 ? -5.281 25.469 17.312 1 89.88 19 GLY B C 1
ATOM 2600 O O . GLY B 1 19 ? -6.082 26.406 17.156 1 89.88 19 GLY B O 1
ATOM 2601 N N . ASP B 1 20 ? -4.711 25.203 18.422 1 90.31 20 ASP B N 1
ATOM 2602 C CA . ASP B 1 20 ? -5.047 25.906 19.656 1 90.31 20 ASP B CA 1
ATOM 2603 C C . ASP B 1 20 ? -4.324 27.25 19.734 1 90.31 20 ASP B C 1
ATOM 2605 O O . ASP B 1 20 ? -3.143 27.312 20.078 1 90.31 20 ASP B O 1
ATOM 2609 N N . ILE B 1 21 ? -5.047 28.281 19.594 1 89.44 21 ILE B N 1
ATOM 2610 C CA . ILE B 1 21 ? -4.504 29.641 19.469 1 89.44 21 ILE B CA 1
ATOM 2611 C C . ILE B 1 21 ? -3.799 30.031 20.766 1 89.44 21 ILE B C 1
ATOM 2613 O O . ILE B 1 21 ? -2.797 30.75 20.75 1 89.44 21 ILE B O 1
ATOM 2617 N N . GLU B 1 22 ? -4.309 29.547 21.906 1 90.12 22 GLU B N 1
ATOM 2618 C CA . GLU B 1 22 ? -3.695 29.906 23.188 1 90.12 22 GLU B CA 1
ATOM 2619 C C . GLU B 1 22 ? -2.299 29.297 23.312 1 90.12 22 GLU B C 1
ATOM 2621 O O . GLU B 1 22 ? -1.385 29.953 23.828 1 90.12 22 GLU B O 1
ATOM 2626 N N . ALA B 1 23 ? -2.184 28.094 22.906 1 90.56 23 ALA B N 1
ATOM 2627 C CA . ALA B 1 23 ? -0.869 27.453 22.906 1 90.56 23 ALA B CA 1
ATOM 2628 C C . ALA B 1 23 ? 0.106 28.188 22 1 90.56 23 ALA B C 1
ATOM 2630 O O . ALA B 1 23 ? 1.285 28.328 22.328 1 90.56 23 ALA B O 1
ATOM 2631 N N . ILE B 1 24 ? -0.386 28.672 20.906 1 93.56 24 ILE B N 1
ATOM 2632 C CA . ILE B 1 24 ? 0.448 29.359 19.938 1 93.56 24 ILE B CA 1
ATOM 2633 C C . ILE B 1 24 ? 0.894 30.703 20.5 1 93.56 24 ILE B C 1
ATOM 2635 O O . ILE B 1 24 ? 2.057 31.094 20.359 1 93.56 24 ILE B O 1
ATOM 2639 N N . LYS B 1 25 ? 0.023 31.391 21.172 1 93.5 25 LYS B N 1
ATOM 2640 C CA . LYS B 1 25 ? 0.366 32.656 21.812 1 93.5 25 LYS B CA 1
ATOM 2641 C C . LYS B 1 25 ? 1.439 32.438 22.891 1 93.5 25 LYS B C 1
ATOM 2643 O O . LYS B 1 25 ? 2.348 33.281 23.016 1 93.5 25 LYS B O 1
ATOM 2648 N N . ARG B 1 26 ? 1.318 31.391 23.531 1 93.56 26 ARG B N 1
ATOM 2649 C CA . ARG B 1 26 ? 2.176 31.141 24.688 1 93.56 26 ARG B CA 1
ATOM 2650 C C . ARG B 1 26 ? 3.598 30.797 24.25 1 93.56 26 ARG B C 1
ATOM 2652 O O . ARG B 1 26 ? 4.562 31.297 24.828 1 93.56 26 ARG B O 1
ATOM 2659 N N . TYR B 1 27 ? 3.77 30.016 23.203 1 93.44 27 TYR B N 1
ATOM 2660 C CA . TYR B 1 27 ? 5.086 29.469 22.906 1 93.44 27 TYR B CA 1
ATOM 2661 C C . TYR B 1 27 ? 5.711 30.141 21.703 1 93.44 27 TYR B C 1
ATOM 2663 O O . TYR B 1 27 ? 6.871 29.891 21.359 1 93.44 27 TYR B O 1
ATOM 2671 N N . GLN B 1 28 ? 5.031 30.969 21.047 1 92.31 28 GLN B N 1
ATOM 2672 C CA . GLN B 1 28 ? 5.488 31.844 19.969 1 92.31 28 GLN B CA 1
ATOM 2673 C C . GLN B 1 28 ? 6.324 31.078 18.953 1 92.31 28 GLN B C 1
ATOM 2675 O O . GLN B 1 28 ? 7.453 31.469 18.641 1 92.31 28 GLN B O 1
ATOM 2680 N N . PRO B 1 29 ? 5.773 30.031 18.391 1 96.31 29 PRO B N 1
ATOM 2681 C CA . PRO B 1 29 ? 6.484 29.281 17.344 1 96.31 29 PRO B CA 1
ATOM 2682 C C . PRO B 1 29 ? 6.652 30.078 16.047 1 96.31 29 PRO B C 1
ATOM 2684 O O . PRO B 1 29 ? 5.965 31.094 15.852 1 96.31 29 PRO B O 1
ATOM 2687 N N . GLU B 1 30 ? 7.613 29.688 15.25 1 97.62 30 GLU B N 1
ATOM 2688 C CA . GLU B 1 30 ? 7.836 30.328 13.953 1 97.62 30 GLU B CA 1
ATOM 2689 C C . GLU B 1 30 ? 6.688 30.047 12.992 1 97.62 30 GLU B C 1
ATOM 2691 O O . GLU B 1 30 ? 6.238 30.938 12.273 1 97.62 30 GLU B O 1
ATOM 2696 N N . ASP B 1 31 ? 6.262 28.812 12.867 1 98 31 ASP B N 1
ATOM 2697 C CA . ASP B 1 31 ? 5.219 28.281 12 1 98 31 ASP B CA 1
ATOM 2698 C C . ASP B 1 31 ? 4.211 27.453 12.781 1 98 31 ASP B C 1
ATOM 2700 O O . ASP B 1 31 ? 4.398 27.203 13.977 1 98 31 ASP B O 1
ATOM 2704 N N . ALA B 1 32 ? 3.139 27.047 12.172 1 97.75 32 ALA B N 1
ATOM 2705 C CA . ALA B 1 32 ? 2.168 26.125 12.75 1 97.75 32 ALA B CA 1
ATOM 2706 C C . ALA B 1 32 ? 1.688 25.109 11.711 1 97.75 32 ALA B C 1
ATOM 2708 O O . ALA B 1 32 ? 1.648 25.406 10.516 1 97.75 32 ALA B O 1
ATOM 2709 N N . THR B 1 33 ? 1.469 23.953 12.148 1 97.56 33 THR B N 1
ATOM 2710 C CA . THR B 1 33 ? 0.9 22.922 11.289 1 97.56 33 THR B CA 1
ATOM 2711 C C . THR B 1 33 ? -0.474 22.484 11.797 1 97.56 33 THR B C 1
ATOM 2713 O O . THR B 1 33 ? -0.703 22.422 13.008 1 97.56 33 THR B O 1
ATOM 2716 N N . THR B 1 34 ? -1.35 22.234 10.852 1 95.06 34 THR B N 1
ATOM 2717 C CA . THR B 1 34 ? -2.635 21.625 11.18 1 95.06 34 THR B CA 1
ATOM 2718 C C . THR B 1 34 ? -2.824 20.328 10.414 1 95.06 34 THR B C 1
ATOM 2720 O O . THR B 1 34 ? -2.031 20 9.531 1 95.06 34 THR B O 1
ATOM 2723 N N . ASN B 1 35 ? -3.727 19.531 10.812 1 95.19 35 ASN B N 1
ATOM 2724 C CA . ASN B 1 35 ? -4.246 18.344 10.172 1 95.19 35 ASN B CA 1
ATOM 2725 C C . ASN B 1 35 ? -5.707 18.094 10.539 1 95.19 35 ASN B C 1
ATOM 2727 O O . ASN B 1 35 ? -6.285 18.828 11.336 1 95.19 35 ASN B O 1
ATOM 2731 N N . PRO B 1 36 ? -6.363 17.203 9.867 1 94.69 36 PRO B N 1
ATOM 2732 C CA . PRO B 1 36 ? -7.785 16.984 10.125 1 94.69 36 PRO B CA 1
ATOM 2733 C C . PRO B 1 36 ? -8.086 16.734 11.602 1 94.69 36 PRO B C 1
ATOM 2735 O O . PRO B 1 36 ? -9.094 17.219 12.125 1 94.69 36 PRO B O 1
ATOM 2738 N N . SER B 1 37 ? -7.207 16.094 12.289 1 95.56 37 SER B N 1
ATOM 2739 C CA . SER B 1 37 ? -7.418 15.836 13.711 1 95.56 37 SER B CA 1
ATOM 2740 C C . SER B 1 37 ? -7.352 17.109 14.531 1 95.56 37 SER B C 1
ATOM 2742 O O . SER B 1 37 ? -8.164 17.328 15.438 1 95.56 37 SER B O 1
ATOM 2744 N N . LEU B 1 38 ? -6.43 17.922 14.227 1 95.25 38 LEU B N 1
ATOM 2745 C CA . LEU B 1 38 ? -6.246 19.172 14.977 1 95.25 38 LEU B CA 1
ATOM 2746 C C . LEU B 1 38 ? -7.355 20.156 14.664 1 95.25 38 LEU B C 1
ATOM 2748 O O . LEU B 1 38 ? -7.773 20.922 15.539 1 95.25 38 LEU B O 1
ATOM 2752 N N . ILE B 1 39 ? -7.82 20.172 13.414 1 94.75 39 ILE B N 1
ATOM 2753 C CA . ILE B 1 39 ? -8.938 21.031 13.039 1 94.75 39 ILE B CA 1
ATOM 2754 C C . ILE B 1 39 ? -10.203 20.594 13.766 1 94.75 39 ILE B C 1
ATOM 2756 O O . ILE B 1 39 ? -10.961 21.422 14.266 1 94.75 39 ILE B O 1
ATOM 2760 N N . LEU B 1 40 ? -10.43 19.219 13.805 1 95.38 40 LEU B N 1
ATOM 2761 C CA . LEU B 1 40 ? -11.57 18.672 14.531 1 95.38 40 LEU B CA 1
ATOM 2762 C C . LEU B 1 40 ? -11.531 19.078 16 1 95.38 40 LEU B C 1
ATOM 2764 O O . LEU B 1 40 ? -12.547 19.516 16.547 1 95.38 40 LEU B O 1
ATOM 2768 N N . LYS B 1 41 ? -10.359 19.016 16.594 1 93.94 41 LYS B N 1
ATOM 2769 C CA . LYS B 1 41 ? -10.195 19.406 17.984 1 93.94 41 LYS B CA 1
ATOM 2770 C C . LYS B 1 41 ? -10.438 20.906 18.172 1 93.94 41 LYS B C 1
ATOM 2772 O O . LYS B 1 41 ? -11.109 21.312 19.125 1 93.94 41 LYS B O 1
ATOM 2777 N N . ALA B 1 42 ? -9.906 21.688 17.266 1 91.44 42 ALA B N 1
ATOM 2778 C CA . ALA B 1 42 ? -10.062 23.125 17.344 1 91.44 42 ALA B CA 1
ATOM 2779 C C . ALA B 1 42 ? -11.531 23.531 17.203 1 91.44 42 ALA B C 1
ATOM 2781 O O . ALA B 1 42 ? -11.992 24.469 17.859 1 91.44 42 ALA B O 1
ATOM 2782 N N . ALA B 1 43 ? -12.242 22.781 16.375 1 92 43 ALA B N 1
ATOM 2783 C CA . ALA B 1 43 ? -13.648 23.078 16.094 1 92 43 ALA B CA 1
ATOM 2784 C C . ALA B 1 43 ? -14.508 22.891 17.344 1 92 43 ALA B C 1
ATOM 2786 O O . ALA B 1 43 ? -15.641 23.359 17.391 1 92 43 ALA B O 1
ATOM 2787 N N . GLN B 1 44 ? -13.969 22.203 18.266 1 91.81 44 GLN B N 1
ATOM 2788 C CA . GLN B 1 44 ? -14.703 21.938 19.5 1 91.81 44 GLN B CA 1
ATOM 2789 C C . GLN B 1 44 ? -14.461 23.031 20.531 1 91.81 44 GLN B C 1
ATOM 2791 O O . GLN B 1 44 ? -15.117 23.078 21.578 1 91.81 44 GLN B O 1
ATOM 2796 N N . ILE B 1 45 ? -13.539 23.953 20.25 1 90.44 45 ILE B N 1
ATOM 2797 C CA . ILE B 1 45 ? -13.234 25.047 21.141 1 90.44 45 ILE B CA 1
ATOM 2798 C C . ILE B 1 45 ? -14.305 26.141 21 1 90.44 45 ILE B C 1
ATOM 2800 O O . ILE B 1 45 ? -14.555 26.641 19.906 1 90.44 45 ILE B O 1
ATOM 2804 N N . PRO B 1 46 ? -14.898 26.562 22.094 1 91.5 46 PRO B N 1
ATOM 2805 C CA . PRO B 1 46 ? -15.984 27.547 22.031 1 91.5 46 PRO B CA 1
ATOM 2806 C C . PRO B 1 46 ? -15.578 28.844 21.312 1 91.5 46 PRO B C 1
ATOM 2808 O O . PRO B 1 46 ? -16.391 29.438 20.609 1 91.5 46 PRO B O 1
ATOM 2811 N N . GLU B 1 47 ? -14.359 29.219 21.453 1 89.5 47 GLU B N 1
ATOM 2812 C CA . GLU B 1 47 ? -13.844 30.453 20.859 1 89.5 47 GLU B CA 1
ATOM 2813 C C . GLU B 1 47 ? -13.852 30.375 19.344 1 89.5 47 GLU B C 1
ATOM 2815 O O . GLU B 1 47 ? -13.742 31.406 18.672 1 89.5 47 GLU B O 1
ATOM 2820 N N . TYR B 1 48 ? -14.023 29.156 18.797 1 92.56 48 TYR B N 1
ATOM 2821 C CA . TYR B 1 48 ? -13.945 29 17.344 1 92.56 48 TYR B CA 1
ATOM 2822 C C . TYR B 1 48 ? -15.344 28.938 16.734 1 92.56 48 TYR B C 1
ATOM 2824 O O . TYR B 1 48 ? -15.484 28.781 15.523 1 92.56 48 TYR B O 1
ATOM 2832 N N . GLU B 1 49 ? -16.375 29.109 17.562 1 95 49 GLU B N 1
ATOM 2833 C CA . GLU B 1 49 ? -17.75 29.016 17.094 1 95 49 GLU B CA 1
ATOM 2834 C C . GLU B 1 49 ? -18.016 30.016 15.969 1 95 49 GLU B C 1
ATOM 2836 O O . GLU B 1 49 ? -18.703 29.688 14.992 1 95 49 GLU B O 1
ATOM 2841 N N . SER B 1 50 ? -17.516 31.219 16.141 1 96.5 50 SER B N 1
ATOM 2842 C CA . SER B 1 50 ? -17.75 32.25 15.133 1 96.5 50 SER B CA 1
ATOM 2843 C C . SER B 1 50 ? -17.094 31.875 13.805 1 96.5 50 SER B C 1
ATOM 2845 O O . SER B 1 50 ? -17.609 32.219 12.734 1 96.5 50 SER B O 1
ATOM 2847 N N . LEU B 1 51 ? -15.953 31.203 13.859 1 96.88 51 LEU B N 1
ATOM 2848 C CA . LEU B 1 51 ? -15.273 30.766 12.648 1 96.88 51 LEU B CA 1
ATOM 2849 C C . LEU B 1 51 ? -16.094 29.703 11.922 1 96.88 51 LEU B C 1
ATOM 2851 O O . LEU B 1 51 ? -16.109 29.656 10.688 1 96.88 51 LEU B O 1
ATOM 2855 N N . ILE B 1 52 ? -16.766 28.875 12.703 1 97.25 52 ILE B N 1
ATOM 2856 C CA . ILE B 1 52 ? -17.625 27.828 12.148 1 97.25 52 ILE B CA 1
ATOM 2857 C C . ILE B 1 52 ? -18.844 28.453 11.484 1 97.25 52 ILE B C 1
ATOM 2859 O O . ILE B 1 52 ? -19.188 28.125 10.352 1 97.25 52 ILE B O 1
ATOM 2863 N N . ASP B 1 53 ? -19.422 29.391 12.195 1 97.5 53 ASP B N 1
ATOM 2864 C CA . ASP B 1 53 ? -20.594 30.078 11.648 1 97.5 53 ASP B CA 1
ATOM 2865 C C . ASP B 1 53 ? -20.266 30.781 10.344 1 97.5 53 ASP B C 1
ATOM 2867 O O . ASP B 1 53 ? -21.047 30.75 9.391 1 97.5 53 ASP B O 1
ATOM 2871 N N . ASN B 1 54 ? -19.156 31.438 10.375 1 98.12 54 ASN B N 1
ATOM 2872 C CA . ASN B 1 54 ? -18.703 32.125 9.164 1 98.12 54 ASN B CA 1
ATOM 2873 C C . ASN B 1 54 ? -18.547 31.141 8 1 98.12 54 ASN B C 1
ATOM 2875 O O . ASN B 1 54 ? -18.969 31.422 6.879 1 98.12 54 ASN B O 1
ATOM 2879 N N . ALA B 1 55 ? -17.953 29.984 8.227 1 98.44 55 ALA B N 1
ATOM 2880 C CA . ALA B 1 55 ? -17.734 28.969 7.199 1 98.44 55 ALA B CA 1
ATOM 2881 C C . ALA B 1 55 ? -19.062 28.453 6.656 1 98.44 55 ALA B C 1
ATOM 2883 O O . ALA B 1 55 ? -19.219 28.266 5.445 1 98.44 55 ALA B O 1
ATOM 2884 N N . ILE B 1 56 ? -20 28.281 7.559 1 98.06 56 ILE B N 1
ATOM 2885 C CA . ILE B 1 56 ? -21.328 27.781 7.199 1 98.06 56 ILE B CA 1
ATOM 2886 C C . ILE B 1 56 ? -22.047 28.797 6.32 1 98.06 56 ILE B C 1
ATOM 2888 O O . ILE B 1 56 ? -22.562 28.453 5.254 1 98.06 56 ILE B O 1
ATOM 2892 N N . ASP B 1 57 ? -22.047 30 6.777 1 98 57 ASP B N 1
ATOM 2893 C CA . ASP B 1 57 ? -22.719 31.047 6.031 1 98 57 ASP B CA 1
ATOM 2894 C C . ASP B 1 57 ? -22.094 31.234 4.648 1 98 57 ASP B C 1
ATOM 2896 O O . ASP B 1 57 ? -22.812 31.375 3.654 1 98 57 ASP B O 1
ATOM 2900 N N . TRP B 1 58 ? -20.828 31.25 4.621 1 98.25 58 TRP B N 1
ATOM 2901 C CA . TRP B 1 58 ? -20.125 31.375 3.35 1 98.25 58 TRP B CA 1
ATOM 2902 C C . TRP B 1 58 ? -20.484 30.234 2.406 1 98.25 58 TRP B C 1
ATOM 2904 O O . TRP B 1 58 ? -20.797 30.469 1.233 1 98.25 58 TRP B O 1
ATOM 2914 N N . ALA B 1 59 ? -20.469 29 2.908 1 98.31 59 ALA B N 1
ATOM 2915 C CA . ALA B 1 59 ? -20.75 27.812 2.096 1 98.31 59 ALA B CA 1
ATOM 2916 C C . ALA B 1 59 ? -22.172 27.875 1.527 1 98.31 59 ALA B C 1
ATOM 2918 O O . ALA B 1 59 ? -22.391 27.547 0.36 1 98.31 59 ALA B O 1
ATOM 2919 N N . LYS B 1 60 ? -23.078 28.312 2.365 1 97.56 60 LYS B N 1
ATOM 2920 C CA . LYS B 1 60 ? -24.469 28.453 1.928 1 97.56 60 LYS B CA 1
ATOM 2921 C C . LYS B 1 60 ? -24.594 29.469 0.805 1 97.56 60 LYS B C 1
ATOM 2923 O O . LYS B 1 60 ? -25.438 29.344 -0.074 1 97.56 60 LYS B O 1
ATOM 2928 N N . SER B 1 61 ? -23.766 30.453 0.848 1 97.88 61 SER B N 1
ATOM 2929 C CA . SER B 1 61 ? -23.812 31.5 -0.171 1 97.88 61 SER B CA 1
ATOM 2930 C C . SER B 1 61 ? -23.188 31.016 -1.478 1 97.88 61 SER B C 1
ATOM 2932 O O . SER B 1 61 ? -23.422 31.609 -2.535 1 97.88 61 SER B O 1
ATOM 2934 N N . GLN B 1 62 ? -22.375 30 -1.472 1 97.38 62 GLN B N 1
ATOM 2935 C CA . GLN B 1 62 ? -21.625 29.547 -2.643 1 97.38 62 GLN B CA 1
ATOM 2936 C C . GLN B 1 62 ? -22.453 28.562 -3.475 1 97.38 62 GLN B C 1
ATOM 2938 O O . GLN B 1 62 ? -22.266 28.453 -4.684 1 97.38 62 GLN B O 1
ATOM 2943 N N . SER B 1 63 ? -23.328 27.812 -2.787 1 96.94 63 SER B N 1
ATOM 2944 C CA . SER B 1 63 ? -24.047 26.75 -3.479 1 96.94 63 SER B CA 1
ATOM 2945 C C . SER B 1 63 ? -25.328 26.375 -2.738 1 96.94 63 SER B C 1
ATOM 2947 O O . SER B 1 63 ? -25.406 26.516 -1.516 1 96.94 63 SER B O 1
ATOM 2949 N N . ALA B 1 64 ? -26.312 25.828 -3.533 1 95.81 64 ALA B N 1
ATOM 2950 C CA . ALA B 1 64 ? -27.531 25.312 -2.932 1 95.81 64 ALA B CA 1
ATOM 2951 C C . ALA B 1 64 ? -27.438 23.812 -2.682 1 95.81 64 ALA B C 1
ATOM 2953 O O . ALA B 1 64 ? -28.266 23.234 -1.987 1 95.81 64 ALA B O 1
ATOM 2954 N N . ASN B 1 65 ? -26.422 23.25 -3.15 1 96.81 65 ASN B N 1
ATOM 2955 C CA . ASN B 1 65 ? -26.219 21.812 -2.996 1 96.81 65 ASN B CA 1
ATOM 2956 C C . ASN B 1 65 ? -25.578 21.484 -1.647 1 96.81 65 ASN B C 1
ATOM 2958 O O . ASN B 1 65 ? -24.484 21.953 -1.342 1 96.81 65 ASN B O 1
ATOM 2962 N N . LEU B 1 66 ? -26.25 20.625 -0.905 1 95.81 66 LEU B N 1
ATOM 2963 C CA . LEU B 1 66 ? -25.828 20.344 0.465 1 95.81 66 LEU B CA 1
ATOM 2964 C C . LEU B 1 66 ? -24.469 19.688 0.493 1 95.81 66 LEU B C 1
ATOM 2966 O O . LEU B 1 66 ? -23.641 19.969 1.371 1 95.81 66 LEU B O 1
ATOM 2970 N N . ALA B 1 67 ? -24.234 18.766 -0.42 1 95.94 67 ALA B N 1
ATOM 2971 C CA . ALA B 1 67 ? -22.938 18.094 -0.472 1 95.94 67 ALA B CA 1
ATOM 2972 C C . ALA B 1 67 ? -21.812 19.078 -0.766 1 95.94 67 ALA B C 1
ATOM 2974 O O . ALA B 1 67 ? -20.734 19 -0.183 1 95.94 67 ALA B O 1
ATOM 2975 N N . GLN B 1 68 ? -22.109 19.969 -1.666 1 97.19 68 GLN B N 1
ATOM 2976 C CA . GLN B 1 68 ? -21.125 21 -2 1 97.19 68 GLN B CA 1
ATOM 2977 C C . GLN B 1 68 ? -20.938 21.969 -0.836 1 97.19 68 GLN B C 1
ATOM 2979 O O . GLN B 1 68 ? -19.812 22.406 -0.569 1 97.19 68 GLN B O 1
ATOM 2984 N N . GLN B 1 69 ? -22.016 22.312 -0.159 1 98.06 69 GLN B N 1
ATOM 2985 C CA . GLN B 1 69 ? -21.922 23.188 1.011 1 98.06 69 GLN B CA 1
ATOM 2986 C C . GLN B 1 69 ? -21.016 22.562 2.076 1 98.06 69 GLN B C 1
ATOM 2988 O O . GLN B 1 69 ? -20.219 23.266 2.703 1 98.06 69 GLN B O 1
ATOM 2993 N N . LEU B 1 70 ? -21.172 21.281 2.271 1 98 70 LEU B N 1
ATOM 2994 C CA . LEU B 1 70 ? -20.391 20.594 3.281 1 98 70 LEU B CA 1
ATOM 2995 C C . LEU B 1 70 ? -18.906 20.641 2.943 1 98 70 LEU B C 1
ATOM 2997 O O . LEU B 1 70 ? -18.078 20.922 3.811 1 98 70 LEU B O 1
ATOM 3001 N N . ASP B 1 71 ? -18.609 20.344 1.712 1 97.62 71 ASP B N 1
ATOM 3002 C CA . ASP B 1 71 ? -17.234 20.406 1.241 1 97.62 71 ASP B CA 1
ATOM 3003 C C . ASP B 1 71 ? -16.656 21.812 1.404 1 97.62 71 ASP B C 1
ATOM 3005 O O . ASP B 1 71 ? -15.547 21.984 1.908 1 97.62 71 ASP B O 1
ATOM 3009 N N . ASP B 1 72 ? -17.422 22.797 1.015 1 98.25 72 ASP B N 1
ATOM 3010 C CA . ASP B 1 72 ? -17.016 24.203 1.081 1 98.25 72 ASP B CA 1
ATOM 3011 C C . ASP B 1 72 ? -16.828 24.656 2.529 1 98.25 72 ASP B C 1
ATOM 3013 O O . ASP B 1 72 ? -15.875 25.359 2.848 1 98.25 72 ASP B O 1
ATOM 3017 N N . ALA B 1 73 ? -17.766 24.25 3.375 1 98.44 73 ALA B N 1
ATOM 3018 C CA . ALA B 1 73 ? -17.688 24.656 4.777 1 98.44 73 ALA B CA 1
ATOM 3019 C C . ALA B 1 73 ? -16.438 24.078 5.449 1 98.44 73 ALA B C 1
ATOM 3021 O O . ALA B 1 73 ? -15.797 24.75 6.258 1 98.44 73 ALA B O 1
ATOM 3022 N N . SER B 1 74 ? -16.141 22.875 5.121 1 98.06 74 SER B N 1
ATOM 3023 C CA . SER B 1 74 ? -14.969 22.234 5.676 1 98.06 74 SER B CA 1
ATOM 3024 C C . SER B 1 74 ? -13.688 22.969 5.281 1 98.06 74 SER B C 1
ATOM 3026 O O . SER B 1 74 ? -12.852 23.266 6.133 1 98.06 74 SER B O 1
ATOM 3028 N N . ASP B 1 75 ? -13.578 23.281 4.035 1 98.25 75 ASP B N 1
ATOM 3029 C CA . ASP B 1 75 ? -12.398 23.984 3.537 1 98.25 75 ASP B CA 1
ATOM 3030 C C . ASP B 1 75 ? -12.297 25.391 4.141 1 98.25 75 ASP B C 1
ATOM 3032 O O . ASP B 1 75 ? -11.219 25.812 4.574 1 98.25 75 ASP B O 1
ATOM 3036 N N . LYS B 1 76 ? -13.422 26.078 4.137 1 98.56 76 LYS B N 1
ATOM 3037 C CA . LYS B 1 76 ? -13.461 27.438 4.652 1 98.56 76 LYS B CA 1
ATOM 3038 C C . LYS B 1 76 ? -13.109 27.469 6.137 1 98.56 76 LYS B C 1
ATOM 3040 O O . LYS B 1 76 ? -12.414 28.391 6.59 1 98.56 76 LYS B O 1
ATOM 3045 N N . LEU B 1 77 ? -13.594 26.516 6.871 1 97.94 77 LEU B N 1
ATOM 3046 C CA . LEU B 1 77 ? -13.273 26.469 8.297 1 97.94 77 LEU B CA 1
ATOM 3047 C C . LEU B 1 77 ? -11.773 26.281 8.508 1 97.94 77 LEU B C 1
ATOM 3049 O O . LEU B 1 77 ? -11.172 26.953 9.344 1 97.94 77 LEU B O 1
ATOM 3053 N N . ALA B 1 78 ? -11.188 25.328 7.777 1 97.75 78 ALA B N 1
ATOM 3054 C CA . ALA B 1 78 ? -9.75 25.109 7.879 1 97.75 78 ALA B CA 1
ATOM 3055 C C . ALA B 1 78 ? -8.977 26.406 7.586 1 97.75 78 ALA B C 1
ATOM 3057 O O . ALA B 1 78 ? -8.016 26.734 8.289 1 97.75 78 ALA B O 1
ATOM 3058 N N . VAL B 1 79 ? -9.406 27.125 6.613 1 98.44 79 VAL B N 1
ATOM 3059 C CA . VAL B 1 79 ? -8.75 28.359 6.219 1 98.44 79 VAL B CA 1
ATOM 3060 C C . VAL B 1 79 ? -8.977 29.438 7.281 1 98.44 79 VAL B C 1
ATOM 3062 O O . VAL B 1 79 ? -8.055 30.172 7.633 1 98.44 79 VAL B O 1
ATOM 3065 N N . ASN B 1 80 ? -10.234 29.5 7.809 1 98.06 80 ASN B N 1
ATOM 3066 C CA . ASN B 1 80 ? -10.508 30.453 8.875 1 98.06 80 ASN B CA 1
ATOM 3067 C C . ASN B 1 80 ? -9.57 30.266 10.062 1 98.06 80 ASN B C 1
ATOM 3069 O O . ASN B 1 80 ? -9.031 31.234 10.602 1 98.06 80 ASN B O 1
ATOM 3073 N N . ILE B 1 81 ? -9.406 29.047 10.43 1 96.5 81 ILE B N 1
ATOM 3074 C CA . ILE B 1 81 ? -8.523 28.719 11.547 1 96.5 81 ILE B CA 1
ATOM 3075 C C . ILE B 1 81 ? -7.078 29.078 11.18 1 96.5 81 ILE B C 1
ATOM 3077 O O . ILE B 1 81 ? -6.355 29.672 11.984 1 96.5 81 ILE B O 1
ATOM 3081 N N . GLY B 1 82 ? -6.703 28.766 9.953 1 97.31 82 GLY B N 1
ATOM 3082 C CA . GLY B 1 82 ? -5.375 29.109 9.484 1 97.31 82 GLY B CA 1
ATOM 3083 C C . GLY B 1 82 ? -5.109 30.609 9.516 1 97.31 82 GLY B C 1
ATOM 3084 O O . GLY B 1 82 ? -4.023 31.047 9.906 1 97.31 82 GLY B O 1
ATOM 3085 N N . VAL B 1 83 ? -6.059 31.406 9.117 1 97.69 83 VAL B N 1
ATOM 3086 C CA . VAL B 1 83 ? -5.934 32.844 9.102 1 97.69 83 VAL B CA 1
ATOM 3087 C C . VAL B 1 83 ? -5.734 33.375 10.523 1 97.69 83 VAL B C 1
ATOM 3089 O O . VAL B 1 83 ? -4.902 34.25 10.758 1 97.69 83 VAL B O 1
ATOM 3092 N N . GLU B 1 84 ? -6.492 32.812 11.453 1 95.88 84 GLU B N 1
ATOM 3093 C CA . GLU B 1 84 ? -6.348 33.219 12.852 1 95.88 84 GLU B CA 1
ATOM 3094 C C . GLU B 1 84 ? -4.957 32.906 13.383 1 95.88 84 GLU B C 1
ATOM 3096 O O . GLU B 1 84 ? -4.352 33.719 14.094 1 95.88 84 GLU B O 1
ATOM 3101 N N . ILE B 1 85 ? -4.512 31.766 13.023 1 96.5 85 ILE B N 1
ATOM 3102 C CA . ILE B 1 85 ? -3.195 31.312 13.469 1 96.5 85 ILE B CA 1
ATOM 3103 C C . ILE B 1 85 ? -2.115 32.219 12.867 1 96.5 85 ILE B C 1
ATOM 3105 O O . ILE B 1 85 ? -1.146 32.562 13.547 1 96.5 85 ILE B O 1
ATOM 3109 N N . LEU B 1 86 ? -2.273 32.625 11.656 1 97.75 86 LEU B N 1
ATOM 3110 C CA . LEU B 1 86 ? -1.291 33.438 10.938 1 97.75 86 LEU B CA 1
ATOM 3111 C C . LEU B 1 86 ? -1.159 34.812 11.562 1 97.75 86 LEU B C 1
ATOM 3113 O O . LEU B 1 86 ? -0.153 35.5 11.359 1 97.75 86 LEU B O 1
ATOM 3117 N N . LYS B 1 87 ? -2.141 35.25 12.328 1 96.75 87 LYS B N 1
ATOM 3118 C CA . LYS B 1 87 ? -2.047 36.531 13.047 1 96.75 87 LYS B CA 1
ATOM 3119 C C . LYS B 1 87 ? -1.045 36.438 14.195 1 96.75 87 LYS B C 1
ATOM 3121 O O . LYS B 1 87 ? -0.564 37.469 14.688 1 96.75 87 LYS B O 1
ATOM 3126 N N . LEU B 1 88 ? -0.732 35.219 14.555 1 96.38 88 LEU B N 1
ATOM 3127 C CA . LEU B 1 88 ? 0.062 35 15.758 1 96.38 88 LEU B CA 1
ATOM 3128 C C . LEU B 1 88 ? 1.462 34.531 15.414 1 96.38 88 LEU B C 1
ATOM 3130 O O . LEU B 1 88 ? 2.398 34.688 16.203 1 96.38 88 LEU B O 1
ATOM 3134 N N . VAL B 1 89 ? 1.645 33.875 14.297 1 97.25 89 VAL B N 1
ATOM 3135 C CA . VAL B 1 89 ? 2.951 33.312 13.93 1 97.25 89 VAL B CA 1
ATOM 3136 C C . VAL B 1 89 ? 3.566 34.156 12.82 1 97.25 89 VAL B C 1
ATOM 3138 O O . VAL B 1 89 ? 2.863 34.625 11.914 1 97.25 89 VAL B O 1
ATOM 3141 N N . PRO B 1 90 ? 4.836 34.375 12.852 1 97.81 90 PRO B N 1
ATOM 3142 C CA . PRO B 1 90 ? 5.477 35.219 11.82 1 97.81 90 PRO B CA 1
ATOM 3143 C C . PRO B 1 90 ? 5.699 34.438 10.516 1 97.81 90 PRO B C 1
ATOM 3145 O O . PRO B 1 90 ? 5.891 35.062 9.461 1 97.81 90 PRO B O 1
ATOM 3148 N N . GLY B 1 91 ? 5.703 33.156 10.539 1 98.12 91 GLY B N 1
ATOM 3149 C CA . GLY B 1 91 ? 6.043 32.344 9.383 1 98.12 91 GLY B CA 1
ATOM 3150 C C . GLY B 1 91 ? 4.824 31.844 8.625 1 98.12 91 GLY B C 1
ATOM 3151 O O . GLY B 1 91 ? 4.004 32.625 8.172 1 98.12 91 GLY B O 1
ATOM 3152 N N . ARG B 1 92 ? 4.664 30.516 8.617 1 98.44 92 ARG B N 1
ATOM 3153 C CA . ARG B 1 92 ? 3.701 29.922 7.695 1 98.44 92 ARG B CA 1
ATOM 3154 C C . ARG B 1 92 ? 2.736 29 8.43 1 98.44 92 ARG B C 1
ATOM 3156 O O . ARG B 1 92 ? 3.002 28.594 9.562 1 98.44 92 ARG B O 1
ATOM 3163 N N . ILE B 1 93 ? 1.599 28.719 7.793 1 98.38 93 ILE B N 1
ATOM 3164 C CA . ILE B 1 93 ? 0.633 27.75 8.281 1 98.38 93 ILE B CA 1
ATOM 3165 C C . ILE B 1 93 ? 0.49 26.609 7.262 1 98.38 93 ILE B C 1
ATOM 3167 O O . ILE B 1 93 ? 0.406 26.859 6.059 1 98.38 93 ILE B O 1
ATOM 3171 N N . SER B 1 94 ? 0.583 25.359 7.73 1 98.62 94 SER B N 1
ATOM 3172 C CA . SER B 1 94 ? 0.278 24.203 6.895 1 98.62 94 SER B CA 1
ATOM 3173 C C . SER B 1 94 ? -1.195 23.812 6.996 1 98.62 94 SER B C 1
ATOM 3175 O O . SER B 1 94 ? -1.691 23.516 8.086 1 98.62 94 SER B O 1
ATOM 3177 N N . THR B 1 95 ? -1.875 23.812 5.914 1 98.44 95 THR B N 1
ATOM 3178 C CA . THR B 1 95 ? -3.262 23.375 5.828 1 98.44 95 THR B CA 1
ATOM 3179 C C . THR B 1 95 ? -3.375 22.125 4.957 1 98.44 95 THR B C 1
ATOM 3181 O O . THR B 1 95 ? -2.881 22.094 3.828 1 98.44 95 THR B O 1
ATOM 3184 N N . GLU B 1 96 ? -4.023 21.094 5.492 1 98.12 96 GLU B N 1
ATOM 3185 C CA . GLU B 1 96 ? -3.949 19.781 4.879 1 98.12 96 GLU B CA 1
ATOM 3186 C C . GLU B 1 96 ? -5.129 19.531 3.941 1 98.12 96 GLU B C 1
ATOM 3188 O O . GLU B 1 96 ? -6.273 19.844 4.281 1 98.12 96 GLU B O 1
ATOM 3193 N N . VAL B 1 97 ? -4.832 19.078 2.756 1 98.25 97 VAL B N 1
ATOM 3194 C CA . VAL B 1 97 ? -5.824 18.609 1.799 1 98.25 97 VAL B CA 1
ATOM 3195 C C . VAL B 1 97 ? -6.52 17.359 2.352 1 98.25 97 VAL B C 1
ATOM 3197 O O . VAL B 1 97 ? -5.891 16.531 3.02 1 98.25 97 VAL B O 1
ATOM 3200 N N . ASP B 1 98 ? -7.836 17.234 2.037 1 97.94 98 ASP B N 1
ATOM 3201 C CA . ASP B 1 98 ? -8.648 16.094 2.461 1 97.94 98 ASP B CA 1
ATOM 3202 C C . ASP B 1 98 ? -7.945 14.773 2.156 1 97.94 98 ASP B C 1
ATOM 3204 O O . ASP B 1 98 ? -7.598 14.5 1.005 1 97.94 98 ASP B O 1
ATOM 3208 N N . ALA B 1 99 ? -7.848 13.93 3.205 1 98.19 99 ALA B N 1
ATOM 3209 C CA . ALA B 1 99 ? -7.098 12.68 3.088 1 98.19 99 ALA B CA 1
ATOM 3210 C C . ALA B 1 99 ? -7.766 11.727 2.096 1 98.19 99 ALA B C 1
ATOM 3212 O O . ALA B 1 99 ? -7.109 10.859 1.517 1 98.19 99 ALA B O 1
ATOM 3213 N N . ARG B 1 100 ? -9.078 11.898 1.8 1 98.5 100 ARG B N 1
ATOM 3214 C CA . ARG B 1 100 ? -9.805 11.055 0.857 1 98.5 100 ARG B CA 1
ATOM 3215 C C . ARG B 1 100 ? -9.273 11.234 -0.562 1 98.5 100 ARG B C 1
ATOM 3217 O O . ARG B 1 100 ? -9.523 10.406 -1.435 1 98.5 100 ARG B O 1
ATOM 3224 N N . LEU B 1 101 ? -8.461 12.289 -0.804 1 98.75 101 LEU B N 1
ATOM 3225 C CA . LEU B 1 101 ? -7.922 12.609 -2.121 1 98.75 101 LEU B CA 1
ATOM 3226 C C . LEU B 1 101 ? -6.48 12.125 -2.252 1 98.75 101 LEU B C 1
ATOM 3228 O O . LEU B 1 101 ? -5.836 12.359 -3.279 1 98.75 101 LEU B O 1
ATOM 3232 N N . SER B 1 102 ? -5.957 11.398 -1.261 1 98.81 102 SER B N 1
ATOM 3233 C CA . SER B 1 102 ? -4.543 11.062 -1.147 1 98.81 102 SER B CA 1
ATOM 3234 C C . SER B 1 102 ? -4.062 10.266 -2.355 1 98.81 102 SER B C 1
ATOM 3236 O O . SER B 1 102 ? -2.863 10.203 -2.627 1 98.81 102 SER B O 1
ATOM 3238 N N . PHE B 1 103 ? -4.984 9.641 -3.105 1 98.88 103 PHE B N 1
ATOM 3239 C CA . PHE B 1 103 ? -4.586 8.812 -4.234 1 98.88 103 PHE B CA 1
ATOM 3240 C C . PHE B 1 103 ? -5.047 9.43 -5.551 1 98.88 103 PHE B C 1
ATOM 3242 O O . PHE B 1 103 ? -5.047 8.758 -6.586 1 98.88 103 PHE B O 1
ATOM 3249 N N . ASP B 1 104 ? -5.457 10.672 -5.535 1 98.81 104 ASP B N 1
ATOM 3250 C CA . ASP B 1 104 ? -5.938 11.391 -6.711 1 98.81 104 ASP B CA 1
ATOM 3251 C C . ASP B 1 104 ? -5.141 12.672 -6.934 1 98.81 104 ASP B C 1
ATOM 3253 O O . ASP B 1 104 ? -5.457 13.719 -6.363 1 98.81 104 ASP B O 1
ATOM 3257 N N . LYS B 1 105 ? -4.164 12.555 -7.828 1 98.81 105 LYS B N 1
ATOM 3258 C CA . LYS B 1 105 ? -3.268 13.672 -8.086 1 98.81 105 LYS B CA 1
ATOM 3259 C C . LYS B 1 105 ? -4.051 14.922 -8.5 1 98.81 105 LYS B C 1
ATOM 3261 O O . LYS B 1 105 ? -3.887 15.984 -7.902 1 98.81 105 LYS B O 1
ATOM 3266 N N . GLU B 1 106 ? -4.941 14.789 -9.43 1 98.88 106 GLU B N 1
ATOM 3267 C CA . GLU B 1 106 ? -5.641 15.93 -10.016 1 98.88 106 GLU B CA 1
ATOM 3268 C C . GLU B 1 106 ? -6.57 16.578 -8.992 1 98.88 106 GLU B C 1
ATOM 3270 O O . GLU B 1 106 ? -6.625 17.812 -8.891 1 98.88 106 GLU B O 1
ATOM 3275 N N . GLN B 1 107 ? -7.273 15.758 -8.266 1 98.81 107 GLN B N 1
ATOM 3276 C CA . GLN B 1 107 ? -8.195 16.328 -7.285 1 98.81 107 GLN B CA 1
ATOM 3277 C C . GLN B 1 107 ? -7.438 16.953 -6.113 1 98.81 107 GLN B C 1
ATOM 3279 O O . GLN B 1 107 ? -7.906 17.906 -5.504 1 98.81 107 GLN B O 1
ATOM 3284 N N . SER B 1 108 ? -6.27 16.406 -5.773 1 98.88 108 SER B N 1
ATOM 3285 C CA . SER B 1 108 ? -5.426 17.031 -4.758 1 98.88 108 SER B CA 1
ATOM 3286 C C . SER B 1 108 ? -4.992 18.422 -5.191 1 98.88 108 SER B C 1
ATOM 3288 O O . SER B 1 108 ? -5.02 19.359 -4.391 1 98.88 108 SER B O 1
ATOM 3290 N N . ILE B 1 109 ? -4.602 18.547 -6.453 1 98.94 109 ILE B N 1
ATOM 3291 C CA . ILE B 1 109 ? -4.172 19.828 -6.996 1 98.94 109 ILE B CA 1
ATOM 3292 C C . ILE B 1 109 ? -5.34 20.812 -6.984 1 98.94 109 ILE B C 1
ATOM 3294 O O . ILE B 1 109 ? -5.191 21.969 -6.566 1 98.94 109 ILE B O 1
ATOM 3298 N N . ALA B 1 110 ? -6.492 20.328 -7.418 1 98.88 110 ALA B N 1
ATOM 3299 C CA . ALA B 1 110 ? -7.676 21.188 -7.445 1 98.88 110 ALA B CA 1
ATOM 3300 C C . ALA B 1 110 ? -8.023 21.688 -6.047 1 98.88 110 ALA B C 1
ATOM 3302 O O . ALA B 1 110 ? -8.359 22.859 -5.871 1 98.88 110 ALA B O 1
ATOM 3303 N N . LYS B 1 111 ? -7.98 20.797 -5.098 1 98.75 111 LYS B N 1
ATOM 3304 C CA . LYS B 1 111 ? -8.266 21.172 -3.715 1 98.75 111 LYS B CA 1
ATOM 3305 C C . LYS B 1 111 ? -7.238 22.172 -3.195 1 98.75 111 LYS B C 1
ATOM 3307 O O . LYS B 1 111 ? -7.582 23.109 -2.477 1 98.75 111 LYS B O 1
ATOM 3312 N N . ALA B 1 112 ? -5.98 21.953 -3.531 1 98.88 112 ALA B N 1
ATOM 3313 C CA . ALA B 1 112 ? -4.922 22.891 -3.15 1 98.88 112 ALA B CA 1
ATOM 3314 C C . ALA B 1 112 ? -5.195 24.281 -3.699 1 98.88 112 ALA B C 1
ATOM 3316 O O . ALA B 1 112 ? -5.074 25.281 -2.979 1 98.88 112 ALA B O 1
ATOM 3317 N N . HIS B 1 113 ? -5.547 24.375 -4.949 1 98.88 113 HIS B N 1
ATOM 3318 C CA . HIS B 1 113 ? -5.875 25.656 -5.574 1 98.88 113 HIS B CA 1
ATOM 3319 C C . HIS B 1 113 ? -7.027 26.344 -4.852 1 98.88 113 HIS B C 1
ATOM 3321 O O . HIS B 1 113 ? -7.004 27.547 -4.648 1 98.88 113 HIS B O 1
ATOM 3327 N N . LYS B 1 114 ? -8 25.547 -4.508 1 98.75 114 LYS B N 1
ATOM 3328 C CA . LYS B 1 114 ? -9.148 26.094 -3.787 1 98.75 114 LYS B CA 1
ATOM 3329 C C . LYS B 1 114 ? -8.719 26.688 -2.445 1 98.75 114 LYS B C 1
ATOM 3331 O O . LYS B 1 114 ? -9.117 27.797 -2.092 1 98.75 114 LYS B O 1
ATOM 3336 N N . LEU B 1 115 ? -7.941 25.984 -1.688 1 98.81 115 LEU B N 1
ATOM 3337 C CA . LEU B 1 115 ? -7.473 26.438 -0.387 1 98.81 115 LEU B CA 1
ATOM 3338 C C . LEU B 1 115 ? -6.668 27.734 -0.529 1 98.81 115 LEU B C 1
ATOM 3340 O O . LEU B 1 115 ? -6.871 28.688 0.227 1 98.81 115 LEU B O 1
ATOM 3344 N N . VAL B 1 116 ? -5.762 27.75 -1.503 1 98.88 116 VAL B N 1
ATOM 3345 C CA . VAL B 1 116 ? -4.934 28.938 -1.731 1 98.88 116 VAL B CA 1
ATOM 3346 C C . VAL B 1 116 ? -5.816 30.125 -2.08 1 98.88 116 VAL B C 1
ATOM 3348 O O . VAL B 1 116 ? -5.59 31.25 -1.6 1 98.88 116 VAL B O 1
ATOM 3351 N N . ARG B 1 117 ? -6.82 29.891 -2.912 1 98.69 117 ARG B N 1
ATOM 3352 C CA . ARG B 1 117 ? -7.754 30.953 -3.277 1 98.69 117 ARG B CA 1
ATOM 3353 C C . ARG B 1 117 ? -8.484 31.484 -2.051 1 98.69 117 ARG B C 1
ATOM 3355 O O . ARG B 1 117 ? -8.641 32.688 -1.894 1 98.69 117 ARG B O 1
ATOM 3362 N N . LEU B 1 118 ? -8.945 30.609 -1.206 1 98.75 118 LEU B N 1
ATOM 3363 C CA . LEU B 1 118 ? -9.656 31.016 0.005 1 98.75 118 LEU B CA 1
ATOM 3364 C C . LEU B 1 118 ? -8.758 31.859 0.906 1 98.75 118 LEU B C 1
ATOM 3366 O O . LEU B 1 118 ? -9.203 32.844 1.486 1 98.75 118 LEU B O 1
ATOM 3370 N N . TYR B 1 119 ? -7.516 31.484 1.045 1 98.88 119 TYR B N 1
ATOM 3371 C CA . TYR B 1 119 ? -6.566 32.281 1.809 1 98.88 119 TYR B CA 1
ATOM 3372 C C . TYR B 1 119 ? -6.375 33.656 1.173 1 98.88 119 TYR B C 1
ATOM 3374 O O . TYR B 1 119 ? -6.348 34.656 1.872 1 98.88 119 TYR B O 1
ATOM 3382 N N . GLN B 1 120 ? -6.219 33.625 -0.155 1 98.69 120 GLN B N 1
ATOM 3383 C CA . GLN B 1 120 ? -6.035 34.875 -0.878 1 98.69 120 GLN B CA 1
ATOM 3384 C C . GLN B 1 120 ? -7.223 35.812 -0.662 1 98.69 120 GLN B C 1
ATOM 3386 O O . GLN B 1 120 ? -7.039 37.031 -0.46 1 98.69 120 GLN B O 1
ATOM 3391 N N . GLU B 1 121 ? -8.359 35.281 -0.695 1 98.31 121 GLU B N 1
ATOM 3392 C CA . GLU B 1 121 ? -9.57 36.062 -0.473 1 98.31 121 GLU B CA 1
ATOM 3393 C C . GLU B 1 121 ? -9.609 36.656 0.938 1 98.31 121 GLU B C 1
ATOM 3395 O O . GLU B 1 121 ? -10.25 37.656 1.179 1 98.31 121 GLU B O 1
ATOM 3400 N N . ALA B 1 122 ? -8.945 36 1.811 1 98.31 122 ALA B N 1
ATOM 3401 C CA . ALA B 1 122 ? -8.875 36.469 3.193 1 98.31 122 ALA B CA 1
ATOM 3402 C C . ALA B 1 122 ? -7.684 37.406 3.4 1 98.31 122 ALA B C 1
ATOM 3404 O O . ALA B 1 122 ? -7.383 37.781 4.531 1 98.31 122 ALA B O 1
ATOM 3405 N N . GLY B 1 123 ? -6.91 37.656 2.387 1 98.38 123 GLY B N 1
ATOM 3406 C CA . GLY B 1 123 ? -5.828 38.625 2.432 1 98.38 123 GLY B CA 1
ATOM 3407 C C . GLY B 1 123 ? -4.48 38 2.756 1 98.38 123 GLY B C 1
ATOM 3408 O O . GLY B 1 123 ? -3.547 38.719 3.152 1 98.38 123 GLY B O 1
ATOM 3409 N N . VAL B 1 124 ? -4.383 36.719 2.619 1 98.62 124 VAL B N 1
ATOM 3410 C CA . VAL B 1 124 ? -3.139 36.031 2.93 1 98.62 124 VAL B CA 1
ATOM 3411 C C . VAL B 1 124 ? -2.445 35.625 1.636 1 98.62 124 VAL B C 1
ATOM 3413 O O . VAL B 1 124 ? -3.041 34.938 0.794 1 98.62 124 VAL B O 1
ATOM 3416 N N . ASP B 1 125 ? -1.238 36.031 1.475 1 98.19 125 ASP B N 1
ATOM 3417 C CA . ASP B 1 125 ? -0.445 35.656 0.308 1 98.19 125 ASP B CA 1
ATOM 3418 C C . ASP B 1 125 ? -0.024 34.188 0.378 1 98.19 125 ASP B C 1
ATOM 3420 O O . ASP B 1 125 ? 0.246 33.656 1.461 1 98.19 125 ASP B O 1
ATOM 3424 N N . LYS B 1 126 ? 0.095 33.531 -0.771 1 98.06 126 LYS B N 1
ATOM 3425 C CA . LYS B 1 126 ? 0.426 32.094 -0.824 1 98.06 126 LYS B CA 1
ATOM 3426 C C . LYS B 1 126 ? 1.804 31.828 -0.224 1 98.06 126 LYS B C 1
ATOM 3428 O O . LYS B 1 126 ? 2.109 30.703 0.166 1 98.06 126 LYS B O 1
ATOM 3433 N N . SER B 1 127 ? 2.641 32.812 -0.131 1 98.31 127 SER B N 1
ATOM 3434 C CA . SER B 1 127 ? 3.973 32.656 0.444 1 98.31 127 SER B CA 1
ATOM 3435 C C . SER B 1 127 ? 3.895 32.344 1.932 1 98.31 127 SER B C 1
ATOM 3437 O O . SER B 1 127 ? 4.879 31.891 2.529 1 98.31 127 SER B O 1
ATOM 3439 N N . ARG B 1 128 ? 2.762 32.5 2.596 1 98.5 128 ARG B N 1
ATOM 3440 C CA . ARG B 1 128 ? 2.58 32.25 4.02 1 98.5 128 ARG B CA 1
ATOM 3441 C C . ARG B 1 128 ? 1.868 30.922 4.238 1 98.5 128 ARG B C 1
ATOM 3443 O O . ARG B 1 128 ? 1.54 30.562 5.375 1 98.5 128 ARG B O 1
ATOM 3450 N N . ILE B 1 129 ? 1.639 30.203 3.096 1 98.38 129 ILE B N 1
ATOM 3451 C CA . ILE B 1 129 ? 0.822 29 3.156 1 98.38 129 ILE B CA 1
ATOM 3452 C C . ILE B 1 129 ? 1.641 27.797 2.684 1 98.38 129 ILE B C 1
ATOM 3454 O O . ILE B 1 129 ? 2.381 27.891 1.701 1 98.38 129 ILE B O 1
ATOM 3458 N N . LEU B 1 130 ? 1.545 26.703 3.418 1 98.81 130 LEU B N 1
ATOM 3459 C CA . LEU B 1 130 ? 1.965 25.406 2.932 1 98.81 130 LEU B CA 1
ATOM 3460 C C . LEU B 1 130 ? 0.763 24.484 2.742 1 98.81 130 LEU B C 1
ATOM 3462 O O . LEU B 1 130 ? -0.033 24.297 3.664 1 98.81 130 LEU B O 1
ATOM 3466 N N . ILE B 1 131 ? 0.609 23.984 1.558 1 98.94 131 ILE B N 1
ATOM 3467 C CA . ILE B 1 131 ? -0.396 22.953 1.31 1 98.94 131 ILE B CA 1
ATOM 3468 C C . ILE B 1 131 ? 0.142 21.594 1.746 1 98.94 131 ILE B C 1
ATOM 3470 O O . ILE B 1 131 ? 1.168 21.125 1.239 1 98.94 131 ILE B O 1
ATOM 3474 N N . LYS B 1 132 ? -0.523 21.016 2.705 1 98.88 132 LYS B N 1
ATOM 3475 C CA . LYS B 1 132 ? -0.099 19.75 3.273 1 98.88 132 LYS B CA 1
ATOM 3476 C C . LYS B 1 132 ? -0.761 18.578 2.551 1 98.88 132 LYS B C 1
ATOM 3478 O O . LYS B 1 132 ? -1.986 18.531 2.43 1 98.88 132 LYS B O 1
ATOM 3483 N N . LEU B 1 133 ? 0.03 17.672 2.014 1 98.88 133 LEU B N 1
ATOM 3484 C CA . LEU B 1 133 ? -0.417 16.516 1.256 1 98.88 133 LEU B CA 1
ATOM 3485 C C . LEU B 1 133 ? 0.2 15.234 1.811 1 98.88 133 LEU B C 1
ATOM 3487 O O . LEU B 1 133 ? 1.335 15.25 2.293 1 98.88 133 LEU B O 1
ATOM 3491 N N . ALA B 1 134 ? -0.574 14.102 1.743 1 98.88 134 ALA B N 1
ATOM 3492 C CA . ALA B 1 134 ? -0.006 12.805 2.115 1 98.88 134 ALA B CA 1
ATOM 3493 C C . ALA B 1 134 ? 1.095 12.391 1.144 1 98.88 134 ALA B C 1
ATOM 3495 O O . ALA B 1 134 ? 0.991 12.633 -0.061 1 98.88 134 ALA B O 1
ATOM 3496 N N . SER B 1 135 ? 2.123 11.711 1.668 1 98.94 135 SER B N 1
ATOM 3497 C CA . SER B 1 135 ? 3.264 11.32 0.845 1 98.94 135 SER B CA 1
ATOM 3498 C C . SER B 1 135 ? 3.002 10 0.127 1 98.94 135 SER B C 1
ATOM 3500 O O . SER B 1 135 ? 3.812 9.078 0.202 1 98.94 135 SER B O 1
ATOM 3502 N N . THR B 1 136 ? 1.858 9.82 -0.502 1 98.94 136 THR B N 1
ATOM 3503 C CA . THR B 1 136 ? 1.65 8.812 -1.538 1 98.94 136 THR B CA 1
ATOM 3504 C C . THR B 1 136 ? 2.326 9.234 -2.842 1 98.94 136 THR B C 1
ATOM 3506 O O . THR B 1 136 ? 2.75 10.383 -2.986 1 98.94 136 THR B O 1
ATOM 3509 N N . TRP B 1 137 ? 2.504 8.281 -3.76 1 98.94 137 TRP B N 1
ATOM 3510 C CA . TRP B 1 137 ? 3.055 8.664 -5.055 1 98.94 137 TRP B CA 1
ATOM 3511 C C . TRP B 1 137 ? 2.232 9.781 -5.691 1 98.94 137 TRP B C 1
ATOM 3513 O O . TRP B 1 137 ? 2.789 10.734 -6.234 1 98.94 137 TRP B O 1
ATOM 3523 N N . GLU B 1 138 ? 0.902 9.68 -5.594 1 98.94 138 GLU B N 1
ATOM 3524 C CA . GLU B 1 138 ? -0.005 10.672 -6.172 1 98.94 138 GLU B CA 1
ATOM 3525 C C . GLU B 1 138 ? 0.143 12.023 -5.488 1 98.94 138 GLU B C 1
ATOM 3527 O O . GLU B 1 138 ? 0.147 13.062 -6.152 1 98.94 138 GLU B O 1
ATOM 3532 N N . GLY B 1 139 ? 0.252 11.977 -4.141 1 98.94 139 GLY B N 1
ATOM 3533 C CA . GLY B 1 139 ? 0.486 13.219 -3.414 1 98.94 139 GLY B CA 1
ATOM 3534 C C . GLY B 1 139 ? 1.796 13.891 -3.783 1 98.94 139 GLY B C 1
ATOM 3535 O O . GLY B 1 139 ? 1.856 15.109 -3.92 1 98.94 139 GLY B O 1
ATOM 3536 N N . ILE B 1 140 ? 2.834 13.102 -3.965 1 98.94 140 ILE B N 1
ATOM 3537 C CA . ILE B 1 140 ? 4.152 13.609 -4.332 1 98.94 140 ILE B CA 1
ATOM 3538 C C . ILE B 1 140 ? 4.098 14.219 -5.73 1 98.94 140 ILE B C 1
ATOM 3540 O O . ILE B 1 140 ? 4.668 15.289 -5.973 1 98.94 140 ILE B O 1
ATOM 3544 N N . CYS B 1 141 ? 3.398 13.562 -6.602 1 98.94 141 CYS B N 1
ATOM 3545 C CA . CYS B 1 141 ? 3.234 14.094 -7.949 1 98.94 141 CYS B CA 1
ATOM 3546 C C . CYS B 1 141 ? 2.443 15.398 -7.926 1 98.94 141 CYS B C 1
ATOM 3548 O O . CYS B 1 141 ? 2.738 16.328 -8.688 1 98.94 141 CYS B O 1
ATOM 3550 N N . ALA B 1 142 ? 1.407 15.461 -7.113 1 98.94 142 ALA B N 1
ATOM 3551 C CA . ALA B 1 142 ? 0.656 16.703 -6.961 1 98.94 142 ALA B CA 1
ATOM 3552 C C . ALA B 1 142 ? 1.558 17.828 -6.465 1 98.94 142 ALA B C 1
ATOM 3554 O O . ALA B 1 142 ? 1.507 18.953 -6.984 1 98.94 142 ALA B O 1
ATOM 3555 N N . ALA B 1 143 ? 2.377 17.516 -5.496 1 98.94 143 ALA B N 1
ATOM 3556 C CA . ALA B 1 143 ? 3.293 18.5 -4.945 1 98.94 143 ALA B CA 1
ATOM 3557 C C . ALA B 1 143 ? 4.262 19.016 -6.012 1 98.94 143 ALA B C 1
ATOM 3559 O O . ALA B 1 143 ? 4.57 20.203 -6.062 1 98.94 143 ALA B O 1
ATOM 3560 N N . ARG B 1 144 ? 4.797 18.094 -6.82 1 98.88 144 ARG B N 1
ATOM 3561 C CA . ARG B 1 144 ? 5.703 18.469 -7.898 1 98.88 144 ARG B CA 1
ATOM 3562 C C . ARG B 1 144 ? 5.082 19.547 -8.781 1 98.88 144 ARG B C 1
ATOM 3564 O O . ARG B 1 144 ? 5.742 20.531 -9.125 1 98.88 144 ARG B O 1
ATOM 3571 N N . GLU B 1 145 ? 3.852 19.391 -9.133 1 98.88 145 GLU B N 1
ATOM 3572 C CA . GLU B 1 145 ? 3.16 20.344 -10 1 98.88 145 GLU B CA 1
ATOM 3573 C C . GLU B 1 145 ? 2.877 21.656 -9.273 1 98.88 145 GLU B C 1
ATOM 3575 O O . GLU B 1 145 ? 3.053 22.734 -9.836 1 98.88 145 GLU B O 1
ATOM 3580 N N . LEU B 1 146 ? 2.395 21.531 -8.055 1 98.94 146 LEU B N 1
ATOM 3581 C CA . LEU B 1 146 ? 2.053 22.719 -7.273 1 98.94 146 LEU B CA 1
ATOM 3582 C C . LEU B 1 146 ? 3.283 23.594 -7.031 1 98.94 146 LEU B C 1
ATOM 3584 O O . LEU B 1 146 ? 3.203 24.812 -7.098 1 98.94 146 LEU B O 1
ATOM 3588 N N . GLU B 1 147 ? 4.422 22.938 -6.77 1 98.88 147 GLU B N 1
ATOM 3589 C CA . GLU B 1 147 ? 5.66 23.672 -6.535 1 98.88 147 GLU B CA 1
ATOM 3590 C C . GLU B 1 147 ? 6.047 24.5 -7.762 1 98.88 147 GLU B C 1
ATOM 3592 O O . GLU B 1 147 ? 6.578 25.594 -7.629 1 98.88 147 GLU B O 1
ATOM 3597 N N . LYS B 1 148 ? 5.801 24.016 -8.938 1 98.62 148 LYS B N 1
ATOM 3598 C CA . LYS B 1 148 ? 6.082 24.734 -10.164 1 98.62 148 LYS B CA 1
ATOM 3599 C C . LYS B 1 148 ? 5.23 26 -10.266 1 98.62 148 LYS B C 1
ATOM 3601 O O . LYS B 1 148 ? 5.613 26.969 -10.93 1 98.62 148 LYS B O 1
ATOM 3606 N N . GLU B 1 149 ? 4.105 25.984 -9.586 1 98.44 149 GLU B N 1
ATOM 3607 C CA . GLU B 1 149 ? 3.188 27.125 -9.602 1 98.44 149 GLU B CA 1
ATOM 3608 C C . GLU B 1 149 ? 3.521 28.109 -8.484 1 98.44 149 GLU B C 1
ATOM 3610 O O . GLU B 1 149 ? 2.871 29.156 -8.359 1 98.44 149 GLU B O 1
ATOM 3615 N N . GLY B 1 150 ? 4.469 27.75 -7.695 1 98.5 150 GLY B N 1
ATOM 3616 C CA . GLY B 1 150 ? 4.828 28.594 -6.57 1 98.5 150 GLY B CA 1
ATOM 3617 C C . GLY B 1 150 ? 4.008 28.312 -5.324 1 98.5 150 GLY B C 1
ATOM 3618 O O . GLY B 1 150 ? 4.023 29.094 -4.371 1 98.5 150 GLY B O 1
ATOM 3619 N N . ILE B 1 151 ? 3.188 27.297 -5.363 1 98.88 151 ILE B N 1
ATOM 3620 C CA . ILE B 1 151 ? 2.467 26.844 -4.18 1 98.88 151 ILE B CA 1
ATOM 3621 C C . ILE B 1 151 ? 3.312 25.812 -3.416 1 98.88 151 ILE B C 1
ATOM 3623 O O . ILE B 1 151 ? 3.479 24.688 -3.863 1 98.88 151 ILE B O 1
ATOM 3627 N N . ASN B 1 152 ? 3.803 26.203 -2.281 1 98.88 152 ASN B N 1
ATOM 3628 C CA . ASN B 1 152 ? 4.707 25.344 -1.521 1 98.88 152 ASN B CA 1
ATOM 3629 C C . ASN B 1 152 ? 3.949 24.266 -0.746 1 98.88 152 ASN B C 1
ATOM 3631 O O . ASN B 1 152 ? 2.859 24.531 -0.231 1 98.88 152 ASN B O 1
ATOM 3635 N N . CYS B 1 153 ? 4.559 23.109 -0.681 1 98.94 153 CYS B N 1
ATOM 3636 C CA . CYS B 1 153 ? 3.861 21.969 -0.119 1 98.94 153 CYS B CA 1
ATOM 3637 C C . CYS B 1 153 ? 4.609 21.406 1.086 1 98.94 153 CYS B C 1
ATOM 3639 O O . CYS B 1 153 ? 5.836 21.516 1.164 1 98.94 153 CYS B O 1
ATOM 3641 N N . ASN B 1 154 ? 3.863 20.922 2.078 1 98.94 154 ASN B N 1
ATOM 3642 C CA . ASN B 1 154 ? 4.297 20.094 3.207 1 98.94 154 ASN B CA 1
ATOM 3643 C C . ASN B 1 154 ? 3.848 18.656 3.053 1 98.94 154 ASN B C 1
ATOM 3645 O O . ASN B 1 154 ? 2.672 18.328 3.246 1 98.94 154 ASN B O 1
ATOM 3649 N N . LEU B 1 155 ? 4.746 17.75 2.715 1 98.94 155 LEU B N 1
ATOM 3650 C CA . LEU B 1 155 ? 4.387 16.359 2.52 1 98.94 155 LEU B CA 1
ATOM 3651 C C . LEU B 1 155 ? 4.395 15.602 3.846 1 98.94 155 LEU B C 1
ATOM 3653 O O . LEU B 1 155 ? 5.445 15.438 4.469 1 98.94 155 LEU B O 1
ATOM 3657 N N . THR B 1 156 ? 3.227 15.141 4.254 1 98.88 156 THR B N 1
ATOM 3658 C CA . THR B 1 156 ? 2.994 14.516 5.551 1 98.88 156 THR B CA 1
ATOM 3659 C C . THR B 1 156 ? 2.746 13.016 5.398 1 98.88 156 THR B C 1
ATOM 3661 O O . THR B 1 156 ? 2.842 12.477 4.293 1 98.88 156 THR B O 1
ATOM 3664 N N . LEU B 1 157 ? 2.531 12.328 6.523 1 98.81 157 LEU B N 1
ATOM 3665 C CA . LEU B 1 157 ? 2.393 10.875 6.523 1 98.81 157 LEU B CA 1
ATOM 3666 C C . LEU B 1 157 ? 3.574 10.219 5.82 1 98.81 157 LEU B C 1
ATOM 3668 O O . LEU B 1 157 ? 3.387 9.414 4.906 1 98.81 157 LEU B O 1
ATOM 3672 N N . LEU B 1 158 ? 4.703 10.711 6.215 1 98.94 158 LEU B N 1
ATOM 3673 C CA . LEU B 1 158 ? 5.965 10.227 5.672 1 98.94 158 LEU B CA 1
ATOM 3674 C C . LEU B 1 158 ? 6.68 9.328 6.676 1 98.94 158 LEU B C 1
ATOM 3676 O O . LEU B 1 158 ? 6.977 9.75 7.793 1 98.94 158 LEU B O 1
ATOM 3680 N N . PHE B 1 159 ? 7.012 8.07 6.246 1 98.94 159 PHE B N 1
ATOM 3681 C CA . PHE B 1 159 ? 7.469 7.051 7.188 1 98.94 159 PHE B CA 1
ATOM 3682 C C . PHE B 1 159 ? 8.703 6.34 6.652 1 98.94 159 PHE B C 1
ATOM 3684 O O . PHE B 1 159 ? 9.375 5.609 7.391 1 98.94 159 PHE B O 1
ATOM 3691 N N . SER B 1 160 ? 9.055 6.551 5.348 1 98.81 160 SER B N 1
ATOM 3692 C CA . SER B 1 160 ? 10.141 5.758 4.781 1 98.81 160 SER B CA 1
ATOM 3693 C C . SER B 1 160 ? 11.109 6.633 3.998 1 98.81 160 SER B C 1
ATOM 3695 O O . SER B 1 160 ? 10.766 7.746 3.59 1 98.81 160 SER B O 1
ATOM 3697 N N . PHE B 1 161 ? 12.281 6.105 3.826 1 98.81 161 PHE B N 1
ATOM 3698 C CA . PHE B 1 161 ? 13.297 6.777 3.029 1 98.81 161 PHE B CA 1
ATOM 3699 C C . PHE B 1 161 ? 12.844 6.93 1.583 1 98.81 161 PHE B C 1
ATOM 3701 O O . PHE B 1 161 ? 13.141 7.934 0.934 1 98.81 161 PHE B O 1
ATOM 3708 N N . ALA B 1 162 ? 12.117 5.949 1.02 1 98.88 162 ALA B N 1
ATOM 3709 C CA . ALA B 1 162 ? 11.609 6.035 -0.348 1 98.88 162 ALA B CA 1
ATOM 3710 C C . ALA B 1 162 ? 10.695 7.246 -0.521 1 98.88 162 ALA B C 1
ATOM 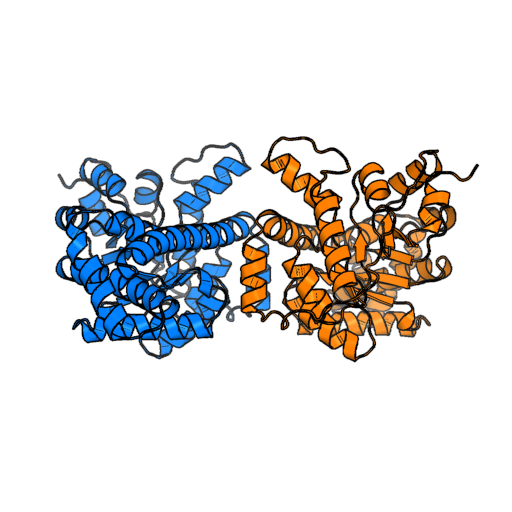3712 O O . ALA B 1 162 ? 10.797 7.969 -1.516 1 98.88 162 ALA B O 1
ATOM 3713 N N . GLN B 1 163 ? 9.828 7.445 0.408 1 98.94 163 GLN B N 1
ATOM 3714 C CA . GLN B 1 163 ? 8.969 8.625 0.373 1 98.94 163 GLN B CA 1
ATOM 3715 C C . GLN B 1 163 ? 9.797 9.906 0.41 1 98.94 163 GLN B C 1
ATOM 3717 O O . GLN B 1 163 ? 9.562 10.82 -0.384 1 98.94 163 GLN B O 1
ATOM 3722 N N . ALA B 1 164 ? 10.719 9.914 1.367 1 98.94 164 ALA B N 1
ATOM 3723 C CA . ALA B 1 164 ? 11.539 11.117 1.546 1 98.94 164 ALA B CA 1
ATOM 3724 C C . ALA B 1 164 ? 12.305 11.445 0.272 1 98.94 164 ALA B C 1
ATOM 3726 O O . ALA B 1 164 ? 12.32 12.602 -0.168 1 98.94 164 ALA B O 1
ATOM 3727 N N . ARG B 1 165 ? 12.938 10.438 -0.282 1 98.88 165 ARG B N 1
ATOM 3728 C CA . ARG B 1 165 ? 13.703 10.633 -1.509 1 98.88 165 ARG B CA 1
ATOM 3729 C C . ARG B 1 165 ? 12.812 11.164 -2.629 1 98.88 165 ARG B C 1
ATOM 3731 O O . ARG B 1 165 ? 13.172 12.133 -3.307 1 98.88 165 ARG B O 1
ATOM 3738 N N . ALA B 1 166 ? 11.664 10.562 -2.795 1 98.94 166 ALA B N 1
ATOM 3739 C CA . ALA B 1 166 ? 10.75 10.969 -3.859 1 98.94 166 ALA B CA 1
ATOM 3740 C C . ALA B 1 166 ? 10.273 12.406 -3.656 1 98.94 166 ALA B C 1
ATOM 3742 O O . ALA B 1 166 ? 10.102 13.148 -4.621 1 98.94 166 ALA B O 1
ATOM 3743 N N . CYS B 1 167 ? 10.023 12.789 -2.432 1 98.94 167 CYS B N 1
ATOM 3744 C CA . CYS B 1 167 ? 9.578 14.148 -2.133 1 98.94 167 CYS B CA 1
ATOM 3745 C C . CYS B 1 167 ? 10.648 15.172 -2.5 1 98.94 167 CYS B C 1
ATOM 3747 O O . CYS B 1 167 ? 10.344 16.203 -3.102 1 98.94 167 CYS B O 1
ATOM 3749 N N . ALA B 1 168 ? 11.891 14.883 -2.09 1 98.88 168 ALA B N 1
ATOM 3750 C CA . ALA B 1 168 ? 12.984 15.789 -2.426 1 98.88 168 ALA B CA 1
ATOM 3751 C C . ALA B 1 168 ? 13.148 15.914 -3.938 1 98.88 168 ALA B C 1
ATOM 3753 O O . ALA B 1 168 ? 13.328 17.016 -4.457 1 98.88 168 ALA B O 1
ATOM 3754 N N . GLU B 1 169 ? 13.062 14.82 -4.59 1 98.75 169 GLU B N 1
ATOM 3755 C CA . GLU B 1 169 ? 13.234 14.781 -6.039 1 98.75 169 GLU B CA 1
ATOM 3756 C C . GLU B 1 169 ? 12.094 15.516 -6.746 1 98.75 169 GLU B C 1
ATOM 3758 O O . GLU B 1 169 ? 12.273 16.016 -7.863 1 98.75 169 GLU B O 1
ATOM 3763 N N . ALA B 1 170 ? 10.945 15.609 -6.094 1 98.69 170 ALA B N 1
ATOM 3764 C CA . ALA B 1 170 ? 9.789 16.328 -6.625 1 98.69 170 ALA B CA 1
ATOM 3765 C C . ALA B 1 170 ? 9.898 17.828 -6.352 1 98.69 170 ALA B C 1
ATOM 3767 O O . ALA B 1 170 ? 9.094 18.609 -6.852 1 98.69 170 ALA B O 1
ATOM 3768 N N . GLY B 1 171 ? 10.844 18.203 -5.539 1 98.69 171 GLY B N 1
ATOM 3769 C CA . GLY B 1 171 ? 11.047 19.625 -5.242 1 98.69 171 GLY B CA 1
ATOM 3770 C C . GLY B 1 171 ? 10.125 20.141 -4.148 1 98.69 171 GLY B C 1
ATOM 3771 O O . GLY B 1 171 ? 9.844 21.328 -4.082 1 98.69 171 GLY B O 1
ATOM 3772 N N . ALA B 1 172 ? 9.617 19.25 -3.324 1 98.88 172 ALA B N 1
ATOM 3773 C CA . ALA B 1 172 ? 8.75 19.672 -2.229 1 98.88 172 ALA B CA 1
ATOM 3774 C C . ALA B 1 172 ? 9.461 20.688 -1.329 1 98.88 172 ALA B C 1
ATOM 3776 O O . ALA B 1 172 ? 10.656 20.531 -1.044 1 98.88 172 ALA B O 1
ATOM 3777 N N . TYR B 1 173 ? 8.742 21.656 -0.857 1 98.88 173 TYR B N 1
ATOM 3778 C CA . TYR B 1 173 ? 9.32 22.656 0.025 1 98.88 173 TYR B CA 1
ATOM 3779 C C . TYR B 1 173 ? 9.734 22.047 1.356 1 98.88 173 TYR B C 1
ATOM 3781 O O . TYR B 1 173 ? 10.82 22.328 1.86 1 98.88 173 TYR B O 1
ATOM 3789 N N . LEU B 1 174 ? 8.891 21.234 1.884 1 98.88 174 LEU B N 1
ATOM 3790 C CA . LEU B 1 174 ? 9.023 20.719 3.24 1 98.88 174 LEU B CA 1
ATOM 3791 C C . LEU B 1 174 ? 8.469 19.297 3.334 1 98.88 174 LEU B C 1
ATOM 3793 O O . LEU B 1 174 ? 7.48 18.969 2.678 1 98.88 174 LEU B O 1
ATOM 3797 N N . ILE B 1 175 ? 9.156 18.406 4.082 1 98.94 175 ILE B N 1
ATOM 3798 C CA . ILE B 1 175 ? 8.578 17.125 4.438 1 98.94 175 ILE B CA 1
ATOM 3799 C C . ILE B 1 175 ? 8.406 17.031 5.953 1 98.94 175 ILE B C 1
ATOM 3801 O O . ILE B 1 175 ? 9.156 17.656 6.703 1 98.94 175 ILE B O 1
ATOM 3805 N N . SER B 1 176 ? 7.445 16.188 6.336 1 98.88 176 SER B N 1
ATOM 3806 C CA . SER B 1 176 ? 7.188 15.938 7.75 1 98.88 176 SER B CA 1
ATOM 3807 C C . SER B 1 176 ? 7.305 14.453 8.078 1 98.88 176 SER B C 1
ATOM 3809 O O . SER B 1 176 ? 6.297 13.781 8.305 1 98.88 176 SER B O 1
ATOM 3811 N N . PRO B 1 177 ? 8.508 13.914 8.156 1 98.94 177 PRO B N 1
ATOM 3812 C CA . PRO B 1 177 ? 8.633 12.523 8.609 1 98.94 177 PRO B CA 1
ATOM 3813 C C . PRO B 1 177 ? 8.164 12.32 10.047 1 98.94 177 PRO B C 1
ATOM 3815 O O . PRO B 1 177 ? 8.484 13.125 10.922 1 98.94 177 PRO B O 1
ATOM 3818 N N . PHE B 1 178 ? 7.379 11.32 10.281 1 98.88 178 PHE B N 1
ATOM 3819 C CA . PHE B 1 178 ? 6.746 11.086 11.57 1 98.88 178 PHE B CA 1
ATOM 3820 C C . PHE B 1 178 ? 7.641 10.234 12.461 1 98.88 178 PHE B C 1
ATOM 3822 O O . PHE B 1 178 ? 7.984 9.102 12.109 1 98.88 178 PHE B O 1
ATOM 3829 N N . VAL B 1 179 ? 7.949 10.672 13.625 1 98.88 179 VAL B N 1
ATOM 3830 C CA . VAL B 1 179 ? 8.898 10.039 14.539 1 98.88 179 VAL B CA 1
ATOM 3831 C C . VAL B 1 179 ? 8.156 9.086 15.469 1 98.88 179 VAL B C 1
ATOM 3833 O O . VAL B 1 179 ? 8.461 7.891 15.516 1 98.88 179 VAL B O 1
ATOM 3836 N N . GLY B 1 180 ? 7.18 9.617 16.141 1 98.69 180 GLY B N 1
ATOM 3837 C CA . GLY B 1 180 ? 6.488 8.875 17.188 1 98.69 180 GLY B CA 1
ATOM 3838 C C . GLY B 1 180 ? 5.688 7.703 16.641 1 98.69 180 GLY B C 1
ATOM 3839 O O . GLY B 1 180 ? 5.621 6.648 17.281 1 98.69 180 GLY B O 1
ATOM 3840 N N . ARG B 1 181 ? 5.031 7.871 15.516 1 98.75 181 ARG B N 1
ATOM 3841 C CA . ARG B 1 181 ? 4.223 6.797 14.953 1 98.75 181 ARG B CA 1
ATOM 3842 C C . ARG B 1 181 ? 5.102 5.637 14.492 1 98.75 181 ARG B C 1
ATOM 3844 O O . ARG B 1 181 ? 4.695 4.477 14.57 1 98.75 181 ARG B O 1
ATOM 3851 N N . ILE B 1 182 ? 6.305 5.961 13.953 1 98.88 182 ILE B N 1
ATOM 3852 C CA . ILE B 1 182 ? 7.262 4.906 13.641 1 98.88 182 ILE B CA 1
ATOM 3853 C C . ILE B 1 182 ? 7.609 4.125 14.906 1 98.88 182 ILE B C 1
ATOM 3855 O O . ILE B 1 182 ? 7.586 2.895 14.906 1 98.88 182 ILE B O 1
ATOM 3859 N N . LEU B 1 183 ? 7.875 4.832 15.992 1 98.81 183 LEU B N 1
ATOM 3860 C CA . LEU B 1 183 ? 8.172 4.203 17.281 1 98.81 183 LEU B CA 1
ATOM 3861 C C . LEU B 1 183 ? 7.031 3.293 17.719 1 98.81 183 LEU B C 1
ATOM 3863 O O . LEU B 1 183 ? 7.262 2.158 18.141 1 98.81 183 LEU B O 1
ATOM 3867 N N . ASP B 1 184 ? 5.789 3.822 17.609 1 98.69 184 ASP B N 1
ATOM 3868 C CA . ASP B 1 184 ? 4.613 3.051 18 1 98.69 184 ASP B CA 1
ATOM 3869 C C . ASP B 1 184 ? 4.57 1.709 17.266 1 98.69 184 ASP B C 1
ATOM 3871 O O . ASP B 1 184 ? 4.293 0.674 17.875 1 98.69 184 ASP B O 1
ATOM 3875 N N . TRP B 1 185 ? 4.805 1.716 15.992 1 98.5 185 TRP B N 1
ATOM 3876 C CA . TRP B 1 185 ? 4.738 0.502 15.188 1 98.5 185 TRP B CA 1
ATOM 3877 C C . TRP B 1 185 ? 5.793 -0.507 15.633 1 98.5 185 TRP B C 1
ATOM 3879 O O . TRP B 1 185 ? 5.492 -1.688 15.82 1 98.5 185 TRP B O 1
ATOM 3889 N N . TYR B 1 186 ? 7.023 -0.073 15.773 1 98.56 186 TYR B N 1
ATOM 3890 C CA . TYR B 1 186 ? 8.117 -0.98 16.125 1 98.56 186 TYR B CA 1
ATOM 3891 C C . TYR B 1 186 ? 7.934 -1.541 17.531 1 98.56 186 TYR B C 1
ATOM 3893 O O . TYR B 1 186 ? 8.25 -2.705 17.781 1 98.56 186 TYR B O 1
ATOM 3901 N N . LYS B 1 187 ? 7.453 -0.679 18.469 1 98.38 187 LYS B N 1
ATOM 3902 C CA . LYS B 1 187 ? 7.172 -1.197 19.812 1 98.38 187 LYS B CA 1
ATOM 3903 C C . LYS B 1 187 ? 6.133 -2.316 19.75 1 98.38 187 LYS B C 1
ATOM 3905 O O . LYS B 1 187 ? 6.285 -3.342 20.422 1 98.38 187 LYS B O 1
ATOM 3910 N N . LYS B 1 188 ? 5.098 -2.111 19 1 96.81 188 LYS B N 1
ATOM 3911 C CA . LYS B 1 188 ? 4.051 -3.119 18.859 1 96.81 188 LYS B CA 1
ATOM 3912 C C . LYS B 1 188 ? 4.582 -4.375 18.172 1 96.81 188 LYS B C 1
ATOM 3914 O O . LYS B 1 188 ? 4.25 -5.492 18.562 1 96.81 188 LYS B O 1
ATOM 3919 N N . ASP B 1 189 ? 5.367 -4.176 17.172 1 96 189 ASP B N 1
ATOM 3920 C CA . ASP B 1 189 ? 5.859 -5.277 16.344 1 96 189 ASP B CA 1
ATOM 3921 C C . ASP B 1 189 ? 6.883 -6.113 17.109 1 96 189 ASP B C 1
ATOM 3923 O O . ASP B 1 189 ? 6.852 -7.348 17.062 1 96 189 ASP B O 1
ATOM 3927 N N . THR B 1 190 ? 7.793 -5.465 17.891 1 97.12 190 THR B N 1
ATOM 3928 C CA . THR B 1 190 ? 8.93 -6.164 18.484 1 97.12 190 THR B CA 1
ATOM 3929 C C . THR B 1 190 ? 8.672 -6.453 19.953 1 97.12 190 THR B C 1
ATOM 3931 O O . THR B 1 190 ? 9.344 -7.305 20.547 1 97.12 190 THR B O 1
ATOM 3934 N N . GLY B 1 191 ? 7.828 -5.684 20.578 1 96.81 191 GLY B N 1
ATOM 3935 C CA . GLY B 1 191 ? 7.613 -5.773 22.016 1 96.81 191 GLY B CA 1
ATOM 3936 C C . GLY B 1 191 ? 8.727 -5.145 22.828 1 96.81 191 GLY B C 1
ATOM 3937 O O . GLY B 1 191 ? 8.781 -5.316 24.047 1 96.81 191 GLY B O 1
ATOM 3938 N N . LYS B 1 192 ? 9.547 -4.406 22.156 1 97.31 192 LYS B N 1
ATOM 3939 C CA . LYS B 1 192 ? 10.711 -3.838 22.812 1 97.31 192 LYS B CA 1
ATOM 3940 C C . LYS B 1 192 ? 10.5 -2.355 23.125 1 97.31 192 LYS B C 1
ATOM 3942 O O . LYS B 1 192 ? 9.625 -1.716 22.531 1 97.31 192 LYS B O 1
ATOM 3947 N N . ASP B 1 193 ? 11.227 -1.916 24.094 1 96.75 193 ASP B N 1
ATOM 3948 C CA . ASP B 1 193 ? 11.352 -0.476 24.297 1 96.75 193 ASP B CA 1
ATOM 3949 C C . ASP B 1 193 ? 12.594 0.069 23.594 1 96.75 193 ASP B C 1
ATOM 3951 O O . ASP B 1 193 ? 13.523 -0.682 23.297 1 96.75 193 ASP B O 1
ATOM 3955 N N . TYR B 1 194 ? 12.508 1.341 23.312 1 97.81 194 TYR B N 1
ATOM 3956 C CA . TYR B 1 194 ? 13.609 1.992 22.609 1 97.81 194 TYR B CA 1
ATOM 3957 C C . TYR B 1 194 ? 14.055 3.254 23.344 1 97.81 194 TYR B C 1
ATOM 3959 O O . TYR B 1 194 ? 13.219 4.047 23.797 1 97.81 194 TYR B O 1
ATOM 3967 N N . ASP B 1 195 ? 15.328 3.395 23.562 1 97.25 195 ASP B N 1
ATOM 3968 C CA . ASP B 1 195 ? 15.797 4.684 24.062 1 97.25 195 ASP B CA 1
ATOM 3969 C C . ASP B 1 195 ? 15.805 5.73 22.953 1 97.25 195 ASP B C 1
ATOM 3971 O O . ASP B 1 195 ? 15.578 5.41 21.781 1 97.25 195 ASP B O 1
ATOM 3975 N N . ALA B 1 196 ? 16.062 6.965 23.266 1 95.81 196 ALA B N 1
ATOM 3976 C CA . ALA B 1 196 ? 15.898 8.078 22.344 1 95.81 196 ALA B CA 1
ATOM 3977 C C . ALA B 1 196 ? 16.844 7.957 21.156 1 95.81 196 ALA B C 1
ATOM 3979 O O . ALA B 1 196 ? 16.469 8.25 20.016 1 95.81 196 ALA B O 1
ATOM 3980 N N . VAL B 1 197 ? 18.078 7.512 21.359 1 96 197 VAL B N 1
ATOM 3981 C CA . VAL B 1 197 ? 19.109 7.453 20.328 1 96 197 VAL B CA 1
ATOM 3982 C C . VAL B 1 197 ? 18.766 6.352 19.328 1 96 197 VAL B C 1
ATOM 3984 O O . VAL B 1 197 ? 19 6.504 18.125 1 96 197 VAL B O 1
ATOM 3987 N N . ASN B 1 198 ? 18.219 5.246 19.844 1 97.62 198 ASN B N 1
ATOM 3988 C CA . ASN B 1 198 ? 17.922 4.086 19 1 97.62 198 ASN B CA 1
ATOM 3989 C C . ASN B 1 198 ? 16.453 4.043 18.609 1 97.62 198 ASN B C 1
ATOM 3991 O O . ASN B 1 198 ? 15.984 3.045 18.062 1 97.62 198 ASN B O 1
ATOM 3995 N N . ASP B 1 199 ? 15.781 5.105 18.969 1 98.62 199 ASP B N 1
ATOM 3996 C CA . ASP B 1 199 ? 14.398 5.234 18.531 1 98.62 199 ASP B CA 1
ATOM 3997 C C . ASP B 1 199 ? 14.289 5.156 17.016 1 98.62 199 ASP B C 1
ATOM 3999 O O . ASP B 1 199 ? 14.883 5.973 16.297 1 98.62 199 ASP B O 1
ATOM 4003 N N . PRO B 1 200 ? 13.516 4.176 16.484 1 98.81 200 PRO B N 1
ATOM 4004 C CA . PRO B 1 200 ? 13.484 4 15.031 1 98.81 200 PRO B CA 1
ATOM 4005 C C . PRO B 1 200 ? 12.984 5.242 14.297 1 98.81 200 PRO B C 1
ATOM 4007 O O . PRO B 1 200 ? 13.352 5.477 13.141 1 98.81 200 PRO B O 1
ATOM 4010 N N . GLY B 1 201 ? 12.094 6.02 14.906 1 98.88 201 GLY B N 1
ATOM 4011 C CA . GLY B 1 201 ? 11.703 7.289 14.312 1 98.88 201 GLY B CA 1
ATOM 4012 C C . GLY B 1 201 ? 12.836 8.289 14.234 1 98.88 201 GLY B C 1
ATOM 4013 O O . GLY B 1 201 ? 12.992 8.984 13.227 1 98.88 201 GLY B O 1
ATOM 4014 N N . VAL B 1 202 ? 13.633 8.375 15.289 1 98.88 202 VAL B N 1
ATOM 4015 C CA . VAL B 1 202 ? 14.789 9.258 15.32 1 98.88 202 VAL B CA 1
ATOM 4016 C C . VAL B 1 202 ? 15.805 8.812 14.266 1 98.88 202 VAL B C 1
ATOM 4018 O O . VAL B 1 202 ? 16.344 9.648 13.531 1 98.88 202 VAL B O 1
ATOM 4021 N N . VAL B 1 203 ? 16.062 7.52 14.172 1 98.88 203 VAL B N 1
ATOM 4022 C CA . VAL B 1 203 ? 17 6.961 13.195 1 98.88 203 VAL B CA 1
ATOM 4023 C C . VAL B 1 203 ? 16.531 7.312 11.781 1 98.88 203 VAL B C 1
ATOM 4025 O O . VAL B 1 203 ? 17.344 7.711 10.938 1 98.88 203 VAL B O 1
ATOM 4028 N N . SER B 1 204 ? 15.258 7.215 11.57 1 98.81 204 SER B N 1
ATOM 4029 C CA . SER B 1 204 ? 14.688 7.488 10.25 1 98.81 204 SER B CA 1
ATOM 4030 C C . SER B 1 204 ? 14.898 8.945 9.852 1 98.81 204 SER B C 1
ATOM 4032 O O . SER B 1 204 ? 15.391 9.234 8.766 1 98.81 204 SER B O 1
ATOM 4034 N N . VAL B 1 205 ? 14.531 9.867 10.719 1 98.88 205 VAL B N 1
ATOM 4035 C CA . VAL B 1 205 ? 14.641 11.289 10.414 1 98.88 205 VAL B CA 1
ATOM 4036 C C . VAL B 1 205 ? 16.109 11.672 10.25 1 98.88 205 VAL B C 1
ATOM 4038 O O . VAL B 1 205 ? 16.453 12.484 9.383 1 98.88 205 VAL B O 1
ATOM 4041 N N . THR B 1 206 ? 16.953 11.094 11.07 1 98.88 206 THR B N 1
ATOM 4042 C CA . THR B 1 206 ? 18.391 11.359 10.977 1 98.88 206 THR B CA 1
ATOM 4043 C C . THR B 1 206 ? 18.922 10.938 9.609 1 98.88 206 THR B C 1
ATOM 4045 O O . THR B 1 206 ? 19.656 11.688 8.977 1 98.88 206 THR B O 1
ATOM 4048 N N . GLU B 1 207 ? 18.547 9.766 9.203 1 98.69 207 GLU B N 1
ATOM 4049 C CA . GLU B 1 207 ? 18.984 9.273 7.898 1 98.69 207 GLU B CA 1
ATOM 4050 C C . GLU B 1 207 ? 18.5 10.172 6.77 1 98.69 207 GLU B C 1
ATOM 4052 O O . GLU B 1 207 ? 19.25 10.484 5.844 1 98.69 207 GLU B O 1
ATOM 4057 N N . ILE B 1 208 ? 17.266 10.594 6.816 1 98.88 208 ILE B N 1
ATOM 4058 C CA . ILE B 1 208 ? 16.656 11.438 5.797 1 98.88 208 ILE B CA 1
ATOM 4059 C C . ILE B 1 208 ? 17.375 12.789 5.758 1 98.88 208 ILE B C 1
ATOM 4061 O O . ILE B 1 208 ? 17.766 13.258 4.688 1 98.88 208 ILE B O 1
ATOM 4065 N N . TYR B 1 209 ? 17.531 13.383 6.938 1 98.81 209 TYR B N 1
ATOM 4066 C CA . TYR B 1 209 ? 18.203 14.68 7.043 1 98.81 209 TYR B CA 1
ATOM 4067 C C . TYR B 1 209 ? 19.594 14.625 6.434 1 98.81 209 TYR B C 1
ATOM 4069 O O . TYR B 1 209 ? 19.953 15.469 5.609 1 98.81 209 TYR B O 1
ATOM 4077 N N . ASN B 1 210 ? 20.344 13.609 6.828 1 98.56 210 ASN B N 1
ATOM 4078 C CA . ASN B 1 210 ? 21.703 13.477 6.336 1 98.56 210 ASN B CA 1
ATOM 4079 C C . ASN B 1 210 ? 21.734 13.289 4.82 1 98.56 210 ASN B C 1
ATOM 4081 O O . ASN B 1 210 ? 22.578 13.875 4.137 1 98.56 210 ASN B O 1
ATOM 4085 N N . TYR B 1 211 ? 20.875 12.492 4.32 1 98.44 211 TYR B N 1
ATOM 4086 C CA . TYR B 1 211 ? 20.812 12.273 2.879 1 98.44 211 TYR B CA 1
ATOM 4087 C C . TYR B 1 211 ? 20.516 13.578 2.146 1 98.44 211 TYR B C 1
ATOM 4089 O O . TYR B 1 211 ? 21.156 13.891 1.139 1 98.44 211 TYR B O 1
ATOM 4097 N N . TYR B 1 212 ? 19.484 14.336 2.629 1 98.56 212 TYR B N 1
ATOM 4098 C CA . TYR B 1 212 ? 19.094 15.594 1.988 1 98.56 212 TYR B CA 1
ATOM 4099 C C . TYR B 1 212 ? 20.266 16.562 1.953 1 98.56 212 TYR B C 1
ATOM 4101 O O . TYR B 1 212 ? 20.578 17.156 0.91 1 98.56 212 TYR B O 1
ATOM 4109 N N . LYS B 1 213 ? 20.938 16.719 3.078 1 98.31 213 LYS B N 1
ATOM 4110 C CA . LYS B 1 213 ? 22.047 17.656 3.172 1 98.31 213 LYS B CA 1
ATOM 4111 C C . LYS B 1 213 ? 23.234 17.203 2.332 1 98.31 213 LYS B C 1
ATOM 4113 O O . LYS B 1 213 ? 23.875 18 1.652 1 98.31 213 LYS B O 1
ATOM 4118 N N . GLN B 1 214 ? 23.469 15.906 2.377 1 97.94 214 GLN B N 1
ATOM 4119 C CA . GLN B 1 214 ? 24.578 15.344 1.632 1 97.94 214 GLN B CA 1
ATOM 4120 C C . GLN B 1 214 ? 24.391 15.516 0.129 1 97.94 214 GLN B C 1
ATOM 4122 O O . GLN B 1 214 ? 25.359 15.648 -0.619 1 97.94 214 GLN B O 1
ATOM 4127 N N . HIS B 1 215 ? 23.219 15.609 -0.298 1 98.12 215 HIS B N 1
ATOM 4128 C CA . HIS B 1 215 ? 22.984 15.633 -1.737 1 98.12 215 HIS B CA 1
ATOM 4129 C C . HIS B 1 215 ? 22.438 17 -2.184 1 98.12 215 HIS B C 1
ATOM 4131 O O . HIS B 1 215 ? 21.969 17.141 -3.314 1 98.12 215 HIS B O 1
ATOM 4137 N N . GLY B 1 216 ? 22.406 17.922 -1.331 1 97.31 216 GLY B N 1
ATOM 4138 C CA . GLY B 1 216 ? 22.141 19.312 -1.659 1 97.31 216 GLY B CA 1
ATOM 4139 C C . GLY B 1 216 ? 20.672 19.578 -1.935 1 97.31 216 GLY B C 1
ATOM 4140 O O . GLY B 1 216 ? 20.344 20.469 -2.729 1 97.31 216 GLY B O 1
ATOM 4141 N N . PHE B 1 217 ? 19.797 18.703 -1.408 1 97.88 217 PHE B N 1
ATOM 4142 C CA . PHE B 1 217 ? 18.375 18.984 -1.546 1 97.88 217 PHE B CA 1
ATOM 4143 C C . PHE B 1 217 ? 17.969 20.156 -0.672 1 97.88 217 PHE B C 1
ATOM 4145 O O . PHE B 1 217 ? 18.422 20.281 0.47 1 97.88 217 PHE B O 1
ATOM 4152 N N . ASN B 1 218 ? 17.172 21.031 -1.187 1 97.12 218 ASN B N 1
ATOM 4153 C CA . ASN B 1 218 ? 16.734 22.219 -0.473 1 97.12 218 ASN B CA 1
ATOM 4154 C C . ASN B 1 218 ? 15.484 21.969 0.36 1 97.12 218 ASN B C 1
ATOM 4156 O O . ASN B 1 218 ? 15.102 22.797 1.184 1 97.12 218 ASN B O 1
ATOM 4160 N N . THR B 1 219 ? 14.82 20.828 0.179 1 98.81 219 THR B N 1
ATOM 4161 C CA . THR B 1 219 ? 13.625 20.469 0.923 1 98.81 219 THR B CA 1
ATOM 4162 C C . THR B 1 219 ? 13.875 20.531 2.426 1 98.81 219 THR B C 1
ATOM 4164 O O . THR B 1 219 ? 14.852 19.953 2.92 1 98.81 219 THR B O 1
ATOM 4167 N N . VAL B 1 220 ? 13.016 21.219 3.15 1 98.88 220 VAL B N 1
ATOM 4168 C CA . VAL B 1 220 ? 13.117 21.359 4.598 1 98.88 220 VAL B CA 1
ATOM 4169 C C . VAL B 1 220 ? 12.68 20.062 5.277 1 98.88 220 VAL B C 1
ATOM 4171 O O . VAL B 1 220 ? 11.633 19.5 4.93 1 98.88 220 VAL B O 1
ATOM 4174 N N . VAL B 1 221 ? 13.461 19.531 6.191 1 98.94 221 VAL B N 1
ATOM 4175 C CA . VAL B 1 221 ? 13.086 18.375 6.98 1 98.94 221 VAL B CA 1
ATOM 4176 C C . VAL B 1 221 ? 12.492 18.812 8.312 1 98.94 221 VAL B C 1
ATOM 4178 O O . VAL B 1 221 ? 13.172 19.453 9.125 1 98.94 221 VAL B O 1
ATOM 4181 N N . MET B 1 222 ? 11.211 18.469 8.523 1 98.94 222 MET B N 1
ATOM 4182 C CA . MET B 1 222 ? 10.531 18.828 9.766 1 98.94 222 MET B CA 1
ATOM 4183 C C . MET B 1 222 ? 10.062 17.578 10.5 1 98.94 222 MET B C 1
ATOM 4185 O O . MET B 1 222 ? 9.016 17.016 10.172 1 98.94 222 MET B O 1
ATOM 4189 N N . GLY B 1 223 ? 10.875 17.172 11.477 1 98.88 223 GLY B N 1
ATOM 4190 C CA . GLY B 1 223 ? 10.391 16.078 12.297 1 98.88 223 GLY B CA 1
ATOM 4191 C C . GLY B 1 223 ? 9.023 16.344 12.898 1 98.88 223 GLY B C 1
ATOM 4192 O O . GLY B 1 223 ? 8.734 17.469 13.312 1 98.88 223 GLY B O 1
ATOM 4193 N N . ALA B 1 224 ? 8.18 15.305 12.953 1 98.75 224 ALA B N 1
ATOM 4194 C CA . ALA B 1 224 ? 6.797 15.469 13.383 1 98.75 224 ALA B CA 1
ATOM 4195 C C . ALA B 1 224 ? 6.332 14.273 14.203 1 98.75 224 ALA B C 1
ATOM 4197 O O . ALA B 1 224 ? 7.016 13.242 14.266 1 98.75 224 ALA B O 1
ATOM 4198 N N . SER B 1 225 ? 5.199 14.414 14.883 1 98.31 225 SER B N 1
ATOM 4199 C CA . SER B 1 225 ? 4.508 13.32 15.555 1 98.31 225 SER B CA 1
ATOM 4200 C C . SER B 1 225 ? 5.359 12.734 16.688 1 98.31 225 SER B C 1
ATOM 4202 O O . SER B 1 225 ? 5.602 11.523 16.719 1 98.31 225 SER B O 1
ATOM 4204 N N . PHE B 1 226 ? 5.734 13.539 17.594 1 98.75 226 PHE B N 1
ATOM 4205 C CA . PHE B 1 226 ? 6.598 13.125 18.688 1 98.75 226 PHE B CA 1
ATOM 4206 C C . PHE B 1 226 ? 5.781 12.492 19.812 1 98.75 226 PHE B C 1
ATOM 4208 O O . PHE B 1 226 ? 4.629 12.867 20.031 1 98.75 226 PHE B O 1
ATOM 4215 N N . ARG B 1 227 ? 6.453 11.602 20.594 1 98.25 227 ARG B N 1
ATOM 4216 C CA . ARG B 1 227 ? 5.844 10.953 21.75 1 98.25 227 ARG B CA 1
ATOM 4217 C C . ARG B 1 227 ? 6.484 11.438 23.047 1 98.25 227 ARG B C 1
ATOM 4219 O O . ARG B 1 227 ? 5.875 11.344 24.109 1 98.25 227 ARG B O 1
ATOM 4226 N N . ASN B 1 228 ? 7.703 11.945 22.969 1 98.44 228 ASN B N 1
ATOM 4227 C CA . ASN B 1 228 ? 8.438 12.352 24.156 1 98.44 228 ASN B CA 1
ATOM 4228 C C . ASN B 1 228 ? 9.547 13.352 23.828 1 98.44 228 ASN B C 1
ATOM 4230 O O . ASN B 1 228 ? 9.93 13.484 22.672 1 98.44 228 ASN B O 1
ATOM 4234 N N . ILE B 1 229 ? 10.039 14.039 24.797 1 98.44 229 ILE B N 1
ATOM 4235 C CA . ILE B 1 229 ? 11 15.109 24.562 1 98.44 229 ILE B CA 1
ATOM 4236 C C . ILE B 1 229 ? 12.359 14.516 24.203 1 98.44 229 ILE B C 1
ATOM 4238 O O . ILE B 1 229 ? 13.219 15.195 23.641 1 98.44 229 ILE B O 1
ATOM 4242 N N . GLY B 1 230 ? 12.641 13.188 24.594 1 98.38 230 GLY B N 1
ATOM 4243 C CA . GLY B 1 230 ? 13.867 12.539 24.172 1 98.38 230 GLY B CA 1
ATOM 4244 C C . GLY B 1 230 ? 14.039 12.508 22.672 1 98.38 230 GLY B C 1
ATOM 4245 O O . GLY B 1 230 ? 15.141 12.75 22.156 1 98.38 230 GLY B O 1
ATOM 4246 N N . GLU B 1 231 ? 12.953 12.164 21.938 1 98.75 231 GLU B N 1
ATOM 4247 C CA . GLU B 1 231 ? 12.961 12.195 20.469 1 98.75 231 GLU B CA 1
ATOM 4248 C C . GLU B 1 231 ? 13.367 13.57 19.953 1 98.75 231 GLU B C 1
ATOM 4250 O O . GLU B 1 231 ? 14.195 13.68 19.047 1 98.75 231 GLU B O 1
ATOM 4255 N N . ILE B 1 232 ? 12.766 14.586 20.531 1 98.81 232 ILE B N 1
ATOM 4256 C CA . ILE B 1 232 ? 12.945 15.969 20.109 1 98.81 232 ILE B CA 1
ATOM 4257 C C . ILE B 1 232 ? 14.391 16.391 20.328 1 98.81 232 ILE B C 1
ATOM 4259 O O . ILE B 1 232 ? 15.023 16.969 19.438 1 98.81 232 ILE B O 1
ATOM 4263 N N . ILE B 1 233 ? 14.898 16.094 21.5 1 98.56 233 ILE B N 1
ATOM 4264 C CA . ILE B 1 233 ? 16.25 16.484 21.875 1 98.56 233 ILE B CA 1
ATOM 4265 C C . ILE B 1 233 ? 17.266 15.781 20.969 1 98.56 233 ILE B C 1
ATOM 4267 O O . ILE B 1 233 ? 18.25 16.375 20.547 1 98.56 233 ILE B O 1
ATOM 4271 N N . GLU B 1 234 ? 17 14.523 20.594 1 98.5 234 GLU B N 1
ATOM 4272 C CA . GLU B 1 234 ? 17.906 13.75 19.75 1 98.5 234 GLU B CA 1
ATOM 4273 C C . GLU B 1 234 ? 17.891 14.242 18.297 1 98.5 234 GLU B C 1
ATOM 4275 O O . GLU B 1 234 ? 18.75 13.883 17.5 1 98.5 234 GLU B O 1
ATOM 4280 N N . LEU B 1 235 ? 16.906 15.055 17.969 1 98.81 235 LEU B N 1
ATOM 4281 C CA . LEU B 1 235 ? 16.812 15.57 16.609 1 98.81 235 LEU B CA 1
ATOM 4282 C C . LEU B 1 235 ? 17.172 17.062 16.578 1 98.81 235 LEU B C 1
ATOM 4284 O O . LEU B 1 235 ? 16.891 17.734 15.578 1 98.81 235 LEU B O 1
ATOM 4288 N N . ALA B 1 236 ? 17.719 17.578 17.719 1 98.69 236 ALA B N 1
ATOM 4289 C CA . ALA B 1 236 ? 18.219 18.953 17.703 1 98.69 236 ALA B CA 1
ATOM 4290 C C . ALA B 1 236 ? 19.203 19.188 16.562 1 98.69 236 ALA B C 1
ATOM 4292 O O . ALA B 1 236 ? 20.109 18.375 16.359 1 98.69 236 ALA B O 1
ATOM 4293 N N . GLY B 1 237 ? 18.984 20.219 15.844 1 98.62 237 GLY B N 1
ATOM 4294 C CA . GLY B 1 237 ? 19.766 20.484 14.648 1 98.62 237 GLY B CA 1
ATOM 4295 C C . GLY B 1 237 ? 18.969 20.297 13.367 1 98.62 237 GLY B C 1
ATOM 4296 O O . GLY B 1 237 ? 19.375 20.781 12.305 1 98.62 237 GLY B O 1
ATOM 4297 N N . CYS B 1 238 ? 17.859 19.547 13.469 1 98.75 238 CYS B N 1
ATOM 4298 C CA . CYS B 1 238 ? 16.969 19.406 12.328 1 98.75 238 CYS B CA 1
ATOM 4299 C C . CYS B 1 238 ? 16.5 20.766 11.836 1 98.75 238 CYS B C 1
ATOM 4301 O O . CYS B 1 238 ? 16.469 21.734 12.602 1 98.75 238 CYS B O 1
ATOM 4303 N N . ASP B 1 239 ? 16.094 20.875 10.562 1 98.75 239 ASP B N 1
ATOM 4304 C CA . ASP B 1 239 ? 15.664 22.172 10.047 1 98.75 239 ASP B CA 1
ATOM 4305 C C . ASP B 1 239 ? 14.516 22.734 10.867 1 98.75 239 ASP B C 1
ATOM 4307 O O . ASP B 1 239 ? 14.523 23.906 11.242 1 98.75 239 ASP B O 1
ATOM 4311 N N . ARG B 1 240 ? 13.523 21.938 11.07 1 98.88 240 ARG B N 1
ATOM 4312 C CA . ARG B 1 240 ? 12.344 22.281 11.852 1 98.88 240 ARG B CA 1
ATOM 4313 C C . ARG B 1 240 ? 11.828 21.078 12.641 1 98.88 240 ARG B C 1
ATOM 4315 O O . ARG B 1 240 ? 12.125 19.938 12.297 1 98.88 240 ARG B O 1
ATOM 4322 N N . LEU B 1 241 ? 11.141 21.328 13.703 1 98.88 241 LEU B N 1
ATOM 4323 C CA . LEU B 1 241 ? 10.383 20.344 14.461 1 98.88 241 LEU B CA 1
ATOM 4324 C C . LEU B 1 241 ? 8.984 20.875 14.797 1 98.88 241 LEU B C 1
ATOM 4326 O O . LEU B 1 241 ? 8.844 21.969 15.336 1 98.88 241 LEU B O 1
ATOM 4330 N N . THR B 1 242 ? 7.949 20.156 14.383 1 98.81 242 THR B N 1
ATOM 4331 C CA . THR B 1 242 ? 6.594 20.531 14.773 1 98.81 242 THR B CA 1
ATOM 4332 C C . THR B 1 242 ? 6.156 19.766 16.016 1 98.81 242 THR B C 1
ATOM 4334 O O . THR B 1 242 ? 6.051 18.531 15.984 1 98.81 242 THR B O 1
ATOM 4337 N N . ILE B 1 243 ? 5.938 20.5 17.094 1 98.69 243 ILE B N 1
ATOM 4338 C CA . ILE B 1 243 ? 5.84 19.938 18.438 1 98.69 243 ILE B CA 1
ATOM 4339 C C . ILE B 1 243 ? 4.484 20.297 19.047 1 98.69 243 ILE B C 1
ATOM 4341 O O . ILE B 1 243 ? 4.027 21.438 18.938 1 98.69 243 ILE B O 1
ATOM 4345 N N . GLY B 1 244 ? 3.816 19.344 19.641 1 97.81 244 GLY B N 1
ATOM 4346 C CA . GLY B 1 244 ? 2.543 19.578 20.297 1 97.81 244 GLY B CA 1
ATOM 4347 C C . GLY B 1 244 ? 2.672 20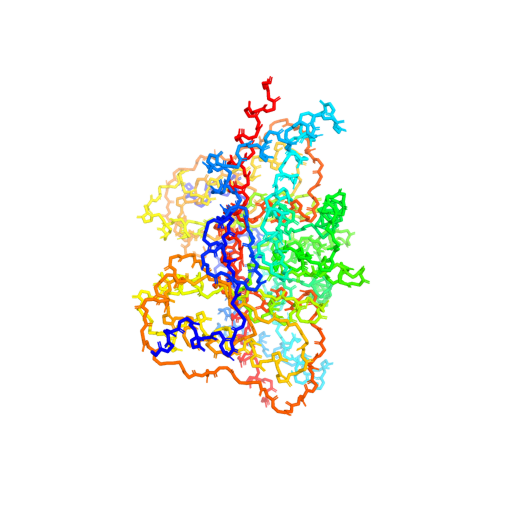.391 21.578 1 97.81 244 GLY B C 1
ATOM 4348 O O . GLY B 1 244 ? 3.754 20.469 22.156 1 97.81 244 GLY B O 1
ATOM 4349 N N . PRO B 1 245 ? 1.562 20.906 22.016 1 96.75 245 PRO B N 1
ATOM 4350 C CA . PRO B 1 245 ? 1.598 21.828 23.156 1 96.75 245 PRO B CA 1
ATOM 4351 C C . PRO B 1 245 ? 2.115 21.156 24.438 1 96.75 245 PRO B C 1
ATOM 4353 O O . PRO B 1 245 ? 2.855 21.781 25.203 1 96.75 245 PRO B O 1
ATOM 4356 N N . SER B 1 246 ? 1.745 19.922 24.672 1 97.69 246 SER B N 1
ATOM 4357 C CA . SER B 1 246 ? 2.166 19.219 25.875 1 97.69 246 SER B CA 1
ATOM 4358 C C . SER B 1 246 ? 3.682 19.062 25.922 1 97.69 246 SER B C 1
ATOM 4360 O O . SER B 1 246 ? 4.301 19.234 26.969 1 97.69 246 SER B O 1
ATOM 4362 N N . LEU B 1 247 ? 4.273 18.75 24.812 1 98.56 247 LEU B N 1
ATOM 4363 C CA . LEU B 1 247 ? 5.715 18.547 24.766 1 98.56 247 LEU B CA 1
ATOM 4364 C C . LEU B 1 247 ? 6.453 19.891 24.766 1 98.56 247 LEU B C 1
ATOM 4366 O O . LEU B 1 247 ? 7.555 19.984 25.312 1 98.56 247 LEU B O 1
ATOM 4370 N N . LEU B 1 248 ? 5.871 20.938 24.172 1 98 248 LEU B N 1
ATOM 4371 C CA . LEU B 1 248 ? 6.438 22.281 24.281 1 98 248 LEU B CA 1
ATOM 4372 C C . LEU B 1 248 ? 6.523 22.719 25.75 1 98 248 LEU B C 1
ATOM 4374 O O . LEU B 1 248 ? 7.539 23.266 26.172 1 98 248 LEU B O 1
ATOM 4378 N N . GLU B 1 249 ? 5.445 22.453 26.453 1 97.81 249 GLU B N 1
ATOM 4379 C CA . GLU B 1 249 ? 5.41 22.781 27.859 1 97.81 249 GLU B CA 1
ATOM 4380 C C . GLU B 1 249 ? 6.488 22.031 28.641 1 97.81 249 GLU B C 1
ATOM 4382 O O . GLU B 1 249 ? 7.18 22.609 29.469 1 97.81 249 GLU B O 1
ATOM 4387 N N . GLU B 1 250 ? 6.582 20.781 28.328 1 98.56 250 GLU B N 1
ATOM 4388 C CA . GLU B 1 250 ? 7.594 19.969 29 1 98.56 250 GLU B CA 1
ATOM 4389 C C . GLU B 1 250 ? 9 20.484 28.719 1 98.56 250 GLU B C 1
ATOM 4391 O O . GLU B 1 250 ? 9.828 20.578 29.625 1 98.56 250 GLU B O 1
ATOM 4396 N N . LEU B 1 251 ? 9.297 20.812 27.516 1 98.38 251 LEU B N 1
ATOM 4397 C CA . LEU B 1 251 ? 10.594 21.359 27.125 1 98.38 251 LEU B CA 1
ATOM 4398 C C . LEU B 1 251 ? 10.852 22.688 27.844 1 98.38 251 LEU B C 1
ATOM 4400 O O . LEU B 1 251 ? 11.961 22.938 28.297 1 98.38 251 LEU B O 1
ATOM 4404 N N . ALA B 1 252 ? 9.828 23.516 27.938 1 97.25 252 ALA B N 1
ATOM 4405 C CA . ALA B 1 252 ? 9.953 24.844 28.547 1 97.25 252 ALA B CA 1
ATOM 4406 C C . ALA B 1 252 ? 10.211 24.719 30.047 1 97.25 252 ALA B C 1
ATOM 4408 O O . ALA B 1 252 ? 10.797 25.625 30.656 1 97.25 252 ALA B O 1
ATOM 4409 N N . ASN B 1 253 ? 9.812 23.578 30.609 1 97.62 253 ASN B N 1
ATOM 4410 C CA . ASN B 1 253 ? 9.961 23.375 32.031 1 97.62 253 ASN B CA 1
ATOM 4411 C C . ASN B 1 253 ? 11.156 22.484 32.344 1 97.62 253 ASN B C 1
ATOM 4413 O O . ASN B 1 253 ? 11.32 22.031 33.5 1 97.62 253 ASN B O 1
ATOM 4417 N N . SER B 1 254 ? 11.859 22.203 31.344 1 97.12 254 SER B N 1
ATOM 4418 C CA . SER B 1 254 ? 13.039 21.359 31.516 1 97.12 254 SER B CA 1
ATOM 4419 C C . SER B 1 254 ? 14.328 22.172 31.391 1 97.12 254 SER B C 1
ATOM 4421 O O . SER B 1 254 ? 14.32 23.281 30.828 1 97.12 254 SER B O 1
ATOM 4423 N N . GLN B 1 255 ? 15.453 21.594 32 1 97 255 GLN B N 1
ATOM 4424 C CA . GLN B 1 255 ? 16.75 22.266 31.969 1 97 255 GLN B CA 1
ATOM 4425 C C . GLN B 1 255 ? 17.812 21.344 31.375 1 97 255 GLN B C 1
ATOM 4427 O O . GLN B 1 255 ? 19 21.469 31.703 1 97 255 GLN B O 1
ATOM 4432 N N . ILE B 1 256 ? 17.359 20.438 30.578 1 97 256 ILE B N 1
ATOM 4433 C CA . ILE B 1 256 ? 18.281 19.531 29.922 1 97 256 ILE B CA 1
ATOM 4434 C C . ILE B 1 256 ? 19.109 20.297 28.906 1 97 256 ILE B C 1
ATOM 4436 O O . ILE B 1 256 ? 18.578 21.047 28.078 1 97 256 ILE B O 1
ATOM 4440 N N . ASP B 1 257 ? 20.406 20.078 28.969 1 96.56 257 ASP B N 1
ATOM 4441 C CA . ASP B 1 257 ? 21.297 20.734 28.016 1 96.56 257 ASP B CA 1
ATOM 4442 C C . ASP B 1 257 ? 21.156 20.125 26.625 1 96.56 257 ASP B C 1
ATOM 4444 O O . ASP B 1 257 ? 21.109 18.906 26.469 1 96.56 257 ASP B O 1
ATOM 4448 N N . ILE B 1 258 ? 21.109 21 25.625 1 96.06 258 ILE B N 1
ATOM 4449 C CA . ILE B 1 258 ? 20.938 20.562 24.25 1 96.06 258 ILE B CA 1
ATOM 4450 C C . ILE B 1 258 ? 22.266 20.672 23.516 1 96.06 258 ILE B C 1
ATOM 4452 O O . ILE B 1 258 ? 22.938 21.703 23.578 1 96.06 258 ILE B O 1
ATOM 4456 N N . THR B 1 259 ? 22.672 19.594 22.953 1 94.88 259 THR B N 1
ATOM 4457 C CA . THR B 1 259 ? 23.719 19.547 21.938 1 94.88 259 THR B CA 1
ATOM 4458 C C . THR B 1 259 ? 23.141 19.125 20.594 1 94.88 259 THR B C 1
ATOM 4460 O O . THR B 1 259 ? 22.516 18.078 20.484 1 94.88 259 THR B O 1
ATOM 4463 N N . PRO B 1 260 ? 23.375 19.984 19.562 1 96.06 260 PRO B N 1
ATOM 4464 C CA . PRO B 1 260 ? 22.812 19.578 18.266 1 96.06 260 PRO B CA 1
ATOM 4465 C C . PRO B 1 260 ? 23.391 18.266 17.766 1 96.06 260 PRO B C 1
ATOM 4467 O O . PRO B 1 260 ? 24.609 18.062 17.766 1 96.06 260 PRO B O 1
ATOM 4470 N N . LYS B 1 261 ? 22.516 17.359 17.406 1 96.62 261 LYS B N 1
ATOM 4471 C CA . LYS B 1 261 ? 22.922 16.047 16.906 1 96.62 261 LYS B CA 1
ATOM 4472 C C . LYS B 1 261 ? 22.922 16.016 15.375 1 96.62 261 LYS B C 1
ATOM 4474 O O . LYS B 1 261 ? 23.688 15.266 14.766 1 96.62 261 LYS B O 1
ATOM 4479 N N . LEU B 1 262 ? 22.031 16.703 14.734 1 98 262 LEU B N 1
ATOM 4480 C CA . LEU B 1 262 ? 21.969 16.797 13.273 1 98 262 LEU B CA 1
ATOM 4481 C C . LEU B 1 262 ? 22.734 18.016 12.781 1 98 262 LEU B C 1
ATOM 4483 O O . LEU B 1 262 ? 22.406 19.141 13.125 1 98 262 LEU B O 1
ATOM 4487 N N . VAL B 1 263 ? 23.781 17.781 12.016 1 96.06 263 VAL B N 1
ATOM 4488 C CA . VAL B 1 263 ? 24.656 18.828 11.477 1 96.06 263 VAL B CA 1
ATOM 4489 C C . VAL B 1 263 ? 24.75 18.688 9.961 1 96.06 263 VAL B C 1
ATOM 4491 O O . VAL B 1 263 ? 25.016 17.594 9.445 1 96.06 263 VAL B O 1
ATOM 4494 N N . ALA B 1 264 ? 24.562 19.766 9.297 1 93.94 264 ALA B N 1
ATOM 4495 C CA . ALA B 1 264 ? 24.547 19.734 7.836 1 93.94 264 ALA B CA 1
ATOM 4496 C C . ALA B 1 264 ? 25.922 19.359 7.281 1 93.94 264 ALA B C 1
ATOM 4498 O O . ALA B 1 264 ? 26.953 19.781 7.809 1 93.94 264 ALA B O 1
ATOM 4499 N N . ALA B 1 265 ? 25.906 18.594 6.227 1 90.94 265 ALA B N 1
ATOM 4500 C CA . ALA B 1 265 ? 27.141 18.219 5.535 1 90.94 265 ALA B CA 1
ATOM 4501 C C . ALA B 1 265 ? 27.828 19.453 4.957 1 90.94 265 ALA B C 1
ATOM 4503 O O . ALA B 1 265 ? 27.172 20.406 4.527 1 90.94 265 ALA B O 1
ATOM 4504 N N . THR B 1 266 ? 29.094 19.438 4.895 1 91.94 266 THR B N 1
ATOM 4505 C CA . THR B 1 266 ? 29.875 20.578 4.426 1 91.94 266 THR B CA 1
ATOM 4506 C C . THR B 1 266 ? 30.109 20.484 2.92 1 91.94 266 THR B C 1
ATOM 4508 O O . THR B 1 266 ? 30.531 21.469 2.291 1 91.94 266 THR B O 1
ATOM 4511 N N . SER B 1 267 ? 29.953 19.375 2.363 1 94.12 267 SER B N 1
ATOM 4512 C CA . SER B 1 267 ? 30.047 19.172 0.922 1 94.12 267 SER B CA 1
ATOM 4513 C C . SER B 1 267 ? 28.938 18.281 0.413 1 94.12 267 SER B C 1
ATOM 4515 O O . SER B 1 267 ? 28.359 17.5 1.176 1 94.12 267 SER B O 1
ATOM 4517 N N . THR B 1 268 ? 28.625 18.531 -0.845 1 95 268 THR B N 1
ATOM 4518 C CA . THR B 1 268 ? 27.531 17.766 -1.409 1 95 268 THR B CA 1
ATOM 4519 C C . THR B 1 268 ? 28.016 16.844 -2.512 1 95 268 THR B C 1
ATOM 4521 O O . THR B 1 268 ? 29.078 17.078 -3.102 1 95 268 THR B O 1
ATOM 4524 N N . VAL B 1 269 ? 27.344 15.766 -2.678 1 97 269 VAL B N 1
ATOM 4525 C CA . VAL B 1 269 ? 27.547 14.828 -3.777 1 97 269 VAL B CA 1
ATOM 4526 C C . VAL B 1 269 ? 26.266 14.711 -4.602 1 97 269 VAL B C 1
ATOM 4528 O O . VAL B 1 269 ? 25.172 14.859 -4.07 1 97 269 VAL B O 1
ATOM 4531 N N . ALA B 1 270 ? 26.469 14.492 -5.91 1 95.62 270 ALA B N 1
ATOM 4532 C CA . ALA B 1 270 ? 25.312 14.383 -6.793 1 95.62 270 ALA B CA 1
ATOM 4533 C C . ALA B 1 270 ? 24.406 13.227 -6.379 1 95.62 270 ALA B C 1
ATOM 4535 O O . ALA B 1 270 ? 24.891 12.148 -6.012 1 95.62 270 ALA B O 1
ATOM 4536 N N . ALA B 1 271 ? 23.109 13.469 -6.414 1 95.38 271 ALA B N 1
ATOM 4537 C CA . ALA B 1 271 ? 22.156 12.406 -6.121 1 95.38 271 ALA B CA 1
ATOM 4538 C C . ALA B 1 271 ? 21.969 11.484 -7.324 1 95.38 271 ALA B C 1
ATOM 4540 O O . ALA B 1 271 ? 22.297 11.859 -8.453 1 95.38 271 ALA B O 1
ATOM 4541 N N . GLU B 1 272 ? 21.469 10.266 -7.09 1 95.31 272 GLU B N 1
ATOM 4542 C CA . GLU B 1 272 ? 21.109 9.344 -8.164 1 95.31 272 GLU B CA 1
ATOM 4543 C C . GLU B 1 272 ? 19.922 9.859 -8.969 1 95.31 272 GLU B C 1
ATOM 4545 O O . GLU B 1 272 ? 19.297 10.844 -8.586 1 95.31 272 GLU B O 1
ATOM 4550 N N . ALA B 1 273 ? 19.688 9.188 -10.141 1 97.31 273 ALA B N 1
ATOM 4551 C CA . ALA B 1 273 ? 18.516 9.516 -10.953 1 97.31 273 ALA B CA 1
ATOM 4552 C C . ALA B 1 273 ? 17.234 9.398 -10.133 1 97.31 273 ALA B C 1
ATOM 4554 O O . ALA B 1 273 ? 17.109 8.508 -9.289 1 97.31 273 ALA B O 1
ATOM 4555 N N . PRO B 1 274 ? 16.281 10.305 -10.367 1 97.94 274 PRO B N 1
ATOM 4556 C CA . PRO B 1 274 ? 15.023 10.258 -9.609 1 97.94 274 PRO B CA 1
ATOM 4557 C C . PRO B 1 274 ? 14.312 8.914 -9.742 1 97.94 274 PRO B C 1
ATOM 4559 O O . PRO B 1 274 ? 14.359 8.289 -10.805 1 97.94 274 PRO B O 1
ATOM 4562 N N . LEU 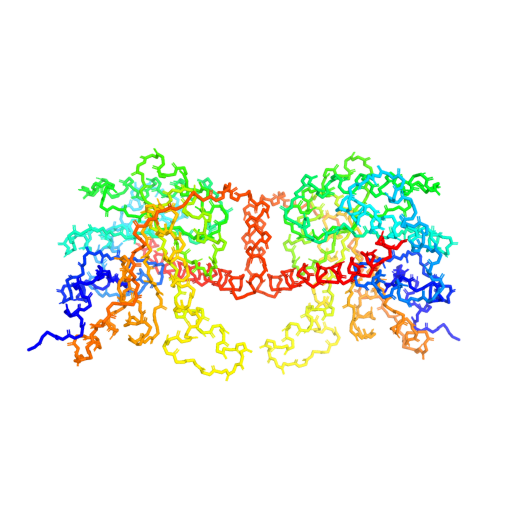B 1 275 ? 13.625 8.562 -8.734 1 98.56 275 LEU B N 1
ATOM 4563 C CA . LEU B 1 275 ? 12.867 7.32 -8.734 1 98.56 275 LEU B CA 1
ATOM 4564 C C . LEU B 1 275 ? 11.719 7.383 -9.742 1 98.56 275 LEU B C 1
ATOM 4566 O O . LEU B 1 275 ? 11.023 8.391 -9.836 1 98.56 275 LEU B O 1
ATOM 4570 N N . THR B 1 276 ? 11.57 6.32 -10.5 1 98.56 276 THR B N 1
ATOM 4571 C CA . THR B 1 276 ? 10.328 6.129 -11.242 1 98.56 276 THR B CA 1
ATOM 4572 C C . THR B 1 276 ? 9.203 5.703 -10.297 1 98.56 276 THR B C 1
ATOM 4574 O O . THR B 1 276 ? 9.453 5.328 -9.148 1 98.56 276 THR B O 1
ATOM 4577 N N . GLU B 1 277 ? 7.973 5.82 -10.766 1 98.75 277 GLU B N 1
ATOM 4578 C CA . GLU B 1 277 ? 6.844 5.371 -9.953 1 98.75 277 GLU B CA 1
ATOM 4579 C C . GLU B 1 277 ? 7.023 3.918 -9.516 1 98.75 277 GLU B C 1
ATOM 4581 O O . GLU B 1 277 ? 6.789 3.578 -8.359 1 98.75 277 GLU B O 1
ATOM 4586 N N . ALA B 1 278 ? 7.398 3.074 -10.438 1 98.81 278 ALA B N 1
ATOM 4587 C CA . ALA B 1 278 ? 7.574 1.655 -10.141 1 98.81 278 ALA B CA 1
ATOM 4588 C C . ALA B 1 278 ? 8.648 1.447 -9.078 1 98.81 278 ALA B C 1
ATOM 4590 O O . ALA B 1 278 ? 8.477 0.643 -8.156 1 98.81 278 ALA B O 1
ATOM 4591 N N . GLN B 1 279 ? 9.781 2.145 -9.234 1 98.69 279 GLN B N 1
ATOM 4592 C CA . GLN B 1 279 ? 10.859 2.043 -8.258 1 98.69 279 GLN B CA 1
ATOM 4593 C C . GLN B 1 279 ? 10.398 2.529 -6.887 1 98.69 279 GLN B C 1
ATOM 4595 O O . GLN B 1 279 ? 10.719 1.912 -5.863 1 98.69 279 GLN B O 1
ATOM 4600 N N . PHE B 1 280 ? 9.695 3.66 -6.898 1 98.88 280 PHE B N 1
ATOM 4601 C CA . PHE B 1 280 ? 9.172 4.199 -5.652 1 98.88 280 PHE B CA 1
ATOM 4602 C C . PHE B 1 280 ? 8.273 3.18 -4.953 1 98.88 280 PHE B C 1
ATOM 4604 O O . PHE B 1 280 ? 8.453 2.902 -3.766 1 98.88 280 PHE B O 1
ATOM 4611 N N . ARG B 1 281 ? 7.34 2.648 -5.676 1 98.88 281 ARG B N 1
ATOM 4612 C CA . ARG B 1 281 ? 6.371 1.733 -5.078 1 98.88 281 ARG B CA 1
ATOM 4613 C C . ARG B 1 281 ? 7.047 0.449 -4.609 1 98.88 281 ARG B C 1
ATOM 4615 O O . ARG B 1 281 ? 6.668 -0.116 -3.582 1 98.88 281 ARG B O 1
ATOM 4622 N N . TRP B 1 282 ? 8.008 -0.041 -5.336 1 98.81 282 TRP B N 1
ATOM 4623 C CA . TRP B 1 282 ? 8.758 -1.22 -4.914 1 98.81 282 TRP B CA 1
ATOM 4624 C C . TRP B 1 282 ? 9.516 -0.949 -3.619 1 98.81 282 TRP B C 1
ATOM 4626 O O . TRP B 1 282 ? 9.406 -1.713 -2.658 1 98.81 282 TRP B O 1
ATOM 4636 N N . ASP B 1 283 ? 10.305 0.179 -3.625 1 98.75 283 ASP B N 1
ATOM 4637 C CA . ASP B 1 283 ? 11.094 0.525 -2.447 1 98.75 283 ASP B CA 1
ATOM 4638 C C . ASP B 1 283 ? 10.195 0.758 -1.234 1 98.75 283 ASP B C 1
ATOM 4640 O O . ASP B 1 283 ? 10.531 0.346 -0.121 1 98.75 283 ASP B O 1
ATOM 4644 N N . PHE B 1 284 ? 9.086 1.441 -1.45 1 98.88 284 PHE B N 1
ATOM 4645 C CA . PHE B 1 284 ? 8.133 1.697 -0.375 1 98.88 284 PHE B CA 1
ATOM 4646 C C . PHE B 1 284 ? 7.574 0.392 0.174 1 98.88 284 PHE B C 1
ATOM 4648 O O . PHE B 1 284 ? 7.465 0.22 1.39 1 98.88 284 PHE B O 1
ATOM 4655 N N . ASN B 1 285 ? 7.223 -0.539 -0.673 1 98.88 285 ASN B N 1
ATOM 4656 C CA . ASN B 1 285 ? 6.656 -1.83 -0.297 1 98.88 285 ASN B CA 1
ATOM 4657 C C . ASN B 1 285 ? 7.613 -2.625 0.589 1 98.88 285 ASN B C 1
ATOM 4659 O O . ASN B 1 285 ? 7.176 -3.465 1.38 1 98.88 285 ASN B O 1
ATOM 4663 N N . GLN B 1 286 ? 8.906 -2.375 0.52 1 98.56 286 GLN B N 1
ATOM 4664 C CA . GLN B 1 286 ? 9.914 -3.135 1.251 1 98.56 286 GLN B CA 1
ATOM 4665 C C . GLN B 1 286 ? 9.898 -2.785 2.736 1 98.56 286 GLN B C 1
ATOM 4667 O O . GLN B 1 286 ? 10.508 -3.48 3.551 1 98.56 286 GLN B O 1
ATOM 4672 N N . ASP B 1 287 ? 9.156 -1.742 3.09 1 98.62 287 ASP B N 1
ATOM 4673 C CA . ASP B 1 287 ? 9.086 -1.289 4.477 1 98.62 287 ASP B CA 1
ATOM 4674 C C . ASP B 1 287 ? 7.691 -1.512 5.059 1 98.62 287 ASP B C 1
ATOM 4676 O O . ASP B 1 287 ? 6.832 -0.628 4.988 1 98.62 287 ASP B O 1
ATOM 4680 N N . PRO B 1 288 ? 7.508 -2.66 5.773 1 98.56 288 PRO B N 1
ATOM 4681 C CA . PRO B 1 288 ? 6.168 -2.973 6.277 1 98.56 288 PRO B CA 1
ATOM 4682 C C . PRO B 1 288 ? 5.633 -1.906 7.23 1 98.56 288 PRO B C 1
ATOM 4684 O O . PRO B 1 288 ? 4.426 -1.642 7.25 1 98.56 288 PRO B O 1
ATOM 4687 N N . MET B 1 289 ? 6.535 -1.328 8.016 1 98.81 289 MET B N 1
ATOM 4688 C CA . MET B 1 289 ? 6.133 -0.256 8.922 1 98.81 289 MET B CA 1
ATOM 4689 C C . MET B 1 289 ? 5.57 0.931 8.148 1 98.81 289 MET B C 1
ATOM 4691 O O . MET B 1 289 ? 4.5 1.443 8.477 1 98.81 289 MET B O 1
ATOM 4695 N N . ALA B 1 290 ? 6.211 1.356 7.105 1 98.88 290 ALA B N 1
ATOM 4696 C CA . ALA B 1 290 ? 5.785 2.508 6.316 1 98.88 290 ALA B CA 1
ATOM 4697 C C . ALA B 1 290 ? 4.465 2.227 5.605 1 98.88 290 ALA B C 1
ATOM 4699 O O . ALA B 1 290 ? 3.58 3.086 5.559 1 98.88 290 ALA B O 1
ATOM 4700 N N . VAL B 1 291 ? 4.336 1.023 5.062 1 98.88 291 VAL B N 1
ATOM 4701 C CA . VAL B 1 291 ? 3.115 0.624 4.375 1 98.88 291 VAL B CA 1
ATOM 4702 C C . VAL B 1 291 ? 1.93 0.706 5.332 1 98.88 291 VAL B C 1
ATOM 4704 O O . VAL B 1 291 ? 0.902 1.306 5.012 1 98.88 291 VAL B O 1
ATOM 4707 N N . ASP B 1 292 ? 2.139 0.17 6.48 1 98.69 292 ASP B N 1
ATOM 4708 C CA . ASP B 1 292 ? 1.08 0.124 7.484 1 98.69 292 ASP B CA 1
ATOM 4709 C C . ASP B 1 292 ? 0.706 1.529 7.953 1 98.69 292 ASP B C 1
ATOM 4711 O O . ASP B 1 292 ? -0.475 1.88 7.996 1 98.69 292 ASP B O 1
ATOM 4715 N N . LYS B 1 293 ? 1.663 2.297 8.242 1 98.88 293 LYS B N 1
ATOM 4716 C CA . LYS B 1 293 ? 1.41 3.568 8.914 1 98.88 293 LYS B CA 1
ATOM 4717 C C . LYS B 1 293 ? 0.878 4.609 7.938 1 98.88 293 LYS B C 1
ATOM 4719 O O . LYS B 1 293 ? 0.068 5.461 8.312 1 98.88 293 LYS B O 1
ATOM 4724 N N . LEU B 1 294 ? 1.341 4.559 6.66 1 98.94 294 LEU B N 1
ATOM 4725 C CA . LEU B 1 294 ? 0.756 5.469 5.68 1 98.94 294 LEU B CA 1
ATOM 4726 C C . LEU B 1 294 ? -0.732 5.188 5.504 1 98.94 294 LEU B C 1
ATOM 4728 O O . LEU B 1 294 ? -1.551 6.109 5.559 1 98.94 294 LEU B O 1
ATOM 4732 N N . ALA B 1 295 ? -1.04 3.91 5.309 1 98.94 295 ALA B N 1
ATOM 4733 C CA . ALA B 1 295 ? -2.43 3.52 5.09 1 98.94 295 ALA B CA 1
ATOM 4734 C C . ALA B 1 295 ? -3.297 3.871 6.293 1 98.94 295 ALA B C 1
ATOM 4736 O O . ALA B 1 295 ? -4.387 4.43 6.141 1 98.94 295 ALA B O 1
ATOM 4737 N N . GLU B 1 296 ? -2.805 3.564 7.43 1 98.81 296 GLU B N 1
ATOM 4738 C CA . GLU B 1 296 ? -3.529 3.854 8.664 1 98.81 296 GLU B CA 1
ATOM 4739 C C . GLU B 1 296 ? -3.742 5.352 8.844 1 98.81 296 GLU B C 1
ATOM 4741 O O . GLU B 1 296 ? -4.824 5.789 9.242 1 98.81 296 GLU B O 1
ATOM 4746 N N . GLY B 1 297 ? -2.662 6.113 8.586 1 98.75 297 GLY B N 1
ATOM 4747 C CA . GLY B 1 297 ? -2.766 7.559 8.727 1 98.75 297 GLY B CA 1
ATOM 4748 C C . GLY B 1 297 ? -3.83 8.164 7.828 1 98.75 297 GLY B C 1
ATOM 4749 O O . GLY B 1 297 ? -4.602 9.023 8.266 1 98.75 297 GLY B O 1
ATOM 4750 N N . ILE B 1 298 ? -3.879 7.715 6.609 1 98.88 298 ILE B N 1
ATOM 4751 C CA . ILE B 1 298 ? -4.863 8.219 5.656 1 98.88 298 ILE B CA 1
ATOM 4752 C C . ILE B 1 298 ? -6.27 7.867 6.137 1 98.88 298 ILE B C 1
ATOM 4754 O O . ILE B 1 298 ? -7.168 8.719 6.125 1 98.88 298 ILE B O 1
ATOM 4758 N N . ARG B 1 299 ? -6.473 6.613 6.602 1 98.75 299 ARG B N 1
ATOM 4759 C CA . ARG B 1 299 ? -7.781 6.203 7.105 1 98.75 299 ARG B CA 1
ATOM 4760 C C . ARG B 1 299 ? -8.203 7.051 8.305 1 98.75 299 ARG B C 1
ATOM 4762 O O . ARG B 1 299 ? -9.344 7.508 8.375 1 98.75 299 ARG B O 1
ATOM 4769 N N . ASN B 1 300 ? -7.281 7.254 9.234 1 98.5 300 ASN B N 1
ATOM 4770 C CA . ASN B 1 300 ? -7.613 7.969 10.461 1 98.5 300 ASN B CA 1
ATOM 4771 C C . ASN B 1 300 ? -7.938 9.43 10.188 1 98.5 300 ASN B C 1
ATOM 4773 O O . ASN B 1 300 ? -8.852 9.992 10.797 1 98.5 300 ASN B O 1
ATOM 4777 N N . PHE B 1 301 ? -7.191 10.07 9.289 1 98.5 301 PHE B N 1
ATOM 4778 C CA . PHE B 1 301 ? -7.473 11.461 8.945 1 98.5 301 PHE B CA 1
ATOM 4779 C C . PHE B 1 301 ? -8.82 11.586 8.242 1 98.5 301 PHE B C 1
ATOM 4781 O O . PHE B 1 301 ? -9.539 12.562 8.438 1 98.5 301 PHE B O 1
ATOM 4788 N N . ALA B 1 302 ? -9.156 10.602 7.398 1 98.38 302 ALA B N 1
ATOM 4789 C CA . ALA B 1 302 ? -10.469 10.594 6.758 1 98.38 302 ALA B CA 1
ATOM 4790 C C . ALA B 1 302 ? -11.586 10.438 7.793 1 98.38 302 ALA B C 1
ATOM 4792 O O . ALA B 1 302 ? -12.641 11.062 7.676 1 98.38 302 ALA B O 1
ATOM 4793 N N . ILE B 1 303 ? -11.359 9.57 8.758 1 98.31 303 ILE B N 1
ATOM 4794 C CA . ILE B 1 303 ? -12.336 9.367 9.828 1 98.31 303 ILE B CA 1
ATOM 4795 C C . ILE B 1 303 ? -12.562 10.672 10.578 1 98.31 303 ILE B C 1
ATOM 4797 O O . ILE B 1 303 ? -13.703 11.055 10.844 1 98.31 303 ILE B O 1
ATOM 4801 N N . ASP B 1 304 ? -11.461 11.375 10.938 1 97.88 304 ASP B N 1
ATOM 4802 C CA . ASP B 1 304 ? -11.562 12.633 11.672 1 97.88 304 ASP B CA 1
ATOM 4803 C C . ASP B 1 304 ? -12.266 13.703 10.836 1 97.88 304 ASP B C 1
ATOM 4805 O O . ASP B 1 304 ? -13.047 14.5 11.359 1 97.88 304 ASP B O 1
ATOM 4809 N N . GLN B 1 305 ? -11.945 13.773 9.531 1 97.44 305 GLN B N 1
ATOM 4810 C CA . GLN B 1 305 ? -12.656 14.664 8.625 1 97.44 305 GLN B CA 1
ATOM 4811 C C . GLN B 1 305 ? -14.156 14.359 8.617 1 97.44 305 GLN B C 1
ATOM 4813 O O . GLN B 1 305 ? -14.977 15.273 8.586 1 97.44 305 GLN B O 1
ATOM 4818 N N . GLY B 1 306 ? -14.5 13.047 8.617 1 97.69 306 GLY B N 1
ATOM 4819 C CA . GLY B 1 306 ? -15.891 12.648 8.672 1 97.69 306 GLY B CA 1
ATOM 4820 C C . GLY B 1 306 ? -16.609 13.133 9.93 1 97.69 306 GLY B C 1
ATOM 4821 O O . GLY B 1 306 ? -17.75 13.57 9.867 1 97.69 306 GLY B O 1
ATOM 4822 N N . LYS B 1 307 ? -15.93 13.016 11.055 1 97.56 307 LYS B N 1
ATOM 4823 C CA . LYS B 1 307 ? -16.5 13.5 12.305 1 97.56 307 LYS B CA 1
ATOM 4824 C C . LYS B 1 307 ? -16.766 15.008 12.242 1 97.56 307 LYS B C 1
ATOM 4826 O O . LYS B 1 307 ? -17.797 15.477 12.711 1 97.56 307 LYS B O 1
ATOM 4831 N N . LEU B 1 308 ? -15.781 15.719 11.688 1 97.19 308 LEU B N 1
ATOM 4832 C CA . LEU B 1 308 ? -15.969 17.156 11.492 1 97.19 308 LEU B CA 1
ATOM 4833 C C . LEU B 1 308 ? -17.188 17.422 10.617 1 97.19 308 LEU B C 1
ATOM 4835 O O . LEU B 1 308 ? -17.969 18.328 10.906 1 97.19 308 LEU B O 1
ATOM 4839 N N . GLU B 1 309 ? -17.359 16.672 9.578 1 97.5 309 GLU B N 1
ATOM 4840 C CA . GLU B 1 309 ? -18.438 16.891 8.617 1 97.5 309 GLU B CA 1
ATOM 4841 C C . GLU B 1 309 ? -19.797 16.578 9.25 1 97.5 309 GLU B C 1
ATOM 4843 O O . GLU B 1 309 ? -20.797 17.219 8.914 1 97.5 309 GLU B O 1
ATOM 4848 N N . VAL B 1 310 ? -19.812 15.594 10.133 1 96.75 310 VAL B N 1
ATOM 4849 C CA . VAL B 1 310 ? -21.047 15.328 10.859 1 96.75 310 VAL B CA 1
ATOM 4850 C C . VAL B 1 310 ? -21.469 16.562 11.656 1 96.75 310 VAL B C 1
ATOM 4852 O O . VAL B 1 310 ? -22.641 16.938 11.656 1 96.75 310 VAL B O 1
ATOM 4855 N N . MET B 1 311 ? -20.5 17.172 12.266 1 94.94 311 MET B N 1
ATOM 4856 C CA . MET B 1 311 ? -20.75 18.375 13.039 1 94.94 311 MET B CA 1
ATOM 4857 C C . MET B 1 311 ? -21.219 19.516 12.133 1 94.94 311 MET B C 1
ATOM 4859 O O . MET B 1 311 ? -22.172 20.219 12.461 1 94.94 311 MET B O 1
ATOM 4863 N N . LEU B 1 312 ? -20.609 19.703 11 1 96.94 312 LEU B N 1
ATOM 4864 C CA . LEU B 1 312 ? -20.938 20.766 10.07 1 96.94 312 LEU B CA 1
ATOM 4865 C C . LEU B 1 312 ? -22.297 20.547 9.43 1 96.94 312 LEU B C 1
ATOM 4867 O O . LEU B 1 312 ? -23.031 21.5 9.164 1 96.94 312 LEU B O 1
ATOM 4871 N N . THR B 1 313 ? -22.594 19.266 9.164 1 96.88 313 THR B N 1
ATOM 4872 C CA . THR B 1 313 ? -23.891 18.922 8.57 1 96.88 313 THR B CA 1
ATOM 4873 C C . THR B 1 313 ? -25.031 19.359 9.492 1 96.88 313 THR B C 1
ATOM 4875 O O . THR B 1 313 ? -26.047 19.875 9.023 1 96.88 313 THR B O 1
ATOM 4878 N N . ALA B 1 314 ? -24.859 19.141 10.734 1 93.94 314 ALA B N 1
ATOM 4879 C CA . ALA B 1 314 ? -25.859 19.547 11.711 1 93.94 314 ALA B CA 1
ATOM 4880 C C . ALA B 1 314 ? -26.078 21.047 11.672 1 93.94 314 ALA B C 1
ATOM 4882 O O . ALA B 1 314 ? -27.219 21.531 11.812 1 93.94 314 ALA B O 1
ATOM 4883 N N . LYS B 1 315 ? -25.062 21.812 11.445 1 92.88 315 LYS B N 1
ATOM 4884 C CA . LYS B 1 315 ? -25.156 23.266 11.414 1 92.88 315 LYS B CA 1
ATOM 4885 C C . LYS B 1 315 ? -25.703 23.75 10.078 1 92.88 315 LYS B C 1
ATOM 4887 O O . LYS B 1 315 ? -26.328 24.828 10.008 1 92.88 315 LYS B O 1
ATOM 4892 N N . LEU B 1 316 ? -25.422 23.031 9.016 1 94.81 316 LEU B N 1
ATOM 4893 C CA . LEU B 1 316 ? -25.891 23.391 7.684 1 94.81 316 LEU B CA 1
ATOM 4894 C C . LEU B 1 316 ? -27.391 23.156 7.559 1 94.81 316 LEU B C 1
ATOM 4896 O O . LEU B 1 316 ? -28.062 23.844 6.773 1 94.81 316 LEU B O 1
ATOM 4900 N N . ALA B 1 317 ? -27.953 22.203 8.25 1 89.38 317 ALA B N 1
ATOM 4901 C CA . ALA B 1 317 ? -29.375 21.875 8.203 1 89.38 317 ALA B CA 1
ATOM 4902 C C . ALA B 1 317 ? -30.203 22.891 8.977 1 89.38 317 ALA B C 1
ATOM 4904 O O . ALA B 1 317 ? -31.422 22.984 8.797 1 89.38 317 ALA B O 1
ATOM 4905 N N . ASN B 1 318 ? -29.578 23.656 9.789 1 80.25 318 ASN B N 1
ATOM 4906 C CA . ASN B 1 318 ? -30.281 24.672 10.562 1 80.25 318 ASN B CA 1
ATOM 4907 C C . ASN B 1 318 ? -30.234 26.031 9.867 1 80.25 318 ASN B C 1
ATOM 4909 O O . ASN B 1 318 ? -31.125 26.859 10.039 1 80.25 318 ASN B O 1
#

Radius of gyration: 27.82 Å; Cα contacts (8 Å, |Δi|>4): 1220; chains: 2; bounding box: 60×83×61 Å

Secondary structure (DSSP, 8-state):
---HHHHHTTTSEEEE----HHHHHHH--SEEE--HHHHHHHHTSGGGHHHHHHHHHHHHHH-S-HHHHHHHHHHHHHHHHHHHHHTT-SS-EEEEPPGGGTT-HHHHHHHHHHHHHHHHHTT--GGGEEEEEE-SHHHHHHHHHHHHTT--EEEEEE-SHHHHHHHHHTT-SEEEEBSHHHHHHHHHHH-----STT-HHHHHHHHHHHHHHHTT--PEEEEB--SSHHHHHHTTTSSEEEE-HHHHHHHHT--PPP-------SS--PPPPPPPHHHHHHHHHT-HHHHHHHHHHHHHHHHHHHHHHHHHHHHH--/---HHHHHTTTSEEEEE---HHHHHHH--SEEE--HHHHHHHTTSGGGHHHHHHHHHHHHHH-S-HHHHHHHHHHHHHHHHHHHHHTT-SS-EEEEPPGGGTT-HHHHHHHHHHHHHHHHHTT--GGGEEEEEE-SHHHHHHHHHHHHTT--EEEEEE-SHHHHHHHHHTT-SEEEEBSHHHHHHHHHHH-----STT-HHHHHHHHHHHHHHHTT--PEEEEB--SSHHHHHHTTTSSEEEE-HHHHHHHHT------------SS--PPPPPPPHHHHHHHHHT-HHHHHHHHHHHHHHHHHHHHHHHHHHHHH--

Organism: Shewanella baltica (strain OS155 / ATCC BAA-1091) (NCBI:txid325240)

Solvent-accessible surface area (backbone atoms only — not comparable to full-atom values): 32058 Å² total; per-residue (Å²): 128,77,27,24,41,61,50,42,55,76,52,19,45,46,23,31,47,49,56,51,60,67,56,45,66,72,66,56,31,44,28,34,36,48,40,45,57,35,50,41,55,34,65,69,36,76,89,37,48,65,46,47,50,50,15,44,55,50,16,56,72,74,39,89,45,64,72,58,21,51,55,42,20,54,54,41,30,55,44,48,54,44,55,59,49,50,76,68,26,85,51,37,37,31,49,51,58,67,42,85,35,36,52,28,34,67,60,42,42,53,51,46,53,50,52,49,48,54,35,42,76,71,71,40,61,57,90,39,42,24,44,22,34,42,47,38,74,32,24,35,52,26,35,31,56,35,38,76,71,64,43,37,26,32,33,27,65,25,69,43,67,45,44,52,53,49,33,47,71,36,55,28,47,26,37,28,42,34,23,29,61,46,37,51,49,50,31,69,73,69,70,49,86,68,55,44,82,70,21,60,15,44,48,49,50,50,52,49,47,49,51,35,35,29,39,62,48,80,43,38,45,22,46,23,53,72,81,50,64,53,48,54,53,59,44,26,29,32,62,26,36,38,41,39,64,72,54,50,51,49,30,54,74,28,75,58,86,77,63,71,62,42,75,78,53,92,60,65,46,87,66,77,82,75,74,49,72,36,54,37,51,50,55,38,48,72,33,65,66,32,52,49,51,38,41,48,48,40,52,52,34,34,51,32,42,48,54,42,45,54,55,48,48,61,61,67,76,102,130,78,28,24,39,61,50,42,55,76,51,20,47,46,23,32,46,50,58,51,61,68,57,44,66,71,66,57,32,45,29,34,36,50,39,45,57,34,49,42,56,33,65,68,37,76,88,37,48,64,46,46,51,52,15,44,54,51,15,56,72,73,38,92,46,67,71,58,21,50,55,42,20,54,53,41,29,55,44,47,54,44,55,58,47,53,76,67,26,85,51,36,36,31,49,53,60,66,42,83,35,37,52,28,34,68,59,40,43,52,50,48,53,49,52,49,47,56,34,42,76,72,71,42,59,58,89,39,42,26,45,23,34,42,47,38,74,31,25,34,53,26,35,32,55,36,38,75,72,63,44,37,26,31,33,26,65,24,66,44,67,47,44,52,52,48,33,48,72,35,54,29,47,26,36,29,41,34,23,27,62,45,37,52,50,50,31,69,73,69,71,50,85,68,55,44,81,69,20,60,16,45,47,48,50,51,53,48,49,51,51,34,36,29,39,63,46,80,42,38,46,23,46,24,52,73,80,50,63,53,48,55,53,58,43,25,29,32,60,25,38,38,42,39,64,72,55,49,51,50,30,55,74,28,74,59,85,78,62,71,61,44,72,78,54,92,59,66,47,87,67,75,82,73,72,49,72,35,53,37,52,49,56,38,49,73,33,66,66,32,50,50,49,38,41,49,48,39,52,51,34,34,51,32,43,49,55,42,46,54,56,49,49,61,61,66,75,103